Protein AF-A0A2D4RYU3-F1 (afdb_monomer_lite)

Structure (mmCIF, N/CA/C/O backbone):
data_AF-A0A2D4RYU3-F1
#
_entry.id   AF-A0A2D4RYU3-F1
#
loop_
_atom_site.group_PDB
_atom_site.id
_atom_site.type_symbol
_atom_site.label_atom_id
_atom_site.label_alt_id
_atom_site.label_comp_id
_atom_site.label_asym_id
_atom_site.label_entity_id
_atom_site.label_seq_id
_atom_site.pdbx_PDB_ins_code
_atom_site.Cartn_x
_atom_site.Cartn_y
_atom_site.Cartn_z
_atom_site.occupancy
_atom_site.B_iso_or_equiv
_atom_site.auth_seq_id
_atom_site.auth_comp_id
_atom_site.auth_asym_id
_atom_site.auth_atom_id
_atom_site.pdbx_PDB_model_num
ATOM 1 N N . MET A 1 1 ? -3.856 -59.731 -32.096 1.00 37.38 1 MET A N 1
ATOM 2 C CA . MET A 1 1 ? -2.447 -60.001 -31.713 1.00 37.38 1 MET A CA 1
ATOM 3 C C . MET A 1 1 ? -1.415 -59.843 -32.842 1.00 37.38 1 MET A C 1
ATOM 5 O O . MET A 1 1 ? -0.247 -59.755 -32.512 1.00 37.38 1 MET A O 1
ATOM 9 N N . LYS A 1 2 ? -1.790 -59.710 -34.128 1.00 31.61 2 LYS A N 1
ATOM 10 C CA . LYS A 1 2 ? -0.843 -59.481 -35.249 1.00 31.61 2 LYS A CA 1
ATOM 11 C C . LYS A 1 2 ? -0.673 -58.014 -35.705 1.00 31.61 2 LYS A C 1
ATOM 13 O O . LYS A 1 2 ? -0.042 -57.768 -36.719 1.00 31.61 2 LYS A O 1
ATOM 18 N N . ALA A 1 3 ? -1.209 -57.042 -34.962 1.00 30.55 3 ALA A N 1
ATOM 19 C CA . ALA A 1 3 ? -1.072 -55.606 -35.264 1.00 30.55 3 ALA A CA 1
ATOM 20 C C . ALA A 1 3 ? -0.093 -54.868 -34.323 1.00 30.55 3 ALA A C 1
ATOM 22 O O . ALA A 1 3 ? 0.076 -53.660 -34.432 1.00 30.55 3 ALA A O 1
ATOM 23 N N . LYS A 1 4 ? 0.541 -55.583 -33.380 1.00 31.62 4 LYS A N 1
ATOM 24 C CA . LYS A 1 4 ? 1.441 -54.992 -32.372 1.00 31.62 4 LYS A CA 1
ATOM 25 C C . LYS A 1 4 ? 2.887 -54.804 -32.851 1.00 31.62 4 LYS A C 1
ATOM 27 O O . LYS A 1 4 ? 3.629 -54.085 -32.196 1.00 31.62 4 LYS A O 1
ATOM 32 N N . GLU A 1 5 ? 3.288 -55.403 -33.971 1.00 34.69 5 GLU A N 1
ATOM 33 C CA . GLU A 1 5 ? 4.709 -55.488 -34.357 1.00 34.69 5 GLU A CA 1
ATOM 34 C C . GLU A 1 5 ? 5.162 -54.506 -35.446 1.00 34.69 5 GLU A C 1
ATOM 36 O O . GLU A 1 5 ? 6.343 -54.476 -35.764 1.00 34.69 5 GLU A O 1
ATOM 41 N N . THR A 1 6 ? 4.291 -53.652 -35.992 1.00 37.75 6 THR A N 1
ATOM 42 C CA . THR A 1 6 ? 4.674 -52.788 -37.134 1.00 37.75 6 THR A CA 1
ATOM 43 C C . THR A 1 6 ? 4.848 -51.304 -36.786 1.00 37.75 6 THR A C 1
ATOM 45 O O . THR A 1 6 ? 5.040 -50.493 -37.680 1.00 37.75 6 THR A O 1
ATOM 48 N N . ILE A 1 7 ? 4.799 -50.911 -35.507 1.00 36.62 7 ILE A N 1
ATOM 49 C CA . ILE A 1 7 ? 4.904 -49.486 -35.103 1.00 36.62 7 ILE A CA 1
ATOM 50 C C . ILE A 1 7 ? 6.079 -49.222 -34.138 1.00 36.62 7 ILE A C 1
ATOM 52 O O . ILE A 1 7 ? 6.406 -48.077 -33.846 1.00 36.62 7 ILE A O 1
ATOM 56 N N . PHE A 1 8 ? 6.782 -50.263 -33.684 1.00 35.47 8 PHE A N 1
ATOM 57 C CA . PHE A 1 8 ? 7.946 -50.124 -32.804 1.00 35.47 8 PHE A CA 1
ATOM 58 C C . PHE A 1 8 ? 9.244 -50.415 -33.550 1.00 35.47 8 PHE A C 1
ATOM 60 O O . PHE A 1 8 ? 9.893 -51.440 -33.364 1.00 35.47 8 PHE A O 1
ATOM 67 N N . THR A 1 9 ? 9.644 -49.487 -34.402 1.00 34.25 9 THR A N 1
ATOM 68 C CA . THR A 1 9 ? 11.047 -49.328 -34.780 1.00 34.25 9 THR A CA 1
ATOM 69 C C . THR A 1 9 ? 11.244 -47.848 -35.071 1.00 34.25 9 THR A C 1
ATOM 71 O O . THR A 1 9 ? 10.545 -47.300 -35.909 1.00 34.25 9 THR A O 1
ATOM 74 N N . GLU A 1 10 ? 12.152 -47.215 -34.322 1.00 36.41 10 GLU A N 1
ATOM 75 C CA . GLU A 1 10 ? 12.534 -45.790 -34.385 1.00 36.41 10 GLU A CA 1
ATOM 76 C C . GLU A 1 10 ? 11.801 -44.775 -33.485 1.00 36.41 10 GLU A C 1
ATOM 78 O O . GLU A 1 10 ? 11.461 -43.702 -33.955 1.00 36.41 10 GLU A O 1
ATOM 83 N N . VAL A 1 11 ? 11.683 -44.998 -32.166 1.00 31.33 11 VAL A N 1
ATOM 84 C CA . VAL A 1 11 ? 11.845 -43.876 -31.207 1.00 31.33 11 VAL A CA 1
ATOM 85 C C . VAL A 1 11 ? 12.432 -44.375 -29.881 1.00 31.33 11 VAL A C 1
ATOM 87 O O . VAL A 1 11 ? 12.006 -45.388 -29.331 1.00 31.33 11 VAL A O 1
ATOM 90 N N . GLY A 1 12 ? 13.453 -43.678 -29.379 1.00 33.00 12 GLY A N 1
ATOM 91 C CA . GLY A 1 12 ? 14.219 -44.035 -28.186 1.00 33.00 12 GLY A CA 1
ATOM 92 C C . GLY A 1 12 ? 13.406 -44.115 -26.884 1.00 33.00 12 GLY A C 1
ATOM 93 O O . GLY A 1 12 ? 12.390 -43.453 -26.685 1.00 33.00 12 GLY A O 1
ATOM 94 N N . HIS A 1 13 ? 13.932 -44.917 -25.958 1.00 36.09 13 HIS A N 1
ATOM 95 C CA . HIS A 1 13 ? 13.334 -45.412 -24.710 1.00 36.09 13 HIS A CA 1
ATOM 96 C C . HIS A 1 13 ? 12.822 -44.384 -23.666 1.00 36.09 13 HIS A C 1
ATOM 98 O O . HIS A 1 13 ? 12.403 -44.801 -22.587 1.00 36.09 13 HIS A O 1
ATOM 104 N N . LEU A 1 14 ? 12.794 -43.073 -23.942 1.00 36.06 14 LEU A N 1
ATOM 105 C CA . LEU A 1 14 ? 12.308 -42.045 -23.002 1.00 36.06 14 LEU A CA 1
ATOM 106 C C . LEU A 1 14 ? 10.862 -41.564 -23.266 1.00 36.06 14 LEU A C 1
ATOM 108 O O . LEU A 1 14 ? 10.273 -40.913 -22.403 1.00 36.06 14 LEU A O 1
ATOM 112 N N . GLU A 1 15 ? 10.258 -41.904 -24.412 1.00 45.84 15 GLU A N 1
ATOM 113 C CA . GLU A 1 15 ? 8.887 -41.482 -24.774 1.00 45.84 15 GLU A CA 1
ATOM 114 C C . GLU A 1 15 ? 7.783 -42.471 -24.346 1.00 45.84 15 GLU A C 1
ATOM 116 O O . GLU A 1 15 ? 6.596 -42.137 -24.342 1.00 45.84 15 GLU A O 1
ATOM 121 N N . ASN A 1 16 ? 8.164 -43.666 -23.886 1.00 52.38 16 ASN A N 1
ATOM 122 C CA . ASN A 1 16 ? 7.248 -44.793 -23.682 1.00 52.38 16 ASN A CA 1
ATOM 123 C C . ASN A 1 16 ? 6.228 -44.591 -22.537 1.00 52.38 16 ASN A C 1
ATOM 125 O O . ASN A 1 16 ? 5.117 -45.111 -22.586 1.00 52.38 16 ASN A O 1
ATOM 129 N N . HIS A 1 17 ? 6.544 -43.799 -21.503 1.00 49.28 17 HIS A N 1
ATOM 130 C CA . HIS A 1 17 ? 5.649 -43.659 -20.342 1.00 49.28 17 HIS A CA 1
ATOM 131 C C . HIS A 1 17 ? 4.419 -42.776 -20.620 1.00 49.28 17 HIS A C 1
ATOM 133 O O . HIS A 1 17 ? 3.320 -43.082 -20.169 1.00 49.28 17 HIS A O 1
ATOM 139 N N . LYS A 1 18 ? 4.576 -41.699 -21.400 1.00 53.78 18 LYS A N 1
ATOM 140 C CA . LYS A 1 18 ? 3.468 -40.782 -21.726 1.00 53.78 18 LYS A CA 1
ATOM 141 C C . LYS A 1 18 ? 2.503 -41.390 -22.738 1.00 53.78 18 LYS A C 1
ATOM 143 O O . LYS A 1 18 ? 1.300 -41.182 -22.623 1.00 53.78 18 LYS A O 1
ATOM 148 N N . VAL A 1 19 ? 3.027 -42.169 -23.683 1.00 57.06 19 VAL A N 1
ATOM 149 C CA . VAL A 1 19 ? 2.217 -42.927 -24.643 1.00 57.06 19 VAL A CA 1
ATOM 150 C C . VAL A 1 19 ? 1.376 -43.976 -23.913 1.00 57.06 19 VAL A C 1
ATOM 152 O O . VAL A 1 19 ? 0.175 -44.053 -24.150 1.00 57.06 19 VAL A O 1
ATOM 155 N N . ASN A 1 20 ? 1.950 -44.682 -22.932 1.00 56.72 20 ASN A N 1
ATOM 156 C CA . ASN A 1 20 ? 1.205 -45.646 -22.116 1.00 56.72 20 ASN A CA 1
ATOM 157 C C . ASN A 1 20 ? 0.109 -44.998 -21.245 1.00 56.72 20 ASN A C 1
ATOM 159 O O . ASN A 1 20 ? -0.949 -45.594 -21.075 1.00 56.72 20 ASN A O 1
ATOM 163 N N . ILE A 1 21 ? 0.310 -43.772 -20.740 1.00 62.50 21 ILE A N 1
ATOM 164 C CA . ILE A 1 21 ? -0.738 -43.021 -20.015 1.00 62.50 21 ILE A CA 1
ATOM 165 C C . ILE A 1 21 ? -1.900 -42.652 -20.946 1.00 62.50 21 ILE A C 1
ATOM 167 O O . ILE A 1 21 ? -3.060 -42.759 -20.559 1.00 62.50 21 ILE A O 1
ATOM 171 N N . ILE A 1 22 ? -1.598 -42.225 -22.174 1.00 61.59 22 ILE A N 1
ATOM 172 C CA . ILE A 1 22 ? -2.620 -41.868 -23.164 1.00 61.59 22 ILE A CA 1
ATOM 173 C C . ILE A 1 22 ? -3.410 -43.110 -23.591 1.00 61.59 22 ILE A C 1
ATOM 175 O O . ILE A 1 22 ? -4.631 -43.042 -23.665 1.00 61.59 22 ILE A O 1
ATOM 179 N N . ILE A 1 23 ? -2.739 -44.247 -23.801 1.00 61.47 23 ILE A N 1
ATOM 180 C CA . ILE A 1 23 ? -3.402 -45.524 -24.101 1.00 61.47 23 ILE A CA 1
ATOM 181 C C . ILE A 1 23 ? -4.317 -45.939 -22.940 1.00 61.47 23 ILE A C 1
ATOM 183 O O . ILE A 1 23 ? -5.484 -46.228 -23.181 1.00 61.47 23 ILE A O 1
ATOM 187 N N . GLY A 1 24 ? -3.846 -45.860 -21.690 1.00 62.34 24 GLY A N 1
ATOM 188 C CA . GLY A 1 24 ? -4.671 -46.175 -20.518 1.00 62.34 24 GLY A CA 1
ATOM 189 C C . GLY A 1 24 ? -5.891 -45.258 -20.358 1.00 62.34 24 GLY A C 1
ATOM 190 O O . GLY A 1 24 ? -6.955 -45.720 -19.964 1.00 62.34 24 GLY A O 1
ATOM 191 N N . LEU A 1 25 ? -5.779 -43.973 -20.715 1.00 62.84 25 LEU A N 1
ATOM 192 C CA . LEU A 1 25 ? -6.921 -43.049 -20.730 1.00 62.84 25 LEU A CA 1
ATOM 193 C C . LEU A 1 25 ? -7.924 -43.379 -21.844 1.00 62.84 25 LEU A C 1
ATOM 195 O O . LEU A 1 25 ? -9.125 -43.254 -21.629 1.00 62.84 25 LEU A O 1
ATOM 199 N N . ILE A 1 26 ? -7.465 -43.821 -23.016 1.00 63.88 26 ILE A N 1
ATOM 200 C CA . ILE A 1 26 ? -8.353 -44.231 -24.117 1.00 63.88 26 ILE A CA 1
ATOM 201 C C . ILE A 1 26 ? -9.101 -45.519 -23.760 1.00 63.88 26 ILE A C 1
ATOM 203 O O . ILE A 1 26 ? -10.295 -45.621 -24.024 1.00 63.88 26 ILE A O 1
ATOM 207 N N . GLU A 1 27 ? -8.434 -46.469 -23.102 1.00 63.03 27 GLU A N 1
ATOM 208 C CA . GLU A 1 27 ? -9.055 -47.713 -22.629 1.00 63.03 27 GLU A CA 1
ATOM 209 C C . GLU A 1 27 ? -10.165 -47.463 -21.587 1.00 63.03 27 GLU A C 1
ATOM 211 O O . GLU A 1 27 ? -11.110 -48.243 -21.512 1.00 63.03 27 GLU A O 1
ATOM 216 N N . THR A 1 28 ? -10.118 -46.350 -20.839 1.00 68.69 28 THR A N 1
ATOM 217 C CA . THR A 1 28 ? -11.194 -45.961 -19.901 1.00 68.69 28 THR A CA 1
ATOM 218 C C . THR A 1 28 ? -12.422 -45.315 -20.550 1.00 68.69 28 THR A C 1
ATOM 220 O O . THR A 1 28 ? -13.402 -45.069 -19.854 1.00 68.69 28 THR A O 1
ATOM 223 N N . LEU A 1 29 ? -12.391 -45.018 -21.854 1.00 71.31 29 LEU A N 1
ATOM 224 C CA . LEU A 1 29 ? -13.470 -44.291 -22.539 1.00 71.31 29 LEU A CA 1
ATOM 225 C C . LEU A 1 29 ? -14.547 -45.200 -23.164 1.00 71.31 29 LEU A C 1
ATOM 227 O O . LEU A 1 29 ? -15.428 -44.674 -23.832 1.00 71.31 29 LEU A O 1
ATOM 231 N N . GLU A 1 30 ? -14.484 -46.526 -22.961 1.00 75.62 30 GLU A N 1
ATOM 232 C CA . GLU A 1 30 ? -15.436 -47.530 -23.497 1.00 75.62 30 GLU A CA 1
ATOM 233 C C . GLU A 1 30 ? -15.783 -47.346 -24.991 1.00 75.62 30 GLU A C 1
ATOM 235 O O . GLU A 1 30 ? -16.883 -47.659 -25.439 1.00 75.62 30 GLU A O 1
ATOM 240 N N . LEU A 1 31 ? -14.830 -46.833 -25.774 1.00 75.62 31 LEU A N 1
ATOM 241 C CA . LEU A 1 31 ? -15.023 -46.523 -27.190 1.00 75.62 31 LEU A CA 1
ATOM 242 C C . LEU A 1 31 ? -15.150 -47.800 -28.018 1.00 75.62 31 LEU A C 1
ATOM 244 O O . LEU A 1 31 ? -14.433 -48.781 -27.786 1.00 75.62 31 LEU A O 1
ATOM 248 N N . ASP A 1 32 ? -15.999 -47.764 -29.043 1.00 76.62 32 ASP A N 1
ATOM 249 C CA . ASP A 1 32 ? -16.038 -48.859 -30.003 1.00 76.62 32 ASP A CA 1
ATOM 250 C C . ASP A 1 32 ? -14.763 -48.894 -30.874 1.00 76.62 32 ASP A C 1
ATOM 252 O O . ASP A 1 32 ? -13.939 -47.973 -30.895 1.00 76.62 32 ASP A O 1
ATOM 256 N N . SER A 1 33 ? -14.557 -49.993 -31.606 1.00 65.06 33 SER A N 1
ATOM 257 C CA . SER A 1 33 ? -13.327 -50.187 -32.393 1.00 65.06 33 SER A CA 1
ATOM 258 C C . SER A 1 33 ? -13.092 -49.114 -33.469 1.00 65.06 33 SER A C 1
ATOM 260 O O . SER A 1 33 ? -11.943 -48.850 -33.843 1.00 65.06 33 SER A O 1
ATOM 262 N N . GLN A 1 34 ? -14.161 -48.490 -33.967 1.00 70.25 34 GLN A N 1
ATOM 263 C CA . GLN A 1 34 ? -14.119 -47.478 -35.014 1.00 70.25 34 GLN A CA 1
ATOM 264 C C . GLN A 1 34 ? -13.797 -46.104 -34.410 1.00 70.25 34 GLN A C 1
ATOM 266 O O . GLN A 1 34 ? -12.931 -45.389 -34.921 1.00 70.25 34 GLN A O 1
ATOM 271 N N . GLU A 1 35 ? -14.404 -45.783 -33.270 1.00 66.19 35 GLU A N 1
ATOM 272 C CA . GLU A 1 35 ? -14.138 -44.582 -32.477 1.00 66.19 35 GLU A CA 1
ATOM 273 C C . GLU A 1 35 ? -12.714 -44.572 -31.908 1.00 66.19 35 GLU A C 1
ATOM 275 O O . GLU A 1 35 ? -11.987 -43.585 -32.057 1.00 66.19 35 GLU A O 1
ATOM 280 N N . ALA A 1 36 ? -12.259 -45.695 -31.344 1.00 65.25 36 ALA A N 1
ATOM 281 C CA . ALA A 1 36 ? -10.889 -45.849 -30.860 1.00 65.25 36 ALA A CA 1
ATOM 282 C C . ALA A 1 36 ? -9.865 -45.639 -31.991 1.00 65.25 36 ALA A C 1
ATOM 284 O O . ALA A 1 36 ? -8.857 -44.954 -31.804 1.00 65.25 36 ALA A O 1
ATOM 285 N N . SER A 1 37 ? -10.147 -46.160 -33.191 1.00 63.53 37 SER A N 1
ATOM 286 C CA . SER A 1 37 ? -9.280 -45.983 -34.364 1.00 63.53 37 SER A CA 1
ATOM 287 C C . SER A 1 37 ? -9.184 -44.516 -34.803 1.00 63.53 37 SER A C 1
ATOM 289 O O . SER A 1 37 ? -8.097 -44.044 -35.141 1.00 63.53 37 SER A O 1
ATOM 291 N N . LEU A 1 38 ? -10.293 -43.769 -34.750 1.00 69.94 38 LEU A N 1
ATOM 292 C CA . LEU A 1 38 ? -10.321 -42.337 -35.069 1.00 69.94 38 LEU A CA 1
ATOM 293 C C . LEU A 1 38 ? -9.550 -41.499 -34.041 1.00 69.94 38 LEU A C 1
ATOM 295 O O . LEU A 1 38 ? -8.776 -40.615 -34.418 1.00 69.94 38 LEU A O 1
ATOM 299 N N . VAL A 1 39 ? -9.713 -41.797 -32.750 1.00 67.56 39 VAL A N 1
ATOM 300 C CA . VAL A 1 39 ? -8.999 -41.105 -31.666 1.00 67.56 39 VAL A CA 1
ATOM 301 C C . VAL A 1 39 ? -7.493 -41.359 -31.755 1.00 67.56 39 VAL A C 1
ATOM 303 O O . VAL A 1 39 ? -6.704 -40.414 -31.684 1.00 67.56 39 VAL A O 1
ATOM 306 N N . ILE A 1 40 ? -7.079 -42.606 -31.994 1.00 68.62 40 ILE A N 1
ATOM 307 C CA . ILE A 1 40 ? -5.665 -42.965 -32.168 1.00 68.62 40 ILE A CA 1
ATOM 308 C C . ILE A 1 40 ? -5.067 -42.257 -33.392 1.00 68.62 40 ILE A C 1
ATOM 310 O O . ILE A 1 40 ? -3.974 -41.693 -33.295 1.00 68.62 40 ILE A O 1
ATOM 314 N N . ALA A 1 41 ? -5.784 -42.213 -34.520 1.00 67.81 41 ALA A N 1
ATOM 315 C CA . ALA A 1 41 ? -5.335 -41.494 -35.712 1.00 67.81 41 ALA A CA 1
ATOM 316 C C . ALA A 1 41 ? -5.171 -39.984 -35.450 1.00 67.81 41 ALA A C 1
ATOM 318 O O . ALA A 1 41 ? -4.157 -39.393 -35.830 1.00 67.81 41 ALA A O 1
ATOM 319 N N . GLY A 1 42 ? -6.120 -39.361 -34.741 1.00 65.19 42 GLY A N 1
ATOM 320 C CA . GLY A 1 42 ? -6.038 -37.950 -34.353 1.00 65.19 42 GLY A CA 1
ATOM 321 C C . GLY A 1 42 ? -4.846 -37.647 -33.439 1.00 65.19 42 GLY A C 1
ATOM 322 O O . GLY A 1 42 ? -4.145 -36.650 -33.629 1.00 65.19 42 GLY A O 1
ATOM 323 N N . ILE A 1 43 ? -4.559 -38.539 -32.489 1.00 66.81 43 ILE A N 1
ATOM 324 C CA . ILE A 1 43 ? -3.412 -38.415 -31.581 1.00 66.81 43 ILE A CA 1
ATOM 325 C C . ILE A 1 43 ? -2.091 -38.586 -32.334 1.00 66.81 43 ILE A C 1
ATOM 327 O O . ILE A 1 43 ? -1.168 -37.807 -32.103 1.00 66.81 43 ILE A O 1
ATOM 331 N N . ALA A 1 44 ? -1.996 -39.531 -33.272 1.00 62.84 44 ALA A N 1
ATOM 332 C CA . ALA A 1 44 ? -0.795 -39.718 -34.087 1.00 62.84 44 ALA A CA 1
ATOM 333 C C . ALA A 1 44 ? -0.462 -38.464 -34.917 1.00 62.84 44 ALA A C 1
ATOM 335 O O . ALA A 1 44 ? 0.690 -38.023 -34.952 1.00 62.84 44 ALA A O 1
ATOM 336 N N . VAL A 1 45 ? -1.475 -37.825 -35.513 1.00 67.56 45 VAL A N 1
ATOM 337 C CA . VAL A 1 45 ? -1.314 -36.548 -36.234 1.00 67.56 45 VAL A CA 1
ATOM 338 C C . VAL A 1 45 ? -0.869 -35.432 -35.286 1.00 67.56 45 VAL A C 1
ATOM 340 O O . VAL A 1 45 ? 0.032 -34.651 -35.612 1.00 67.56 45 VAL A O 1
ATOM 343 N N . TYR A 1 46 ? -1.450 -35.364 -34.087 1.00 65.69 46 TYR A N 1
ATOM 344 C CA . TYR A 1 46 ? -1.093 -34.356 -33.092 1.00 65.69 46 TYR A CA 1
ATOM 345 C C . TYR A 1 46 ? 0.341 -34.531 -32.563 1.00 65.69 46 TYR A C 1
ATOM 347 O O . TYR A 1 46 ? 1.081 -33.550 -32.469 1.00 65.69 46 TYR A O 1
ATOM 355 N N . ILE A 1 47 ? 0.769 -35.769 -32.292 1.00 65.75 47 ILE A N 1
ATOM 356 C CA . ILE A 1 47 ? 2.142 -36.102 -31.886 1.00 65.75 47 ILE A CA 1
ATOM 357 C C . ILE A 1 47 ? 3.126 -35.781 -33.012 1.00 65.75 47 ILE A C 1
ATOM 359 O O . ILE A 1 47 ? 4.138 -35.135 -32.758 1.00 65.75 47 ILE A O 1
ATOM 363 N N . SER A 1 48 ? 2.812 -36.132 -34.263 1.00 61.94 48 SER A N 1
ATOM 364 C CA . SER A 1 48 ? 3.643 -35.775 -35.422 1.00 61.94 48 SER A CA 1
ATOM 365 C C . SER A 1 48 ? 3.819 -34.255 -35.551 1.00 61.94 48 SER A C 1
ATOM 367 O O . SER A 1 48 ? 4.930 -33.753 -35.733 1.00 61.94 48 SER A O 1
ATOM 369 N N . THR A 1 49 ? 2.740 -33.498 -35.334 1.00 65.12 49 THR A N 1
ATOM 370 C CA . THR A 1 49 ? 2.764 -32.027 -35.338 1.00 65.12 49 THR A CA 1
ATOM 371 C C . THR A 1 49 ? 3.598 -31.461 -34.183 1.00 65.12 49 THR A C 1
ATOM 373 O O . THR A 1 49 ? 4.335 -30.486 -34.356 1.00 65.12 49 THR A O 1
ATOM 376 N N . LEU A 1 50 ? 3.500 -32.056 -32.991 1.00 58.50 50 LEU A N 1
ATOM 377 C CA . LEU A 1 50 ? 4.309 -31.684 -31.829 1.00 58.50 50 LEU A CA 1
ATOM 378 C C . LEU A 1 50 ? 5.790 -31.979 -32.056 1.00 58.50 50 LEU A C 1
ATOM 380 O O . LEU A 1 50 ? 6.613 -31.109 -31.782 1.00 58.50 50 LEU A O 1
ATOM 384 N N . ASN A 1 51 ? 6.119 -33.143 -32.614 1.00 60.62 51 ASN A N 1
ATOM 385 C CA . ASN A 1 51 ? 7.490 -33.531 -32.919 1.00 60.62 51 ASN A CA 1
ATOM 386 C C . ASN A 1 51 ? 8.092 -32.613 -33.982 1.00 60.62 51 ASN A C 1
ATOM 388 O O . ASN A 1 51 ? 9.174 -32.088 -33.755 1.00 60.62 51 ASN A O 1
ATOM 392 N N . GLN A 1 52 ? 7.367 -32.269 -35.052 1.00 61.59 52 GLN A N 1
ATOM 393 C CA . GLN A 1 52 ? 7.829 -31.259 -36.016 1.00 61.59 52 GLN A CA 1
ATOM 394 C C . GLN A 1 52 ? 8.116 -29.898 -35.362 1.00 61.59 52 GLN A C 1
ATOM 396 O O . GLN A 1 52 ? 9.126 -29.259 -35.675 1.00 61.59 52 GLN A O 1
ATOM 401 N N . LYS A 1 53 ? 7.265 -29.451 -34.427 1.00 60.53 53 LYS A N 1
ATOM 402 C CA . LYS A 1 53 ? 7.499 -28.215 -33.661 1.00 60.53 53 LYS A CA 1
ATOM 403 C C . LYS A 1 53 ? 8.696 -28.337 -32.720 1.00 60.53 53 LYS A C 1
ATOM 405 O O . LYS A 1 53 ? 9.427 -27.360 -32.568 1.00 60.53 53 LYS A O 1
ATOM 410 N N . LEU A 1 54 ? 8.915 -29.505 -32.117 1.00 57.75 54 LEU A N 1
ATOM 411 C CA . LEU A 1 54 ? 10.055 -29.774 -31.244 1.00 57.75 54 LEU A CA 1
ATOM 412 C C . LEU A 1 54 ? 11.363 -29.792 -32.042 1.00 57.75 54 LEU A C 1
ATOM 414 O O . LEU A 1 54 ? 12.304 -29.109 -31.657 1.00 57.75 54 LEU A O 1
ATOM 418 N N . THR A 1 55 ? 11.392 -30.449 -33.206 1.00 57.66 55 THR A N 1
ATOM 419 C CA . THR A 1 55 ? 12.546 -30.462 -34.118 1.00 57.66 55 THR A CA 1
ATOM 420 C C . THR A 1 55 ? 12.843 -29.066 -34.670 1.00 57.66 55 THR A C 1
ATOM 422 O O . THR A 1 55 ? 14.004 -28.697 -34.830 1.00 57.66 55 THR A O 1
ATOM 425 N N . GLN A 1 56 ? 11.821 -28.238 -34.925 1.00 55.06 56 GLN A N 1
ATOM 426 C CA . GLN A 1 56 ? 12.024 -26.818 -35.240 1.00 55.06 56 GLN A CA 1
ATOM 427 C C . GLN A 1 56 ? 12.610 -26.049 -34.050 1.00 55.06 56 GLN A C 1
ATOM 429 O O . GLN A 1 56 ? 13.516 -25.239 -34.236 1.00 55.06 56 GLN A O 1
ATOM 434 N N . PHE A 1 57 ? 12.143 -26.314 -32.828 1.00 49.38 57 PHE A N 1
ATOM 435 C CA . PHE A 1 57 ? 12.682 -25.704 -31.612 1.00 49.38 57 PHE A CA 1
ATOM 436 C C . PHE A 1 57 ? 14.134 -26.116 -31.342 1.00 49.38 57 PHE A C 1
ATOM 438 O O . PHE A 1 57 ? 14.947 -25.274 -30.961 1.00 49.38 57 PHE A O 1
ATOM 445 N N . GLU A 1 58 ? 14.478 -27.381 -31.572 1.00 53.28 58 GLU A N 1
ATOM 446 C CA . GLU A 1 58 ? 15.835 -27.905 -31.442 1.00 53.28 58 GLU A CA 1
ATOM 447 C C . GLU A 1 58 ? 16.750 -27.371 -32.540 1.00 53.28 58 GLU A C 1
ATOM 449 O O . GLU A 1 58 ? 17.838 -26.917 -32.209 1.00 53.28 58 GLU A O 1
ATOM 454 N N . LYS A 1 59 ? 16.288 -27.252 -33.794 1.00 49.94 59 LYS A N 1
ATOM 455 C CA . LYS A 1 59 ? 17.023 -26.535 -34.855 1.00 49.94 59 LYS A CA 1
A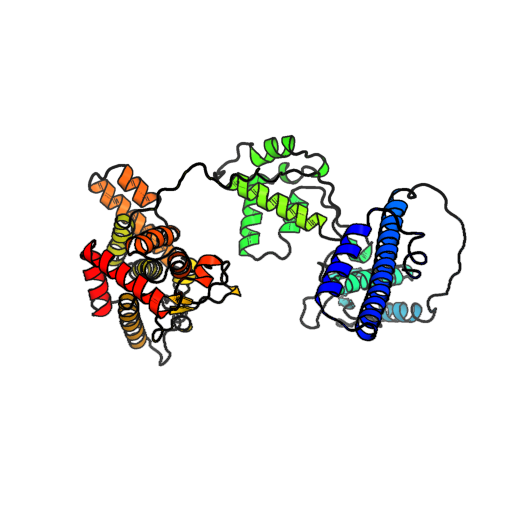TOM 456 C C . LYS A 1 59 ? 17.263 -25.065 -34.502 1.00 49.94 59 LYS A C 1
ATOM 458 O O . LYS A 1 59 ? 18.361 -24.563 -34.709 1.00 49.94 59 LYS A O 1
ATOM 463 N N . ILE A 1 60 ? 16.291 -24.374 -33.900 1.00 49.00 60 ILE A N 1
ATOM 464 C CA . ILE A 1 60 ? 16.463 -22.990 -33.413 1.00 49.00 60 ILE A CA 1
ATOM 465 C C . ILE A 1 60 ? 17.469 -22.926 -32.251 1.00 49.00 60 ILE A C 1
ATOM 467 O O . ILE A 1 60 ? 18.229 -21.962 -32.136 1.00 49.00 60 ILE A O 1
ATOM 471 N N . LYS A 1 61 ? 17.499 -23.946 -31.387 1.00 40.66 61 LYS A N 1
ATOM 472 C CA . LYS A 1 61 ? 18.433 -24.050 -30.257 1.00 40.66 61 LYS A CA 1
ATOM 473 C C . LYS A 1 61 ? 19.851 -24.415 -30.715 1.00 40.66 61 LYS A C 1
ATOM 475 O O . LYS A 1 61 ? 20.808 -23.864 -30.182 1.00 40.66 61 LYS A O 1
ATOM 480 N N . GLN A 1 62 ? 19.978 -25.260 -31.736 1.00 38.12 62 GLN A N 1
ATOM 481 C CA . GLN A 1 62 ? 21.238 -25.664 -32.358 1.00 38.12 62 GLN A CA 1
ATOM 482 C C . GLN A 1 62 ? 21.827 -24.512 -33.185 1.00 38.12 62 GLN A C 1
ATOM 484 O O . GLN A 1 62 ? 22.968 -24.148 -32.948 1.00 38.12 62 GLN A O 1
ATOM 489 N N . CYS A 1 63 ? 21.020 -23.770 -33.959 1.00 38.81 63 CYS A N 1
ATOM 490 C CA . CYS A 1 63 ? 21.452 -22.509 -34.583 1.00 38.81 63 CYS A CA 1
ATOM 491 C C . CYS A 1 63 ? 21.877 -21.432 -33.565 1.00 38.81 63 CYS A C 1
ATOM 493 O O . CYS A 1 63 ? 22.707 -20.584 -33.884 1.00 38.81 63 CYS A O 1
ATOM 495 N N . ARG A 1 64 ? 21.334 -21.440 -32.338 1.00 37.53 64 ARG A N 1
ATOM 496 C CA . ARG A 1 64 ? 21.771 -20.547 -31.247 1.00 37.53 64 ARG A CA 1
ATOM 497 C C . ARG A 1 64 ? 23.081 -20.981 -30.589 1.00 37.53 64 ARG A C 1
ATOM 499 O O . ARG A 1 64 ? 23.812 -20.116 -30.117 1.00 37.53 64 ARG A O 1
ATOM 506 N N . ASN A 1 65 ? 23.365 -22.280 -30.543 1.00 33.88 65 ASN A N 1
ATOM 507 C CA . ASN A 1 65 ? 24.623 -22.802 -30.011 1.00 33.88 65 ASN A CA 1
ATOM 508 C C . ASN A 1 65 ? 25.747 -22.738 -31.060 1.00 33.88 65 ASN A C 1
ATOM 510 O O . ASN A 1 65 ? 26.857 -22.347 -30.713 1.00 33.88 65 ASN A O 1
ATOM 514 N N . ASP A 1 66 ? 25.448 -22.984 -32.338 1.00 32.03 66 ASP A N 1
ATOM 515 C CA . ASP A 1 66 ? 26.416 -22.890 -33.441 1.00 32.03 66 ASP A CA 1
ATOM 516 C C . ASP A 1 66 ? 26.798 -21.429 -33.749 1.00 32.03 66 ASP A C 1
ATOM 518 O O . ASP A 1 66 ? 27.954 -21.134 -34.055 1.00 32.03 66 ASP A O 1
ATOM 522 N N . ALA A 1 67 ? 25.879 -20.473 -33.546 1.00 35.38 67 ALA A N 1
ATOM 523 C CA . ALA A 1 67 ? 26.184 -19.039 -33.628 1.00 35.38 67 ALA A CA 1
ATOM 524 C C . ALA A 1 67 ? 27.139 -18.537 -32.523 1.00 35.38 67 ALA A C 1
ATOM 526 O O . ALA A 1 67 ? 27.713 -17.459 -32.669 1.00 35.38 67 ALA A O 1
ATOM 527 N N . ASN A 1 68 ? 27.336 -19.305 -31.444 1.00 33.00 68 ASN A N 1
ATOM 528 C CA . ASN A 1 68 ? 28.278 -18.976 -30.370 1.00 33.00 68 ASN A CA 1
ATOM 529 C C . ASN A 1 68 ? 29.654 -19.651 -30.531 1.00 33.00 68 ASN A C 1
ATOM 531 O O . ASN A 1 68 ? 30.560 -19.324 -29.769 1.00 33.00 68 ASN A O 1
ATOM 535 N N . VAL A 1 69 ? 29.842 -20.555 -31.505 1.00 30.67 69 VAL A N 1
ATOM 536 C CA . VAL A 1 69 ? 31.111 -21.294 -31.694 1.00 30.67 69 VAL A CA 1
ATOM 537 C C . VAL A 1 69 ? 31.812 -20.969 -33.025 1.00 30.67 69 VAL A C 1
ATOM 539 O O . VAL A 1 69 ? 33.019 -21.155 -33.126 1.00 30.67 69 VAL A O 1
ATOM 542 N N . VAL A 1 70 ? 31.137 -20.368 -34.016 1.00 28.53 70 VAL A N 1
ATOM 543 C CA . VAL A 1 70 ? 31.753 -20.004 -35.320 1.00 28.53 70 VAL A CA 1
ATOM 544 C C . VAL A 1 70 ? 31.938 -18.487 -35.493 1.00 28.53 70 VAL A C 1
ATOM 546 O O . VAL A 1 70 ? 31.912 -17.949 -36.595 1.00 28.53 70 VAL A O 1
ATOM 549 N N . ALA A 1 71 ? 32.173 -17.758 -34.403 1.00 30.59 71 ALA A N 1
ATOM 550 C CA . ALA A 1 71 ? 32.592 -16.356 -34.471 1.00 30.59 71 ALA A CA 1
ATOM 551 C C . ALA A 1 71 ? 34.116 -16.206 -34.642 1.00 30.59 71 ALA A C 1
ATOM 553 O O . ALA A 1 71 ? 34.671 -15.236 -34.156 1.00 30.59 71 ALA A O 1
ATOM 554 N N . PHE A 1 72 ? 34.813 -17.152 -35.283 1.00 32.41 72 PHE A N 1
ATOM 555 C CA . PHE A 1 72 ? 36.227 -17.016 -35.663 1.00 32.41 72 PHE A CA 1
ATOM 556 C C . PHE A 1 72 ? 36.591 -18.050 -36.743 1.00 32.41 72 PHE A C 1
ATOM 558 O O . PHE A 1 72 ? 37.211 -19.068 -36.457 1.00 32.41 72 PHE A O 1
ATOM 565 N N . SER A 1 73 ? 36.165 -17.834 -37.991 1.00 26.03 73 SER A N 1
ATOM 566 C CA . SER A 1 73 ? 36.936 -18.178 -39.205 1.00 26.03 73 SER A CA 1
ATOM 567 C C . SER A 1 73 ? 36.127 -17.959 -40.488 1.00 26.03 73 SER A C 1
ATOM 569 O O . SER A 1 73 ? 34.956 -18.306 -40.588 1.00 26.03 73 SER A O 1
ATOM 571 N N . SER A 1 74 ? 36.826 -17.413 -41.486 1.00 24.88 74 SER A N 1
ATOM 572 C CA . SER A 1 74 ? 36.512 -17.386 -42.923 1.00 24.88 74 SER A CA 1
ATOM 573 C C . SER A 1 74 ? 35.271 -16.620 -43.405 1.00 24.88 74 SER A C 1
ATOM 575 O O . SER A 1 74 ? 34.149 -17.115 -43.461 1.00 24.88 74 SER A O 1
ATOM 577 N N . LEU A 1 75 ? 35.564 -15.423 -43.930 1.00 37.53 75 LEU A N 1
ATOM 578 C CA . LEU A 1 75 ? 34.989 -14.932 -45.181 1.00 37.53 75 LEU A CA 1
ATOM 579 C C . LEU A 1 75 ? 34.973 -16.029 -46.265 1.00 37.53 75 LEU A C 1
ATOM 581 O O . LEU A 1 75 ? 35.882 -16.852 -46.331 1.00 37.53 75 LEU A O 1
ATOM 585 N N . SER A 1 76 ? 34.020 -15.876 -47.189 1.00 32.59 76 SER A N 1
ATOM 586 C CA . SER A 1 76 ? 33.843 -16.545 -48.489 1.00 32.59 76 SER A CA 1
ATOM 587 C C . SER A 1 76 ? 33.165 -17.922 -48.491 1.00 32.59 76 SER A C 1
ATOM 589 O O . SER A 1 76 ? 33.802 -18.948 -48.325 1.00 32.59 76 SER A O 1
ATOM 591 N N . GLN A 1 77 ? 31.867 -17.950 -48.813 1.00 27.61 77 GLN A N 1
ATOM 592 C CA . GLN A 1 77 ? 31.397 -18.407 -50.128 1.00 27.61 77 GLN A CA 1
ATOM 593 C C . GLN A 1 77 ? 29.895 -18.144 -50.319 1.00 27.61 77 GLN A C 1
ATOM 595 O O . GLN A 1 77 ? 29.132 -17.955 -49.376 1.00 27.61 77 GLN A O 1
ATOM 600 N N . GLN A 1 78 ? 29.538 -18.014 -51.593 1.00 38.97 78 GLN A N 1
ATOM 601 C CA . GLN A 1 78 ? 28.291 -17.510 -52.149 1.00 38.97 78 GLN A CA 1
ATOM 602 C C . GLN A 1 78 ? 27.084 -18.380 -51.791 1.00 38.97 78 GLN A C 1
ATOM 604 O O . GLN A 1 78 ? 27.177 -19.599 -51.841 1.00 38.97 78 GLN A O 1
ATOM 609 N N . ASN A 1 79 ? 25.929 -17.746 -51.563 1.00 25.50 79 ASN A N 1
ATOM 610 C CA . ASN A 1 79 ? 24.645 -18.305 -51.984 1.00 25.50 79 ASN A CA 1
ATOM 611 C C . ASN A 1 79 ? 23.609 -17.198 -52.247 1.00 25.50 79 ASN A C 1
ATOM 613 O O . ASN A 1 79 ? 23.186 -16.473 -51.350 1.00 25.50 79 ASN A O 1
ATOM 617 N N . SER A 1 80 ? 23.268 -17.090 -53.535 1.00 24.05 80 SER A N 1
ATOM 618 C CA . SER A 1 80 ? 22.011 -16.617 -54.133 1.00 24.05 80 SER A CA 1
ATOM 619 C C . SER A 1 80 ? 21.316 -15.401 -53.504 1.00 24.05 80 SER A C 1
ATOM 621 O O . SER A 1 80 ? 20.432 -15.514 -52.654 1.00 24.05 80 SER A O 1
ATOM 623 N N . LEU A 1 81 ? 21.644 -14.231 -54.056 1.00 25.61 81 LEU A N 1
ATOM 624 C CA . LEU A 1 81 ? 20.799 -13.041 -54.055 1.00 25.61 81 LEU A CA 1
ATOM 625 C C . LEU A 1 81 ? 19.482 -13.329 -54.797 1.00 25.61 81 LEU A C 1
ATOM 627 O O . LEU A 1 81 ? 19.444 -13.319 -56.023 1.00 25.61 81 LEU A O 1
ATOM 631 N N . THR A 1 82 ? 18.380 -13.481 -54.069 1.00 28.27 82 THR A N 1
ATOM 632 C CA . THR A 1 82 ? 17.119 -12.878 -54.522 1.00 28.27 82 THR A CA 1
ATOM 633 C C . THR A 1 82 ? 17.189 -11.395 -54.178 1.00 28.27 82 THR A C 1
ATOM 635 O O . THR A 1 82 ? 17.196 -11.022 -53.004 1.00 28.27 82 THR A O 1
ATOM 638 N N . GLU A 1 83 ? 17.331 -10.563 -55.211 1.00 28.31 83 GLU A N 1
ATOM 639 C CA . GLU A 1 83 ? 17.428 -9.107 -55.106 1.00 28.31 83 GLU A CA 1
ATOM 640 C C . GLU A 1 83 ? 16.273 -8.512 -54.276 1.00 28.31 83 GLU A C 1
ATOM 642 O O . GLU A 1 83 ? 15.102 -8.770 -54.571 1.00 28.31 83 GLU A O 1
ATOM 647 N N . PRO A 1 84 ? 16.551 -7.645 -53.286 1.00 32.25 84 PRO A N 1
ATOM 648 C CA . PRO A 1 84 ? 15.530 -6.776 -52.735 1.00 32.25 84 PRO A CA 1
ATOM 649 C C . PRO A 1 84 ? 15.251 -5.651 -53.742 1.00 32.25 84 PRO A C 1
ATOM 651 O O . PRO A 1 84 ? 16.138 -4.882 -54.104 1.00 32.25 84 PRO A O 1
ATOM 654 N N . SER A 1 85 ? 14.000 -5.588 -54.196 1.00 33.78 85 SER A N 1
ATOM 655 C CA . SER A 1 85 ? 13.345 -4.504 -54.943 1.00 33.78 85 SER A CA 1
ATOM 656 C C . SER A 1 85 ? 14.141 -3.186 -55.068 1.00 33.78 85 SER A C 1
ATOM 658 O O . SER A 1 85 ? 14.105 -2.341 -54.172 1.00 33.78 85 SER A O 1
ATOM 660 N N . LYS A 1 86 ? 14.768 -2.955 -56.227 1.00 35.09 86 LYS A N 1
ATOM 661 C CA . LYS A 1 86 ? 15.534 -1.743 -56.593 1.00 35.09 86 LYS A CA 1
ATOM 662 C C . LYS A 1 86 ? 14.713 -0.436 -56.732 1.00 35.09 86 LYS A C 1
ATOM 664 O O . LYS A 1 86 ? 15.257 0.572 -57.162 1.00 35.09 86 LYS A O 1
ATOM 669 N N . VAL A 1 87 ? 13.427 -0.401 -56.360 1.00 39.16 87 VAL A N 1
ATOM 670 C CA . VAL A 1 87 ? 12.487 0.693 -56.725 1.00 39.16 87 VAL A CA 1
ATOM 671 C C . VAL A 1 87 ? 12.090 1.618 -55.547 1.00 39.16 87 VAL A C 1
ATOM 673 O O . VAL A 1 87 ? 11.086 2.317 -55.623 1.00 39.16 87 VAL A O 1
ATOM 676 N N . ARG A 1 88 ? 12.831 1.683 -54.425 1.00 54.06 88 ARG A N 1
ATOM 677 C CA . ARG A 1 88 ? 12.450 2.574 -53.289 1.00 54.06 88 ARG A CA 1
ATOM 678 C C . ARG A 1 88 ? 13.518 3.518 -52.727 1.00 54.06 88 ARG A C 1
ATOM 680 O O . ARG A 1 88 ? 13.130 4.512 -52.119 1.00 54.06 88 ARG A O 1
ATOM 687 N N . ASP A 1 89 ? 14.807 3.274 -52.945 1.00 54.16 89 ASP A N 1
ATOM 688 C CA . ASP A 1 89 ? 15.862 4.019 -52.235 1.00 54.16 89 ASP A CA 1
ATOM 689 C C . ASP A 1 89 ? 16.015 5.473 -52.717 1.00 54.16 89 ASP A C 1
ATOM 691 O O . ASP A 1 89 ? 16.085 6.385 -51.894 1.00 54.16 89 ASP A O 1
ATOM 695 N N . ASN A 1 90 ? 15.996 5.711 -54.035 1.00 58.09 90 ASN A N 1
ATOM 696 C CA . ASN A 1 90 ? 16.214 7.053 -54.598 1.00 58.09 90 ASN A CA 1
ATOM 697 C C . ASN A 1 90 ? 15.080 8.028 -54.226 1.00 58.09 90 ASN A C 1
ATOM 699 O O . ASN A 1 90 ? 15.343 9.149 -53.805 1.00 58.09 90 ASN A O 1
ATOM 703 N N . ASN A 1 91 ? 13.827 7.558 -54.221 1.00 74.50 91 ASN A N 1
ATOM 704 C CA . ASN A 1 91 ? 12.662 8.378 -53.866 1.00 74.50 91 ASN A CA 1
ATOM 705 C C . ASN A 1 91 ? 12.675 8.874 -52.408 1.00 74.50 91 ASN A C 1
ATOM 707 O O . ASN A 1 91 ? 12.068 9.901 -52.104 1.00 74.50 91 ASN A O 1
ATOM 711 N N . LEU A 1 92 ? 13.318 8.148 -51.483 1.00 83.00 92 LEU A N 1
ATOM 712 C CA . LEU A 1 92 ? 13.403 8.570 -50.082 1.00 83.00 92 LEU A CA 1
ATOM 713 C C . LEU A 1 92 ? 14.533 9.581 -49.859 1.00 83.00 92 LEU A C 1
ATOM 715 O O . LEU A 1 92 ? 14.350 10.503 -49.066 1.00 83.00 92 LEU A O 1
ATOM 719 N N . ILE A 1 93 ? 15.658 9.440 -50.571 1.00 85.44 93 ILE A N 1
ATOM 720 C CA . ILE A 1 93 ? 16.736 10.442 -50.576 1.00 85.44 93 ILE A CA 1
ATOM 721 C C . ILE A 1 93 ? 16.183 11.766 -51.092 1.00 85.44 93 ILE A C 1
ATOM 723 O O . ILE A 1 93 ? 16.259 12.764 -50.380 1.00 85.44 93 ILE A O 1
ATOM 727 N N . ASP A 1 94 ? 15.534 11.754 -52.258 1.00 84.50 94 ASP A N 1
ATOM 728 C CA . ASP A 1 94 ? 14.957 12.954 -52.870 1.00 84.50 94 ASP A CA 1
ATOM 729 C C . ASP A 1 94 ? 13.922 13.610 -51.950 1.00 84.50 94 ASP A C 1
ATOM 731 O O . ASP A 1 94 ? 13.928 14.826 -51.747 1.00 84.50 94 ASP A O 1
ATOM 735 N N . PHE A 1 95 ? 13.074 12.796 -51.310 1.00 87.81 95 PHE A N 1
ATOM 736 C CA . PHE A 1 95 ? 12.122 13.279 -50.317 1.00 87.81 95 PHE A CA 1
ATOM 737 C C . PHE A 1 95 ? 12.821 13.954 -49.130 1.00 87.81 95 PHE A C 1
ATOM 739 O O . PHE A 1 95 ? 12.451 15.068 -48.767 1.00 87.81 95 PHE A O 1
ATOM 746 N N . LEU A 1 96 ? 13.816 13.311 -48.511 1.00 89.00 96 LEU A N 1
ATOM 747 C CA . LEU A 1 96 ? 14.534 13.866 -47.357 1.00 89.00 96 LEU A CA 1
ATOM 748 C C . LEU A 1 96 ? 15.322 15.127 -47.728 1.00 89.00 96 LEU A C 1
ATOM 750 O O . LEU A 1 96 ? 15.353 16.081 -46.941 1.00 89.00 96 LEU A O 1
ATOM 754 N N . GLN A 1 97 ? 15.907 15.155 -48.926 1.00 87.38 97 GLN A N 1
ATOM 755 C CA . GLN A 1 97 ? 16.675 16.281 -49.442 1.00 87.38 97 GLN A CA 1
ATOM 756 C C . GLN A 1 97 ? 15.766 17.498 -49.658 1.00 87.38 97 GLN A C 1
ATOM 758 O O . GLN A 1 97 ? 16.030 18.566 -49.101 1.00 87.38 97 GLN A O 1
ATOM 763 N N . ALA A 1 98 ? 14.635 17.309 -50.347 1.00 84.50 98 ALA A N 1
ATOM 764 C CA . ALA A 1 98 ? 13.666 18.363 -50.653 1.00 84.50 98 ALA A CA 1
ATOM 765 C C . ALA A 1 98 ? 12.773 18.762 -49.462 1.00 84.50 98 ALA A C 1
ATOM 767 O O . ALA A 1 98 ? 12.099 19.792 -49.506 1.00 84.50 98 ALA A O 1
ATOM 768 N N . PHE A 1 99 ? 12.729 17.964 -48.389 1.00 86.94 99 PHE A N 1
ATOM 769 C CA . PHE A 1 99 ? 11.806 18.213 -47.288 1.00 86.94 99 PHE A CA 1
ATOM 770 C C . PHE A 1 99 ? 12.153 19.483 -46.499 1.00 86.94 99 PHE A C 1
ATOM 772 O O . PHE A 1 99 ? 13.224 19.587 -45.886 1.00 86.94 99 PHE A O 1
ATOM 779 N N . ASN A 1 100 ? 11.182 20.394 -46.435 1.00 83.69 100 ASN A N 1
ATOM 780 C CA . ASN A 1 100 ? 11.166 21.549 -45.550 1.00 83.69 100 ASN A CA 1
ATOM 781 C C . ASN A 1 100 ? 9.748 21.739 -44.987 1.00 83.69 100 ASN A C 1
ATOM 783 O O . ASN A 1 100 ? 8.793 21.863 -45.752 1.00 83.69 100 ASN A O 1
ATOM 787 N N . GLY A 1 101 ? 9.589 21.731 -43.662 1.00 85.69 101 GLY A N 1
ATOM 788 C CA . GLY A 1 101 ? 8.303 21.991 -43.021 1.00 85.69 101 GLY A CA 1
ATOM 789 C C . GLY A 1 101 ? 8.062 21.247 -41.705 1.00 85.69 101 GLY A C 1
ATOM 790 O O . GLY A 1 101 ? 8.956 20.678 -41.070 1.00 85.69 101 GLY A O 1
ATOM 791 N N . SER A 1 102 ? 6.797 21.277 -41.282 1.00 87.38 102 SER A N 1
ATOM 792 C CA . SER A 1 102 ? 6.301 20.613 -40.073 1.00 87.38 102 SER A CA 1
ATOM 793 C C . SER A 1 102 ? 6.364 19.090 -40.173 1.00 87.38 102 SER A C 1
ATOM 795 O O . SER A 1 102 ? 6.270 18.546 -41.265 1.00 87.38 102 SER A O 1
ATOM 797 N N . ALA A 1 103 ? 6.426 18.408 -39.025 1.00 87.19 103 ALA A N 1
ATOM 798 C CA . ALA A 1 103 ? 6.601 16.958 -38.931 1.00 87.19 103 ALA A CA 1
ATOM 799 C C . ALA A 1 103 ? 5.739 16.151 -39.928 1.00 87.19 103 ALA A C 1
ATOM 801 O O . ALA A 1 103 ? 4.509 16.171 -39.853 1.00 87.19 103 ALA A O 1
ATOM 802 N N . ARG A 1 104 ? 6.390 15.396 -40.821 1.00 90.44 104 ARG A N 1
ATOM 803 C CA . ARG A 1 104 ? 5.746 14.534 -41.824 1.00 90.44 104 ARG A CA 1
ATOM 804 C C . ARG A 1 104 ? 6.293 13.115 -41.742 1.00 90.44 104 ARG A C 1
ATOM 806 O O . ARG A 1 104 ? 7.494 12.912 -41.600 1.00 90.44 104 ARG A O 1
ATOM 813 N N . VAL A 1 105 ? 5.400 12.127 -41.815 1.00 89.31 105 VAL A N 1
ATOM 814 C CA . VAL A 1 105 ? 5.767 10.701 -41.791 1.00 89.31 105 VAL A CA 1
ATOM 815 C C . VAL A 1 105 ? 6.578 10.357 -43.038 1.00 89.31 105 VAL A C 1
ATOM 817 O O . VAL A 1 105 ? 6.207 10.765 -44.140 1.00 89.31 105 VAL A O 1
ATOM 820 N N . LEU A 1 106 ? 7.665 9.609 -42.857 1.00 89.94 106 LEU A N 1
ATOM 821 C CA . LEU A 1 106 ? 8.499 9.151 -43.962 1.00 89.94 106 LEU A CA 1
ATOM 822 C C . LEU A 1 106 ? 7.744 8.110 -44.811 1.00 89.94 106 LEU A C 1
ATOM 824 O O . LEU A 1 106 ? 7.091 7.222 -44.243 1.00 89.94 106 LEU A O 1
ATOM 828 N N . PRO A 1 107 ? 7.821 8.186 -46.154 1.00 84.94 107 PRO A N 1
ATOM 829 C CA . PRO A 1 107 ? 7.190 7.214 -47.043 1.00 84.94 107 PRO A CA 1
ATOM 830 C C . PRO A 1 107 ? 7.531 5.765 -46.663 1.00 84.94 107 PRO A C 1
ATOM 832 O O . PRO A 1 107 ? 8.693 5.404 -46.519 1.00 84.94 107 PRO A O 1
ATOM 835 N N . GLY A 1 108 ? 6.509 4.928 -46.461 1.00 85.19 108 GLY A N 1
ATOM 836 C CA . GLY A 1 108 ? 6.678 3.513 -46.098 1.00 85.19 108 GLY A CA 1
ATOM 837 C C . GLY A 1 108 ? 7.102 3.233 -44.647 1.00 85.19 108 GLY A C 1
ATOM 838 O O . GLY A 1 108 ? 7.067 2.080 -44.225 1.00 85.19 108 GLY A O 1
ATOM 839 N N . MET A 1 109 ? 7.425 4.251 -43.841 1.00 91.00 109 MET A N 1
ATOM 840 C CA . MET A 1 109 ? 7.980 4.080 -42.491 1.00 91.00 109 MET A CA 1
ATOM 841 C C . MET A 1 109 ? 7.012 4.594 -41.418 1.00 91.00 109 MET A C 1
ATOM 843 O O . MET A 1 109 ? 7.283 5.548 -40.689 1.00 91.00 109 MET A O 1
ATOM 847 N N . LYS A 1 110 ? 5.841 3.946 -41.291 1.00 90.31 110 LYS A N 1
ATOM 848 C CA . LYS A 1 110 ? 4.805 4.336 -40.309 1.00 90.31 110 LYS A CA 1
ATOM 849 C C . LYS A 1 110 ? 5.397 4.451 -38.899 1.00 90.31 110 LYS A C 1
ATOM 851 O O . LYS A 1 110 ? 5.955 3.477 -38.389 1.00 90.31 110 LYS A O 1
ATOM 856 N N . GLY A 1 111 ? 5.201 5.609 -38.269 1.00 90.00 111 GLY A N 1
ATOM 857 C CA . GLY A 1 111 ? 5.713 5.930 -36.931 1.00 90.00 111 GLY A CA 1
ATOM 858 C C . GLY A 1 111 ? 7.062 6.657 -36.928 1.00 90.00 111 GLY A C 1
ATOM 859 O O . GLY A 1 111 ? 7.434 7.183 -35.888 1.00 90.00 111 GLY A O 1
ATOM 860 N N . MET A 1 112 ? 7.752 6.751 -38.071 1.00 95.50 112 MET A N 1
ATOM 861 C CA . MET A 1 112 ? 8.952 7.571 -38.258 1.00 95.50 112 MET A CA 1
ATOM 862 C C . MET A 1 112 ? 8.620 8.811 -39.089 1.00 95.50 112 MET A C 1
ATOM 864 O O . MET A 1 112 ? 7.930 8.725 -40.104 1.00 95.50 112 MET A O 1
ATOM 868 N N . SER A 1 113 ? 9.089 9.976 -38.659 1.00 94.19 113 SER A N 1
ATOM 869 C CA . SER A 1 113 ? 8.811 11.260 -39.303 1.00 94.19 113 SER A CA 1
ATOM 870 C C . SER A 1 113 ? 10.042 12.148 -39.363 1.00 94.19 113 SER A C 1
ATOM 872 O O . SER A 1 113 ? 10.897 12.072 -38.486 1.00 94.19 113 SER A O 1
ATOM 874 N N . ILE A 1 114 ? 10.073 13.044 -40.344 1.00 95.12 114 ILE A N 1
ATOM 875 C CA . ILE A 1 114 ? 11.039 14.137 -40.444 1.00 95.12 114 ILE A CA 1
ATOM 876 C C . ILE A 1 114 ? 10.373 15.466 -40.081 1.00 95.12 114 ILE A C 1
ATOM 878 O O . ILE A 1 114 ? 9.219 15.707 -40.433 1.00 95.12 114 ILE A O 1
ATOM 882 N N . LYS A 1 115 ? 11.103 16.338 -39.386 1.00 93.56 115 LYS A N 1
ATOM 883 C CA . LYS A 1 115 ? 10.746 17.737 -39.119 1.00 93.56 115 LYS A CA 1
ATOM 884 C C . LYS A 1 115 ? 11.964 18.616 -39.385 1.00 93.56 115 LYS A C 1
ATOM 886 O O . LYS A 1 115 ? 13.066 18.236 -38.997 1.00 93.56 115 LYS A O 1
ATOM 891 N N . THR A 1 116 ? 11.782 19.797 -39.966 1.00 90.62 116 THR A N 1
ATOM 892 C CA . THR A 1 116 ? 12.868 20.784 -40.064 1.00 90.62 116 THR A CA 1
ATOM 893 C C . THR A 1 116 ? 12.760 21.855 -38.978 1.00 90.62 116 THR A C 1
ATOM 895 O O . THR A 1 116 ? 11.682 22.169 -38.467 1.00 90.62 116 THR A O 1
ATOM 898 N N . SER A 1 117 ? 13.909 22.381 -38.570 1.00 88.50 117 SER A N 1
ATOM 899 C CA . SER A 1 117 ? 14.058 23.631 -37.823 1.00 88.50 117 SER A CA 1
ATOM 900 C C . SER A 1 117 ? 14.926 24.595 -38.639 1.00 88.50 117 SER A C 1
ATOM 902 O O . SER A 1 117 ? 15.342 24.264 -39.747 1.00 88.50 117 SER A O 1
ATOM 904 N N . LYS A 1 118 ? 15.238 25.776 -38.089 1.00 85.00 118 LYS A N 1
ATOM 905 C CA . LYS A 1 118 ? 16.098 26.765 -38.762 1.00 85.00 118 LYS A CA 1
ATOM 906 C C . LYS A 1 118 ? 17.493 26.229 -39.123 1.00 85.00 118 LYS A C 1
ATOM 908 O O . LYS A 1 118 ? 18.089 26.737 -40.059 1.00 85.00 118 LYS A O 1
ATOM 913 N N . SER A 1 119 ? 18.012 25.240 -38.391 1.00 89.19 119 SER A N 1
ATOM 914 C CA . SER A 1 119 ? 19.389 24.748 -38.555 1.00 89.19 119 SER A CA 1
ATOM 915 C C . SER A 1 119 ? 19.515 23.237 -38.733 1.00 89.19 119 SER A C 1
ATOM 917 O O . SER A 1 119 ? 20.621 22.752 -38.961 1.00 89.19 119 SER A O 1
ATOM 919 N N . LYS A 1 120 ? 18.421 22.471 -38.611 1.00 93.12 120 LYS A N 1
ATOM 920 C CA . LYS A 1 120 ? 18.489 21.005 -38.581 1.00 93.12 120 LYS A CA 1
ATOM 921 C C . LYS A 1 120 ? 17.308 20.317 -39.262 1.00 93.12 120 LYS A C 1
ATOM 923 O O . LYS A 1 120 ? 16.169 20.777 -39.165 1.00 93.12 120 LYS A O 1
ATOM 928 N N . LYS A 1 121 ? 17.563 19.142 -39.840 1.00 92.44 121 LYS A N 1
ATOM 929 C CA . LYS A 1 121 ? 16.564 18.119 -40.185 1.00 92.44 121 LYS A CA 1
ATOM 930 C C . LYS A 1 121 ? 16.553 17.057 -39.078 1.00 92.44 121 LYS A C 1
ATOM 932 O O . LYS A 1 121 ? 17.568 16.424 -38.815 1.00 92.44 121 LYS A O 1
ATOM 937 N N . MET A 1 122 ? 15.421 16.870 -38.404 1.00 95.06 122 MET A N 1
ATOM 938 C CA . MET A 1 122 ? 15.259 15.938 -37.281 1.00 95.06 122 MET A CA 1
ATOM 939 C C . MET A 1 122 ? 14.424 14.731 -37.696 1.00 95.06 122 MET A C 1
ATOM 941 O O . MET A 1 122 ? 13.273 14.894 -38.105 1.00 95.06 122 MET A O 1
ATOM 945 N N . ILE A 1 123 ? 14.964 13.531 -37.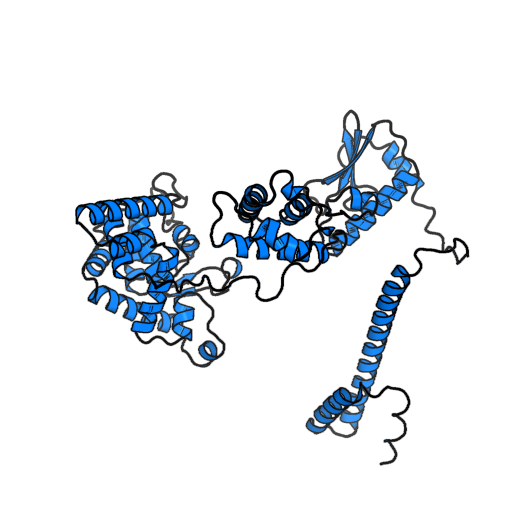507 1.00 95.69 123 ILE A N 1
ATOM 946 C CA . ILE A 1 123 ? 14.222 12.276 -37.616 1.00 95.69 123 ILE A CA 1
ATOM 947 C C . ILE A 1 123 ? 13.691 11.889 -36.237 1.00 95.69 123 ILE A C 1
ATOM 949 O O . ILE A 1 123 ? 14.417 11.876 -35.241 1.00 95.69 123 ILE A O 1
ATOM 953 N N . GLN A 1 124 ? 12.400 11.587 -36.166 1.00 95.88 124 GLN A N 1
ATOM 954 C CA . GLN A 1 124 ? 11.667 11.361 -34.925 1.00 95.88 124 GLN A CA 1
ATOM 955 C C . GLN A 1 124 ? 10.773 10.124 -35.037 1.00 95.88 124 GLN A C 1
ATOM 957 O O . GLN A 1 124 ? 10.335 9.756 -36.125 1.00 95.88 124 GLN A O 1
ATOM 962 N N . LEU A 1 125 ? 10.491 9.493 -33.900 1.00 95.56 125 LEU A N 1
ATOM 963 C CA . LEU A 1 125 ? 9.692 8.279 -33.773 1.00 95.56 125 LEU A CA 1
ATOM 964 C C . LEU A 1 125 ? 8.527 8.487 -32.801 1.00 95.56 125 LEU A C 1
ATOM 966 O O . LEU A 1 125 ? 8.683 9.155 -31.779 1.00 95.56 125 LEU A O 1
ATOM 970 N N . ARG A 1 126 ? 7.377 7.872 -33.079 1.00 92.69 126 ARG A N 1
ATOM 971 C CA . ARG A 1 126 ? 6.234 7.759 -32.155 1.00 92.69 126 ARG A CA 1
ATOM 972 C C . ARG A 1 126 ? 5.431 6.493 -32.445 1.00 92.69 126 ARG A C 1
ATOM 974 O O . ARG A 1 126 ? 5.402 6.041 -33.592 1.00 92.69 126 ARG A O 1
ATOM 981 N N . VAL A 1 127 ? 4.780 5.934 -31.425 1.00 88.69 127 VAL A N 1
ATOM 982 C CA . VAL A 1 127 ? 3.939 4.735 -31.582 1.00 88.69 127 VAL A CA 1
ATOM 983 C C . VAL A 1 127 ? 2.574 5.147 -32.113 1.00 88.69 127 VAL A C 1
ATOM 985 O O . VAL A 1 127 ? 2.211 4.760 -33.226 1.00 88.69 127 VAL A O 1
ATOM 988 N N . ASP A 1 128 ? 1.898 6.032 -31.380 1.00 85.25 128 ASP A N 1
ATOM 989 C CA . ASP A 1 128 ? 0.580 6.546 -31.737 1.00 85.25 128 ASP A CA 1
ATOM 990 C C . ASP A 1 128 ? 0.594 8.038 -32.078 1.00 85.25 128 ASP A C 1
ATOM 992 O O . ASP A 1 128 ? 1.527 8.776 -31.761 1.00 85.25 128 ASP A O 1
ATOM 996 N N . LYS A 1 129 ? -0.465 8.518 -32.747 1.00 79.81 129 LYS A N 1
ATOM 997 C CA . LYS A 1 129 ? -0.588 9.938 -33.132 1.00 79.81 129 LYS A CA 1
ATOM 998 C C . LYS A 1 129 ? -0.563 10.888 -31.927 1.00 79.81 129 LYS A C 1
ATOM 1000 O O . LYS A 1 129 ? -0.125 12.024 -32.091 1.00 79.81 129 LYS A O 1
ATOM 1005 N N . ASN A 1 130 ? -1.003 10.410 -30.765 1.00 80.81 130 ASN A N 1
ATOM 1006 C CA . ASN A 1 130 ? -1.115 11.183 -29.528 1.00 80.81 130 ASN A CA 1
ATOM 1007 C C . ASN A 1 130 ? 0.139 11.091 -28.642 1.00 80.81 130 ASN A C 1
ATOM 1009 O O . ASN A 1 130 ? 0.218 11.791 -27.635 1.00 80.81 130 ASN A O 1
ATOM 1013 N N . ASP A 1 131 ? 1.118 10.259 -29.006 1.00 80.62 131 ASP A N 1
ATOM 1014 C CA . ASP A 1 131 ? 2.344 10.112 -28.229 1.00 80.62 131 ASP A CA 1
ATOM 1015 C C . ASP A 1 131 ? 3.333 11.248 -28.486 1.00 80.62 131 ASP A C 1
ATOM 1017 O O . ASP A 1 131 ? 3.456 11.777 -29.596 1.00 80.62 131 ASP A O 1
ATOM 1021 N N . ALA A 1 132 ? 4.124 11.557 -27.456 1.00 85.94 132 ALA A N 1
ATOM 1022 C CA . ALA A 1 132 ? 5.273 12.438 -27.586 1.00 85.94 132 ALA A CA 1
ATOM 1023 C C . ALA A 1 132 ? 6.331 11.836 -28.526 1.00 85.94 132 ALA A C 1
ATOM 1025 O O . ALA A 1 132 ? 6.689 10.657 -28.419 1.00 85.94 132 ALA A O 1
ATOM 1026 N N . TYR A 1 133 ? 6.876 12.675 -29.408 1.00 90.06 133 TYR A N 1
ATOM 1027 C CA . TYR A 1 133 ? 7.955 12.291 -30.311 1.00 90.06 133 TYR A CA 1
ATOM 1028 C C . TYR A 1 133 ? 9.250 11.991 -29.549 1.00 90.06 133 TYR A C 1
ATOM 1030 O O . TYR A 1 133 ? 9.694 12.764 -28.702 1.00 90.06 133 TYR A O 1
ATOM 1038 N N . PHE A 1 134 ? 9.890 10.883 -29.907 1.00 91.94 134 PHE A N 1
ATOM 1039 C CA . PHE A 1 134 ? 11.263 10.561 -29.543 1.00 91.94 134 PHE A CA 1
ATOM 1040 C C . PHE A 1 134 ? 12.193 10.973 -30.687 1.00 91.94 134 PHE A C 1
ATOM 1042 O O . PHE A 1 134 ? 12.047 10.482 -31.804 1.00 91.94 134 PHE A O 1
ATOM 1049 N N . GLN A 1 135 ? 13.146 11.871 -30.438 1.00 94.19 135 GLN A N 1
ATOM 1050 C CA . GLN A 1 135 ? 14.114 12.286 -31.455 1.00 94.19 135 GLN A CA 1
ATOM 1051 C C . GLN A 1 135 ? 15.193 11.216 -31.647 1.00 94.19 135 GLN A C 1
ATOM 1053 O O . GLN A 1 135 ? 16.000 10.964 -30.746 1.00 94.19 135 GLN A O 1
ATOM 1058 N N . LEU A 1 136 ? 15.213 10.612 -32.836 1.00 93.06 136 LEU A N 1
ATOM 1059 C CA . LEU A 1 136 ? 16.140 9.548 -33.198 1.00 93.06 136 LEU A CA 1
ATOM 1060 C C . LEU A 1 136 ? 17.509 10.113 -33.582 1.00 93.06 136 LEU A C 1
ATOM 1062 O O . LEU A 1 136 ? 18.497 9.728 -32.974 1.00 93.06 136 LEU A O 1
ATOM 1066 N N . VAL A 1 137 ? 17.566 11.027 -34.549 1.00 94.25 137 VAL A N 1
ATOM 1067 C CA . VAL A 1 137 ? 18.812 11.622 -35.057 1.00 94.25 137 VAL A CA 1
ATOM 1068 C C . VAL A 1 137 ? 18.521 12.988 -35.673 1.00 94.25 137 VAL A C 1
ATOM 1070 O O . VAL A 1 137 ? 17.396 13.252 -36.107 1.00 94.25 137 VAL A O 1
ATOM 1073 N N . ASP A 1 138 ? 19.521 13.857 -35.704 1.00 93.94 138 ASP A N 1
ATOM 1074 C CA . ASP A 1 138 ? 19.443 15.184 -36.286 1.00 93.94 138 ASP A CA 1
ATOM 1075 C C . ASP A 1 138 ? 20.650 15.476 -37.175 1.00 93.94 138 ASP A C 1
ATOM 1077 O O . ASP A 1 138 ? 21.789 15.184 -36.825 1.00 93.94 138 ASP A O 1
ATOM 1081 N N . TYR A 1 139 ? 20.361 16.065 -38.330 1.00 92.38 139 TYR A N 1
ATOM 1082 C CA . TYR A 1 139 ? 21.312 16.412 -39.378 1.00 92.38 139 TYR A CA 1
ATOM 1083 C C . TYR A 1 139 ? 21.315 17.931 -39.587 1.00 92.38 139 TYR A C 1
ATOM 1085 O O . TYR A 1 139 ? 20.270 18.557 -39.376 1.00 92.38 139 TYR A O 1
ATOM 1093 N N . PRO A 1 140 ? 22.433 18.540 -40.020 1.00 92.12 140 PRO A N 1
ATOM 1094 C CA . PRO A 1 140 ? 22.441 19.908 -40.543 1.00 92.12 140 PRO A CA 1
ATOM 1095 C C . PRO A 1 140 ? 21.370 20.120 -41.627 1.00 92.12 140 PRO A C 1
ATOM 1097 O O . PRO A 1 140 ? 20.967 19.176 -42.309 1.00 92.12 140 PRO A O 1
ATOM 1100 N N . ILE A 1 141 ? 20.854 21.344 -41.765 1.00 88.19 141 ILE A N 1
ATOM 1101 C CA . ILE A 1 141 ? 19.757 21.636 -42.709 1.00 88.19 141 ILE A CA 1
ATOM 1102 C C . ILE A 1 141 ? 20.146 21.379 -44.174 1.00 88.19 141 ILE A C 1
ATOM 1104 O O . ILE A 1 141 ? 19.308 20.960 -44.971 1.00 88.19 141 ILE A O 1
ATOM 1108 N N . ASP A 1 142 ? 21.418 21.590 -44.485 1.00 88.50 142 ASP A N 1
ATOM 1109 C CA . ASP A 1 142 ? 22.103 21.440 -45.767 1.00 88.50 142 ASP A CA 1
ATOM 1110 C C . ASP A 1 142 ? 22.755 20.059 -45.946 1.00 88.50 142 ASP A C 1
ATOM 1112 O O . ASP A 1 142 ? 23.444 19.815 -46.935 1.00 88.50 142 ASP A O 1
ATOM 1116 N N . TYR A 1 143 ? 22.519 19.132 -45.013 1.00 92.56 143 TYR A N 1
ATOM 1117 C CA . TYR A 1 143 ? 23.051 17.778 -45.093 1.00 92.56 143 TYR A CA 1
ATOM 1118 C C . TYR A 1 143 ? 22.584 17.058 -46.365 1.00 92.56 143 TYR A C 1
ATOM 1120 O O . TYR A 1 143 ? 21.401 17.092 -46.721 1.00 92.56 143 TYR A O 1
ATOM 1128 N N . VAL A 1 144 ? 23.517 16.372 -47.027 1.00 91.19 144 VAL A N 1
ATOM 1129 C CA . VAL A 1 144 ? 23.254 15.546 -48.209 1.00 91.19 144 VAL A CA 1
ATOM 1130 C C . VAL A 1 144 ? 23.123 14.095 -47.766 1.00 91.19 144 VAL A C 1
ATOM 1132 O O . VAL A 1 144 ? 24.098 13.489 -47.324 1.00 91.19 144 VAL A O 1
ATOM 1135 N N . PHE A 1 145 ? 21.916 13.539 -47.871 1.00 90.44 145 PHE A N 1
ATOM 1136 C CA . PHE A 1 145 ? 21.660 12.161 -47.452 1.00 90.44 145 PHE A CA 1
ATOM 1137 C C . PHE A 1 145 ? 22.300 11.159 -48.409 1.00 90.44 145 PHE A C 1
ATOM 1139 O O . PHE A 1 145 ? 22.061 11.178 -49.616 1.00 90.44 145 PHE A O 1
ATOM 1146 N N . SER A 1 146 ? 23.073 10.232 -47.852 1.00 90.00 146 SER A N 1
ATOM 1147 C CA . SER A 1 146 ? 23.644 9.111 -48.584 1.00 90.00 146 SER A CA 1
ATOM 1148 C C . SER A 1 146 ? 22.722 7.892 -48.548 1.00 90.00 146 SER A C 1
ATOM 1150 O O . SER A 1 146 ? 21.847 7.745 -47.690 1.00 90.00 146 SER A O 1
ATOM 1152 N N . LYS A 1 147 ? 22.984 6.926 -49.432 1.00 87.12 147 LYS A N 1
ATOM 1153 C CA . LYS A 1 147 ? 22.322 5.616 -49.385 1.00 87.12 147 LYS A CA 1
ATOM 1154 C C . LYS A 1 147 ? 22.557 4.885 -48.054 1.00 87.12 147 LYS A C 1
ATOM 1156 O O . LYS A 1 147 ? 21.688 4.149 -47.591 1.00 87.12 147 LYS A O 1
ATOM 1161 N N . ASN A 1 148 ? 23.707 5.104 -47.416 1.00 87.75 148 ASN A N 1
ATOM 1162 C CA . ASN A 1 148 ? 24.010 4.507 -46.118 1.00 87.75 148 ASN A CA 1
ATOM 1163 C C . ASN A 1 148 ? 23.128 5.083 -44.996 1.00 87.75 148 ASN A C 1
ATOM 1165 O O . ASN A 1 148 ? 22.685 4.341 -44.116 1.00 87.75 148 ASN A O 1
ATOM 1169 N N . ASP A 1 149 ? 22.803 6.376 -45.058 1.00 89.12 149 ASP A N 1
ATOM 1170 C CA . ASP A 1 149 ? 21.872 7.007 -44.115 1.00 89.12 149 ASP A CA 1
ATOM 1171 C C . ASP A 1 149 ? 20.477 6.406 -44.250 1.00 89.12 149 ASP A C 1
ATOM 1173 O O . ASP A 1 149 ? 19.854 6.040 -43.253 1.00 89.12 149 ASP A O 1
ATOM 1177 N N . ILE A 1 150 ? 20.014 6.212 -45.487 1.00 90.44 150 ILE A N 1
ATOM 1178 C CA . ILE A 1 150 ? 18.735 5.551 -45.758 1.00 90.44 150 ILE A CA 1
ATOM 1179 C C . ILE A 1 150 ? 18.712 4.137 -45.185 1.00 90.44 150 ILE A C 1
ATOM 1181 O O . ILE A 1 150 ? 17.789 3.789 -44.449 1.00 90.44 150 ILE A O 1
ATOM 1185 N N . ASN A 1 151 ? 19.748 3.342 -45.454 1.00 89.75 151 ASN A N 1
ATOM 1186 C CA . ASN A 1 151 ? 19.863 1.988 -44.914 1.00 89.75 151 ASN A CA 1
ATOM 1187 C C . ASN A 1 151 ? 19.850 1.984 -43.379 1.00 89.75 151 ASN A C 1
ATOM 1189 O O . ASN A 1 151 ? 19.196 1.137 -42.766 1.00 89.75 151 ASN A O 1
ATOM 1193 N N . THR A 1 152 ? 20.507 2.963 -42.753 1.00 90.31 152 THR A N 1
ATOM 1194 C CA . THR A 1 152 ? 20.511 3.141 -41.295 1.00 90.31 152 THR A CA 1
ATOM 1195 C C . THR A 1 152 ? 19.112 3.460 -40.768 1.00 90.31 152 THR A C 1
ATOM 1197 O O . THR A 1 152 ? 18.659 2.836 -39.806 1.00 90.31 152 THR A O 1
ATOM 1200 N N . LEU A 1 153 ? 18.380 4.371 -41.416 1.00 93.19 153 LEU A N 1
ATOM 1201 C CA . LEU A 1 153 ? 17.003 4.705 -41.044 1.00 93.19 153 LEU A CA 1
ATOM 1202 C C . LEU A 1 153 ? 16.049 3.520 -41.242 1.00 93.19 153 LEU A C 1
ATOM 1204 O O . LEU A 1 153 ? 15.198 3.273 -40.385 1.00 93.19 153 LEU A O 1
ATOM 1208 N N . ILE A 1 154 ? 16.202 2.753 -42.326 1.00 92.00 154 ILE A N 1
ATOM 1209 C CA . ILE A 1 154 ? 15.420 1.534 -42.589 1.00 92.00 154 ILE A CA 1
ATOM 1210 C C . ILE A 1 154 ? 15.683 0.492 -41.500 1.00 92.00 154 ILE A C 1
ATOM 1212 O O . ILE A 1 154 ? 14.736 -0.048 -40.918 1.00 92.00 154 ILE A O 1
ATOM 1216 N N . ALA A 1 155 ? 16.951 0.242 -41.168 1.00 89.94 155 ALA A N 1
ATOM 1217 C CA . ALA A 1 155 ? 17.324 -0.673 -40.095 1.00 89.94 155 ALA A CA 1
ATOM 1218 C C . ALA A 1 155 ? 16.760 -0.214 -38.739 1.00 89.94 155 ALA A C 1
ATOM 1220 O O . ALA A 1 155 ? 16.194 -1.023 -37.999 1.00 89.94 155 ALA A O 1
ATOM 1221 N N . ALA A 1 156 ? 16.830 1.085 -38.439 1.00 93.00 156 ALA A N 1
ATOM 1222 C CA . ALA A 1 156 ? 16.271 1.660 -37.221 1.00 93.00 156 ALA A CA 1
ATOM 1223 C C . ALA A 1 156 ? 14.747 1.542 -37.149 1.00 93.00 156 ALA A C 1
ATOM 1225 O O . ALA A 1 156 ? 14.204 1.188 -36.101 1.00 93.00 156 ALA A O 1
ATOM 1226 N N . HIS A 1 157 ? 14.045 1.774 -38.260 1.00 94.50 157 HIS A N 1
ATOM 1227 C CA . HIS A 1 157 ? 12.595 1.599 -38.336 1.00 94.50 157 HIS A CA 1
ATOM 1228 C C . HIS A 1 157 ? 12.181 0.144 -38.132 1.00 94.50 157 HIS A C 1
ATOM 1230 O O . HIS A 1 157 ? 11.251 -0.120 -37.369 1.00 94.50 157 HIS A O 1
ATOM 1236 N N . LYS A 1 158 ? 12.907 -0.802 -38.736 1.00 91.81 158 LYS A N 1
ATOM 1237 C CA . LYS A 1 158 ? 12.676 -2.237 -38.538 1.00 91.81 158 LYS A CA 1
ATOM 1238 C C . LYS A 1 158 ? 12.823 -2.625 -37.065 1.00 91.81 158 LYS A C 1
ATOM 1240 O O . LYS A 1 158 ? 11.919 -3.248 -36.511 1.00 91.81 158 LYS A O 1
ATOM 1245 N N . ARG A 1 159 ? 13.911 -2.202 -36.409 1.00 88.94 159 ARG A N 1
ATOM 1246 C CA . ARG A 1 159 ? 14.144 -2.443 -34.970 1.00 88.94 159 ARG A CA 1
ATOM 1247 C C . ARG A 1 159 ? 13.053 -1.808 -34.109 1.00 88.94 159 ARG A C 1
ATOM 1249 O O . ARG A 1 159 ? 12.542 -2.450 -33.196 1.00 88.94 159 ARG A O 1
ATOM 1256 N N . PHE A 1 160 ? 12.655 -0.576 -34.426 1.00 92.56 160 PHE A N 1
ATOM 1257 C CA . PHE A 1 160 ? 11.545 0.108 -33.765 1.00 92.56 160 PHE A CA 1
ATOM 1258 C C . PHE A 1 160 ? 10.249 -0.709 -33.861 1.00 92.56 160 PHE A C 1
ATOM 1260 O O . PHE A 1 160 ? 9.644 -1.007 -32.834 1.00 92.56 160 PHE A O 1
ATOM 1267 N N . LYS A 1 161 ? 9.850 -1.140 -35.064 1.00 92.31 161 LYS A N 1
ATOM 1268 C CA . LYS A 1 161 ? 8.630 -1.933 -35.281 1.00 92.31 161 LYS A CA 1
ATOM 1269 C C . LYS A 1 161 ? 8.633 -3.258 -34.531 1.00 92.31 161 LYS A C 1
ATOM 1271 O O . LYS A 1 161 ? 7.686 -3.525 -33.797 1.00 92.31 161 LYS A O 1
ATOM 1276 N N . GLN A 1 162 ? 9.724 -4.013 -34.638 1.00 85.44 162 GLN A N 1
ATOM 1277 C CA . GLN A 1 162 ? 9.892 -5.280 -33.924 1.00 85.44 162 GLN A CA 1
ATOM 1278 C C . GLN A 1 162 ? 9.713 -5.108 -32.409 1.00 85.44 162 GLN A C 1
ATOM 1280 O O . GLN A 1 162 ? 9.096 -5.944 -31.753 1.00 85.44 162 GLN A O 1
ATOM 1285 N N . ARG A 1 163 ? 10.206 -4.000 -31.837 1.00 81.44 163 ARG A N 1
ATOM 1286 C CA . ARG A 1 163 ? 10.057 -3.710 -30.403 1.00 81.44 163 ARG A CA 1
ATOM 1287 C C . ARG A 1 163 ? 8.627 -3.367 -30.012 1.00 81.44 163 ARG A C 1
ATOM 1289 O O . ARG A 1 163 ? 8.171 -3.837 -28.972 1.00 81.44 163 ARG A O 1
ATOM 1296 N N . ILE A 1 164 ? 7.925 -2.583 -30.831 1.00 87.75 164 ILE A N 1
ATOM 1297 C CA . ILE A 1 164 ? 6.507 -2.277 -30.601 1.00 87.75 164 ILE A CA 1
ATOM 1298 C C . ILE A 1 164 ? 5.672 -3.558 -30.622 1.00 87.75 164 ILE A C 1
ATOM 1300 O O . ILE A 1 164 ? 4.892 -3.789 -29.701 1.00 87.75 164 ILE A O 1
ATOM 1304 N N . GLU A 1 165 ? 5.877 -4.414 -31.624 1.00 83.75 165 GLU A N 1
ATOM 1305 C CA . GLU A 1 165 ? 5.174 -5.696 -31.759 1.00 83.75 165 GLU A CA 1
ATOM 1306 C C . GLU A 1 165 ? 5.449 -6.627 -30.570 1.00 83.75 165 GLU A C 1
ATOM 1308 O O . GLU A 1 165 ? 4.525 -7.227 -30.022 1.00 83.75 165 GLU A O 1
ATOM 1313 N N . ALA A 1 166 ? 6.696 -6.669 -30.094 1.00 71.19 166 ALA A N 1
ATOM 1314 C CA . ALA A 1 166 ? 7.095 -7.451 -28.927 1.00 71.19 166 ALA A CA 1
ATOM 1315 C C . ALA A 1 166 ? 6.721 -6.813 -27.572 1.00 71.19 166 ALA A C 1
ATOM 1317 O O . ALA A 1 166 ? 7.059 -7.370 -26.526 1.00 71.19 166 ALA A O 1
ATOM 1318 N N . LYS A 1 167 ? 6.052 -5.648 -27.558 1.00 74.31 167 LYS A N 1
ATOM 1319 C CA . LYS A 1 167 ? 5.734 -4.865 -26.345 1.00 74.31 167 LYS A CA 1
ATOM 1320 C C . LYS A 1 167 ? 6.967 -4.570 -25.474 1.00 74.31 167 LYS A C 1
ATOM 1322 O O . LYS A 1 167 ? 6.898 -4.587 -24.245 1.00 74.31 167 LYS A O 1
ATOM 1327 N N . MET A 1 168 ? 8.103 -4.296 -26.112 1.00 68.19 168 MET A N 1
ATOM 1328 C CA . MET A 1 168 ? 9.385 -4.031 -25.452 1.00 68.19 168 MET A CA 1
ATOM 1329 C C . MET A 1 168 ? 9.712 -2.526 -25.404 1.00 68.19 168 MET A C 1
ATOM 1331 O O . MET A 1 168 ? 9.285 -1.773 -26.285 1.00 68.19 168 MET A O 1
ATOM 1335 N N . PRO A 1 169 ? 10.518 -2.064 -24.424 1.00 72.50 169 PRO A N 1
ATOM 1336 C CA . PRO A 1 169 ? 11.083 -0.716 -24.440 1.00 72.50 169 PRO A CA 1
ATOM 1337 C C . PRO A 1 169 ? 11.887 -0.473 -25.724 1.00 72.50 169 PRO A C 1
ATOM 1339 O O . PRO A 1 169 ? 12.702 -1.305 -26.122 1.00 72.50 169 PRO A O 1
ATOM 1342 N N . TRP A 1 170 ? 11.648 0.666 -26.377 1.00 80.56 170 TRP A N 1
ATOM 1343 C CA . TRP A 1 170 ? 12.204 0.959 -27.704 1.00 80.56 170 TRP A CA 1
ATOM 1344 C C . TRP A 1 170 ? 12.961 2.289 -27.793 1.00 80.56 170 TRP A C 1
ATOM 1346 O O . TRP A 1 170 ? 13.642 2.522 -28.784 1.00 80.56 170 TRP A O 1
ATOM 1356 N N . LYS A 1 171 ? 12.853 3.167 -26.787 1.00 85.56 171 LYS A N 1
ATOM 1357 C CA . LYS A 1 171 ? 13.438 4.521 -26.788 1.00 85.56 171 LYS A CA 1
ATOM 1358 C C . LYS A 1 171 ? 14.942 4.510 -26.471 1.00 85.56 171 LYS A C 1
ATOM 1360 O O . LYS A 1 171 ? 15.382 5.149 -25.524 1.00 85.56 171 LYS A O 1
ATOM 1365 N N . ASP A 1 172 ? 15.716 3.783 -27.268 1.00 80.38 172 ASP A N 1
ATOM 1366 C CA . ASP A 1 172 ? 17.173 3.693 -27.164 1.00 80.38 172 ASP A CA 1
ATOM 1367 C C . ASP A 1 172 ? 17.804 4.038 -28.516 1.00 80.38 172 ASP A C 1
ATOM 1369 O O . ASP A 1 172 ? 17.681 3.291 -29.488 1.00 80.38 172 ASP A O 1
ATOM 1373 N N . ARG A 1 173 ? 18.454 5.203 -28.593 1.00 85.38 173 ARG A N 1
ATOM 1374 C CA . ARG A 1 173 ? 19.024 5.715 -29.845 1.00 85.38 173 ARG A CA 1
ATOM 1375 C C . ARG A 1 173 ? 20.121 4.802 -30.392 1.00 85.38 173 ARG A C 1
ATOM 1377 O O . ARG A 1 173 ? 20.143 4.562 -31.596 1.00 85.38 173 ARG A O 1
ATOM 1384 N N . ASN A 1 174 ? 20.987 4.279 -29.527 1.00 80.31 174 ASN A N 1
ATOM 1385 C CA . ASN A 1 174 ? 22.130 3.471 -29.945 1.00 80.31 174 ASN A CA 1
ATOM 1386 C C . ASN A 1 174 ? 21.670 2.109 -30.461 1.00 80.31 174 ASN A C 1
ATOM 1388 O O . ASN A 1 174 ? 22.112 1.670 -31.522 1.00 80.31 174 ASN A O 1
ATOM 1392 N N . TYR A 1 175 ? 20.705 1.488 -29.782 1.00 83.00 175 TYR A N 1
ATOM 1393 C CA . TYR A 1 175 ? 20.097 0.254 -30.269 1.00 83.00 175 TYR A CA 1
ATOM 1394 C C . TYR A 1 175 ? 19.364 0.466 -31.593 1.00 83.00 175 TYR A C 1
ATOM 1396 O O . TYR A 1 175 ? 19.527 -0.313 -32.533 1.00 83.00 175 TYR A O 1
ATOM 1404 N N . LEU A 1 176 ? 18.563 1.528 -31.697 1.00 86.62 176 LEU A N 1
ATOM 1405 C CA . LEU A 1 176 ? 17.803 1.788 -32.912 1.00 86.62 176 LEU A CA 1
ATOM 1406 C C . LEU A 1 176 ? 18.720 2.086 -34.100 1.00 86.62 176 LEU A C 1
ATOM 1408 O O . LEU A 1 176 ? 18.541 1.470 -35.143 1.00 86.62 176 LEU A O 1
ATOM 1412 N N . LEU A 1 177 ? 19.719 2.958 -33.963 1.00 87.75 177 LEU A N 1
ATOM 1413 C CA . LEU A 1 177 ? 20.603 3.323 -35.077 1.00 87.75 177 LEU A CA 1
ATOM 1414 C C . LEU A 1 177 ? 21.635 2.232 -35.385 1.00 87.75 177 LEU A C 1
ATOM 1416 O O . LEU A 1 177 ? 21.773 1.817 -36.536 1.00 87.75 177 LEU A O 1
ATOM 1420 N N . HIS A 1 178 ? 22.300 1.693 -34.366 1.00 81.81 178 HIS A N 1
ATOM 1421 C CA . HIS A 1 178 ? 23.479 0.843 -34.550 1.00 81.81 178 HIS A CA 1
ATOM 1422 C C . HIS A 1 178 ? 23.212 -0.642 -34.301 1.00 81.81 178 HIS A C 1
ATOM 1424 O O . HIS A 1 178 ? 24.056 -1.476 -34.605 1.00 81.81 178 HIS A O 1
ATOM 1430 N N . GLY A 1 179 ? 22.040 -1.007 -33.772 1.00 70.81 179 GLY A N 1
ATOM 1431 C CA . GLY A 1 179 ? 21.743 -2.392 -33.393 1.00 70.81 179 GLY A CA 1
ATOM 1432 C C . GLY A 1 179 ? 22.576 -2.889 -32.212 1.00 70.81 179 GLY A C 1
ATOM 1433 O O . GLY A 1 179 ? 22.535 -4.078 -31.910 1.00 70.81 179 GLY A O 1
ATOM 1434 N N . GLN A 1 180 ? 23.318 -1.994 -31.557 1.00 69.56 180 GLN A N 1
ATOM 1435 C CA . GLN A 1 180 ? 24.137 -2.306 -30.396 1.00 69.56 180 GLN A CA 1
ATOM 1436 C C . GLN A 1 180 ? 23.243 -2.423 -29.163 1.00 69.56 180 GLN A C 1
ATOM 1438 O O . GLN A 1 180 ? 22.345 -1.608 -28.947 1.00 69.56 180 GLN A O 1
ATOM 1443 N N . TYR A 1 181 ? 23.466 -3.466 -28.370 1.00 71.31 181 TYR A N 1
ATOM 1444 C CA . TYR A 1 181 ? 22.806 -3.620 -27.081 1.00 71.31 181 TYR A CA 1
ATOM 1445 C C . TYR A 1 181 ? 23.200 -2.453 -26.171 1.00 71.31 181 TYR A C 1
ATOM 1447 O O . TYR A 1 181 ? 24.326 -1.959 -26.229 1.00 71.31 181 TYR A O 1
ATOM 1455 N N . ARG A 1 182 ? 22.287 -2.024 -25.299 1.00 78.50 182 ARG A N 1
ATOM 1456 C CA . ARG A 1 182 ? 22.671 -1.175 -24.174 1.00 78.50 182 ARG A CA 1
ATOM 1457 C C . ARG A 1 182 ? 23.391 -2.055 -23.171 1.00 78.50 182 ARG A C 1
ATOM 1459 O O . ARG A 1 182 ? 22.776 -2.918 -22.542 1.00 78.50 182 ARG A O 1
ATOM 1466 N N . GLU A 1 183 ? 24.687 -1.835 -23.042 1.00 85.75 183 GLU A N 1
ATOM 1467 C CA . GLU A 1 183 ? 25.495 -2.488 -22.025 1.00 85.75 183 GLU A CA 1
ATOM 1468 C C . GLU A 1 183 ? 25.263 -1.816 -20.671 1.00 85.75 183 GLU A C 1
ATOM 1470 O O . GLU A 1 183 ? 25.418 -0.603 -20.515 1.00 85.75 183 GLU A O 1
ATOM 1475 N N . LEU A 1 184 ? 24.857 -2.614 -19.687 1.00 91.38 184 LEU A N 1
ATOM 1476 C CA . LEU A 1 184 ? 24.799 -2.208 -18.289 1.00 91.38 184 LEU A CA 1
ATOM 1477 C C . LEU A 1 184 ? 26.085 -2.680 -17.622 1.00 91.38 184 LEU A C 1
ATOM 1479 O O . LEU A 1 184 ? 26.204 -3.829 -17.200 1.00 91.38 184 LEU A O 1
ATOM 1483 N N . ILE A 1 185 ? 27.053 -1.775 -17.567 1.00 93.25 185 ILE A N 1
ATOM 1484 C CA . ILE A 1 185 ? 28.403 -2.030 -17.075 1.00 93.25 185 ILE A CA 1
ATOM 1485 C C . ILE A 1 185 ? 28.476 -1.757 -15.572 1.00 93.25 185 ILE A C 1
ATOM 1487 O O . ILE A 1 185 ? 29.118 -2.516 -14.849 1.00 93.25 185 ILE A O 1
ATOM 1491 N N . THR A 1 186 ? 27.826 -0.693 -15.090 1.00 96.19 186 THR A N 1
ATOM 1492 C CA . THR A 1 186 ? 27.923 -0.236 -13.692 1.00 96.19 186 THR A CA 1
ATOM 1493 C C . THR A 1 186 ? 26.612 -0.376 -12.926 1.00 96.19 186 THR A C 1
ATOM 1495 O O . THR A 1 186 ? 25.520 -0.397 -13.506 1.00 96.19 186 THR A O 1
ATOM 1498 N N . TRP A 1 187 ? 26.698 -0.430 -11.594 1.00 95.38 187 TRP A N 1
ATOM 1499 C CA . TRP A 1 187 ? 25.515 -0.494 -10.732 1.00 95.38 187 TRP A CA 1
ATOM 1500 C C . TRP A 1 187 ? 24.560 0.684 -10.937 1.00 95.38 187 TRP A C 1
ATOM 1502 O O . TRP A 1 187 ? 23.343 0.491 -10.923 1.00 95.38 187 TRP A O 1
ATOM 1512 N N . ASN A 1 188 ? 25.090 1.886 -11.176 1.00 93.69 188 ASN A N 1
ATOM 1513 C CA . ASN A 1 188 ? 24.287 3.067 -11.482 1.00 93.69 188 ASN A CA 1
ATOM 1514 C C . ASN A 1 188 ? 23.493 2.892 -12.775 1.00 93.69 188 ASN A C 1
ATOM 1516 O O . ASN A 1 188 ? 22.291 3.154 -12.774 1.00 93.69 188 ASN A O 1
ATOM 1520 N N . GLN A 1 189 ? 24.122 2.380 -13.835 1.00 92.44 189 GLN A N 1
ATOM 1521 C CA . GLN A 1 189 ? 23.444 2.118 -15.105 1.00 92.44 189 GLN A CA 1
ATOM 1522 C C . GLN A 1 189 ? 22.321 1.086 -14.946 1.00 92.44 189 GLN A C 1
ATOM 1524 O O . GLN A 1 189 ? 21.234 1.280 -15.492 1.00 92.44 189 GLN A O 1
ATOM 1529 N N . LEU A 1 190 ? 22.547 0.027 -14.160 1.00 94.19 190 LEU A N 1
ATOM 1530 C CA . LEU A 1 190 ? 21.515 -0.962 -13.841 1.00 94.19 190 LEU A CA 1
ATOM 1531 C C . LEU A 1 190 ? 20.351 -0.354 -13.049 1.00 94.19 190 LEU A C 1
ATOM 1533 O O . LEU A 1 190 ? 19.191 -0.642 -13.347 1.00 94.19 190 LEU A O 1
ATOM 1537 N N . TYR A 1 191 ? 20.637 0.493 -12.058 1.00 91.69 191 TYR A N 1
ATOM 1538 C CA . TYR A 1 191 ? 19.602 1.163 -11.270 1.00 91.69 191 TYR A CA 1
ATOM 1539 C C . TYR A 1 191 ? 18.799 2.168 -12.096 1.00 91.69 191 TYR A C 1
ATOM 1541 O O . TYR A 1 191 ? 17.577 2.206 -11.960 1.00 91.69 191 TYR A O 1
ATOM 1549 N N . ASP A 1 192 ? 19.452 2.942 -12.962 1.00 89.69 192 ASP A N 1
ATOM 1550 C CA . ASP A 1 192 ? 18.776 3.891 -13.850 1.00 89.69 192 ASP A CA 1
ATOM 1551 C C . ASP A 1 192 ? 17.869 3.161 -14.834 1.00 89.69 192 ASP A C 1
ATOM 1553 O O . ASP A 1 192 ? 16.683 3.476 -14.919 1.00 89.69 192 ASP A O 1
ATOM 1557 N N . PHE A 1 193 ? 18.376 2.094 -15.458 1.00 89.88 193 PHE A N 1
ATOM 1558 C CA . PHE A 1 193 ? 17.562 1.205 -16.279 1.00 89.88 193 PHE A CA 1
ATOM 1559 C C . PHE A 1 193 ? 16.365 0.631 -15.505 1.00 89.88 193 PHE A C 1
ATOM 1561 O O . PHE A 1 193 ? 15.243 0.594 -16.007 1.00 89.88 193 PHE A O 1
ATOM 1568 N N . TYR A 1 194 ? 16.564 0.200 -14.258 1.00 91.62 194 TYR A N 1
ATOM 1569 C CA . TYR A 1 194 ? 15.474 -0.345 -13.452 1.00 91.62 194 TYR A CA 1
ATOM 1570 C C . TYR A 1 194 ? 14.446 0.715 -13.023 1.00 91.62 194 TYR A C 1
ATOM 1572 O O . TYR A 1 194 ? 13.290 0.366 -12.774 1.00 91.62 194 TYR A O 1
ATOM 1580 N N . CYS A 1 195 ? 14.826 1.994 -12.952 1.00 87.81 195 CYS A N 1
ATOM 1581 C CA . CYS A 1 195 ? 13.901 3.099 -12.686 1.00 87.81 195 CYS A CA 1
ATOM 1582 C C . CYS A 1 195 ? 12.992 3.409 -13.885 1.00 87.81 195 CYS A C 1
ATOM 1584 O O . CYS A 1 195 ? 11.868 3.879 -13.688 1.00 87.81 195 CYS A O 1
ATOM 1586 N N . GLU A 1 196 ? 13.435 3.119 -15.110 1.00 82.75 196 GLU A N 1
ATOM 1587 C CA . GLU A 1 196 ? 12.670 3.394 -16.326 1.00 82.75 196 GLU A CA 1
ATOM 1588 C C . GLU A 1 196 ? 11.303 2.680 -16.304 1.00 82.75 196 GLU A C 1
ATOM 1590 O O . GLU A 1 196 ? 11.187 1.471 -16.083 1.00 82.75 196 GLU A O 1
ATOM 1595 N N . GLY A 1 197 ? 10.230 3.451 -16.512 1.00 72.94 197 GLY A N 1
ATOM 1596 C CA . GLY A 1 197 ? 8.856 2.936 -16.560 1.00 72.94 197 GLY A CA 1
ATOM 1597 C C . GLY A 1 197 ? 8.243 2.568 -15.203 1.00 72.94 197 GLY A C 1
ATOM 1598 O O . GLY A 1 197 ? 7.174 1.956 -15.165 1.00 72.94 197 GLY A O 1
ATOM 1599 N N . LYS A 1 198 ? 8.884 2.917 -14.080 1.00 82.56 198 LYS A N 1
ATOM 1600 C CA . LYS A 1 198 ? 8.303 2.744 -12.740 1.00 82.56 198 LYS A CA 1
ATOM 1601 C C . LYS A 1 198 ? 7.382 3.911 -12.372 1.00 82.56 198 LYS A C 1
ATOM 1603 O O . LYS A 1 198 ? 7.477 5.006 -12.913 1.00 82.56 198 LYS A O 1
ATOM 1608 N N . SER A 1 199 ? 6.472 3.685 -11.422 1.00 79.50 199 SER A N 1
ATOM 1609 C CA . SER A 1 199 ? 5.647 4.765 -10.872 1.00 79.50 199 SER A CA 1
ATOM 1610 C C . SER A 1 199 ? 6.511 5.765 -10.099 1.00 79.50 199 SER A C 1
ATOM 1612 O O . SER A 1 199 ? 7.428 5.350 -9.393 1.00 79.50 199 SER A O 1
ATOM 1614 N N . SER A 1 200 ? 6.155 7.054 -10.123 1.00 80.50 200 SER A N 1
ATOM 1615 C CA . SER A 1 200 ? 6.893 8.129 -9.426 1.00 80.50 200 SER A CA 1
ATOM 1616 C C . SER A 1 200 ? 7.189 7.820 -7.943 1.00 80.50 200 SER A C 1
ATOM 1618 O O . SER A 1 200 ? 8.281 8.086 -7.437 1.00 80.50 200 SER A O 1
ATOM 1620 N N . SER A 1 201 ? 6.261 7.164 -7.237 1.00 78.19 201 SER A N 1
ATOM 1621 C CA . SER A 1 201 ? 6.462 6.739 -5.843 1.00 78.19 201 SER A CA 1
ATOM 1622 C C . SER A 1 201 ? 7.523 5.643 -5.680 1.00 78.19 201 SER A C 1
ATOM 1624 O O . SER A 1 201 ? 8.276 5.645 -4.705 1.00 78.19 201 SER A O 1
ATOM 1626 N N . TYR A 1 202 ? 7.588 4.696 -6.618 1.00 83.94 202 TYR A N 1
ATOM 1627 C CA . TYR A 1 202 ? 8.564 3.612 -6.593 1.00 83.94 202 TYR A CA 1
ATOM 1628 C C . TYR A 1 202 ? 9.926 4.102 -7.080 1.00 83.94 202 TYR A C 1
ATOM 1630 O O . TYR A 1 202 ? 10.932 3.781 -6.458 1.00 83.94 202 TYR A O 1
ATOM 1638 N N . GLU A 1 203 ? 9.954 4.952 -8.103 1.00 87.75 203 GLU A N 1
ATOM 1639 C CA . GLU A 1 203 ? 11.153 5.653 -8.561 1.00 87.75 203 GLU A CA 1
ATOM 1640 C C . GLU A 1 203 ? 11.807 6.446 -7.422 1.00 87.75 203 GLU A C 1
ATOM 1642 O O . GLU A 1 203 ? 12.981 6.244 -7.132 1.00 87.75 203 GLU A O 1
ATOM 1647 N N . THR A 1 204 ? 11.032 7.246 -6.679 1.00 88.62 204 THR A N 1
ATOM 1648 C CA . THR A 1 204 ? 11.527 7.968 -5.490 1.00 88.62 204 THR A CA 1
ATOM 1649 C C . THR A 1 204 ? 12.190 7.021 -4.482 1.00 88.62 204 THR A C 1
ATOM 1651 O O . THR A 1 204 ? 13.249 7.323 -3.924 1.00 88.62 204 THR A O 1
ATOM 1654 N N . LYS A 1 205 ? 11.596 5.838 -4.257 1.00 88.69 205 LYS A N 1
ATOM 1655 C CA . LYS A 1 205 ? 12.177 4.807 -3.385 1.00 88.69 205 LYS A CA 1
ATOM 1656 C C . LYS A 1 205 ? 13.507 4.294 -3.945 1.00 88.69 205 LYS A C 1
ATOM 1658 O O . LYS A 1 205 ? 14.466 4.193 -3.184 1.00 88.69 205 LYS A O 1
ATOM 1663 N N . LEU A 1 206 ? 13.569 3.978 -5.238 1.00 91.19 206 LEU A N 1
ATOM 1664 C CA . LEU A 1 206 ? 14.783 3.489 -5.896 1.00 91.19 206 LEU A CA 1
ATOM 1665 C C . LEU A 1 206 ? 15.901 4.531 -5.856 1.00 91.19 206 LEU A C 1
ATOM 1667 O O . LEU A 1 206 ? 17.013 4.194 -5.464 1.00 91.19 206 LEU A O 1
ATOM 1671 N N . GLN A 1 207 ? 15.599 5.799 -6.137 1.00 90.50 207 GLN A N 1
ATOM 1672 C CA . GLN A 1 207 ? 16.573 6.891 -6.077 1.00 90.50 207 GLN A CA 1
ATOM 1673 C C . GLN A 1 207 ? 17.124 7.101 -4.661 1.00 90.50 207 GLN A C 1
ATOM 1675 O O . GLN A 1 207 ? 18.322 7.323 -4.489 1.00 90.50 207 GLN A O 1
ATOM 1680 N N . ARG A 1 208 ? 16.296 6.941 -3.616 1.00 90.50 208 ARG A N 1
ATOM 1681 C CA . ARG A 1 208 ? 16.777 6.964 -2.222 1.00 90.50 208 ARG A CA 1
ATOM 1682 C C . ARG A 1 208 ? 17.791 5.848 -1.950 1.00 90.50 208 ARG A C 1
ATOM 1684 O O . ARG A 1 208 ? 18.799 6.093 -1.290 1.00 90.50 208 ARG A O 1
ATOM 1691 N N . PHE A 1 209 ? 17.526 4.635 -2.438 1.00 91.62 209 PHE A N 1
ATOM 1692 C CA . PHE A 1 209 ? 18.444 3.500 -2.297 1.00 91.62 209 PHE A CA 1
ATOM 1693 C C . PHE A 1 209 ? 19.715 3.692 -3.127 1.00 91.62 209 PHE A C 1
ATOM 1695 O O . PHE A 1 209 ? 20.803 3.498 -2.589 1.00 91.62 209 PHE A O 1
ATOM 1702 N N . LYS A 1 210 ? 19.592 4.160 -4.375 1.00 92.75 210 LYS A N 1
ATOM 1703 C CA . LYS A 1 210 ? 20.721 4.521 -5.242 1.00 92.75 210 LYS A CA 1
ATOM 1704 C C . LYS A 1 210 ? 21.634 5.530 -4.547 1.00 92.75 210 LYS A C 1
ATOM 1706 O O . LYS A 1 210 ? 22.810 5.256 -4.352 1.00 92.75 210 LYS A O 1
ATOM 1711 N N . LYS A 1 211 ? 21.078 6.641 -4.052 1.00 92.31 211 LYS A N 1
ATOM 1712 C CA . LYS A 1 211 ? 21.835 7.675 -3.327 1.00 92.31 211 LYS A CA 1
ATOM 1713 C C . LYS A 1 211 ? 22.533 7.136 -2.074 1.00 92.31 211 LYS A C 1
ATOM 1715 O O . LYS A 1 211 ? 23.643 7.556 -1.768 1.00 92.31 211 LYS A O 1
ATOM 1720 N N . ARG A 1 212 ? 21.891 6.235 -1.327 1.00 92.06 212 ARG A N 1
ATOM 1721 C CA . ARG A 1 212 ? 22.435 5.713 -0.063 1.00 92.06 212 ARG A CA 1
ATOM 1722 C C . ARG A 1 212 ? 23.510 4.642 -0.264 1.00 92.06 212 ARG A C 1
ATOM 1724 O O . ARG A 1 212 ? 24.500 4.649 0.454 1.00 92.06 212 ARG A O 1
ATOM 1731 N N . TYR A 1 213 ? 23.303 3.715 -1.196 1.00 93.06 213 TYR A N 1
ATOM 1732 C CA . TYR A 1 213 ? 24.127 2.507 -1.319 1.00 93.06 213 TYR A CA 1
ATOM 1733 C C . TYR A 1 213 ? 25.047 2.506 -2.543 1.00 93.06 213 TYR A C 1
ATOM 1735 O O . TYR A 1 213 ? 26.111 1.891 -2.486 1.00 93.06 213 TYR A O 1
ATOM 1743 N N . PHE A 1 214 ? 24.671 3.232 -3.596 1.00 93.56 214 PHE A N 1
ATOM 1744 C CA . PHE A 1 214 ? 25.338 3.268 -4.900 1.00 93.56 214 PHE A CA 1
ATOM 1745 C C . PHE A 1 214 ? 25.810 4.686 -5.277 1.00 93.56 214 PHE A C 1
ATOM 1747 O O . PHE A 1 214 ? 25.996 4.992 -6.448 1.00 93.56 214 PHE A O 1
ATOM 1754 N N . SER A 1 215 ? 25.991 5.595 -4.316 1.00 89.50 215 SER A N 1
ATOM 1755 C CA . SER A 1 215 ? 26.543 6.925 -4.602 1.00 89.50 215 SER A CA 1
ATOM 1756 C C . SER A 1 215 ? 28.064 6.906 -4.759 1.00 89.50 215 SER A C 1
ATOM 1758 O O . SER A 1 215 ? 28.765 6.064 -4.190 1.00 89.50 215 SER A O 1
ATOM 1760 N N . GLY A 1 216 ? 28.574 7.866 -5.536 1.00 89.25 216 GLY A N 1
ATOM 1761 C CA . GLY A 1 216 ? 30.003 8.013 -5.798 1.00 89.25 216 GLY A CA 1
ATOM 1762 C C . GLY A 1 216 ? 30.592 6.785 -6.489 1.00 89.25 216 GLY A C 1
ATOM 1763 O O . GLY A 1 216 ? 29.956 6.171 -7.345 1.00 89.25 216 GLY A O 1
ATOM 1764 N N . THR A 1 217 ? 31.800 6.400 -6.077 1.00 92.12 217 THR A N 1
ATOM 1765 C CA . THR A 1 217 ? 32.543 5.281 -6.675 1.00 92.12 217 THR A CA 1
ATOM 1766 C C . THR A 1 217 ? 31.796 3.952 -6.590 1.00 92.12 217 THR A C 1
ATOM 1768 O O . THR A 1 217 ? 31.949 3.122 -7.477 1.00 92.12 217 THR A O 1
ATOM 1771 N N . TRP A 1 218 ? 30.936 3.756 -5.585 1.00 93.12 218 TRP A N 1
ATOM 1772 C CA . TRP A 1 218 ? 30.165 2.522 -5.395 1.00 93.12 218 TRP A CA 1
ATOM 1773 C C . TRP A 1 218 ? 29.129 2.267 -6.484 1.00 93.12 218 TRP A C 1
ATOM 1775 O O . TRP A 1 218 ? 28.828 1.113 -6.772 1.00 93.12 218 TRP A O 1
ATOM 1785 N N . GLY A 1 219 ? 28.573 3.313 -7.088 1.00 92.88 219 GLY A N 1
ATOM 1786 C CA . GLY A 1 219 ? 27.663 3.161 -8.221 1.00 92.88 219 GLY A CA 1
ATOM 1787 C C . GLY A 1 219 ? 28.383 2.915 -9.540 1.00 92.88 219 GLY A C 1
ATOM 1788 O O . GLY A 1 219 ? 27.833 2.258 -10.419 1.00 92.88 219 GLY A O 1
ATOM 1789 N N . GLU A 1 220 ? 29.620 3.398 -9.656 1.00 95.50 220 GLU A N 1
ATOM 1790 C CA . GLU A 1 220 ? 30.443 3.280 -10.865 1.00 95.50 220 GLU A CA 1
ATOM 1791 C C . GLU A 1 220 ? 31.252 1.980 -10.933 1.00 95.50 220 GLU A C 1
ATOM 1793 O O . GLU A 1 220 ? 31.847 1.672 -11.966 1.00 95.50 220 GLU A O 1
ATOM 1798 N N . LYS A 1 221 ? 31.265 1.177 -9.860 1.00 95.38 221 LYS A N 1
ATOM 1799 C CA . LYS A 1 221 ? 31.899 -0.143 -9.897 1.00 95.38 221 LYS A CA 1
ATOM 1800 C C . LYS A 1 221 ? 31.233 -1.031 -10.952 1.00 95.38 221 LYS A C 1
ATOM 1802 O O . LYS A 1 221 ? 30.008 -1.030 -11.109 1.00 95.38 221 LYS A O 1
ATOM 1807 N N . ARG A 1 222 ? 32.064 -1.803 -11.657 1.00 95.50 222 ARG A N 1
ATOM 1808 C CA . ARG A 1 222 ? 31.623 -2.728 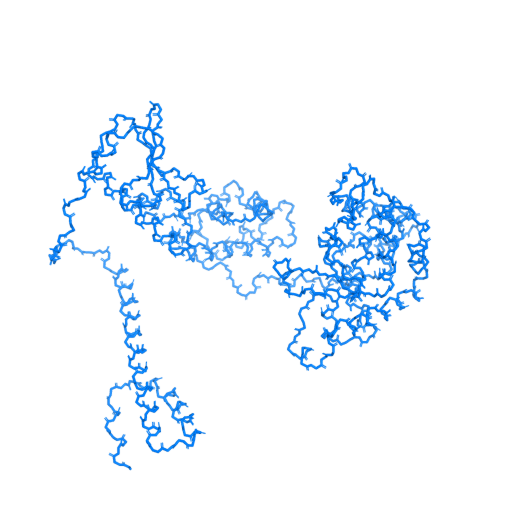-12.705 1.00 95.50 222 ARG A CA 1
ATOM 1809 C C . ARG A 1 222 ? 30.844 -3.887 -12.097 1.00 95.50 222 ARG A C 1
ATOM 1811 O O . ARG A 1 222 ? 31.270 -4.458 -11.103 1.00 95.50 222 ARG A O 1
ATOM 1818 N N . ILE A 1 223 ? 29.722 -4.249 -12.706 1.00 95.88 223 ILE A N 1
ATOM 1819 C CA . ILE A 1 223 ? 28.858 -5.329 -12.223 1.00 95.88 223 ILE A CA 1
ATOM 1820 C C . ILE A 1 223 ? 29.541 -6.693 -12.407 1.00 95.88 223 ILE A C 1
ATOM 1822 O O . ILE A 1 223 ? 29.475 -7.533 -11.511 1.00 95.88 223 ILE A O 1
ATOM 1826 N N . SER A 1 224 ? 30.247 -6.895 -13.522 1.00 94.56 224 SER A N 1
ATOM 1827 C CA . SER A 1 224 ? 30.880 -8.174 -13.872 1.00 94.56 224 SER A CA 1
ATOM 1828 C C . SER A 1 224 ? 31.981 -8.620 -12.907 1.00 94.56 224 SER A C 1
ATOM 1830 O O . SER A 1 224 ? 32.287 -9.805 -12.824 1.00 94.56 224 SER A O 1
ATOM 1832 N N . THR A 1 225 ? 32.553 -7.704 -12.120 1.00 93.62 225 THR A N 1
ATOM 1833 C CA . THR A 1 225 ? 33.595 -8.034 -11.135 1.00 93.62 225 THR A CA 1
ATOM 1834 C C . THR A 1 225 ? 33.033 -8.579 -9.822 1.00 93.62 225 THR A C 1
ATOM 1836 O O . THR A 1 225 ? 33.798 -8.954 -8.936 1.00 93.62 225 THR A O 1
ATOM 1839 N N . TYR A 1 226 ? 31.710 -8.573 -9.646 1.00 94.44 226 TYR A N 1
ATOM 1840 C CA . TYR A 1 226 ? 31.077 -8.986 -8.400 1.00 94.44 226 TYR A CA 1
ATOM 1841 C C . TYR A 1 226 ? 30.683 -10.451 -8.416 1.00 94.44 226 TYR A C 1
ATOM 1843 O O . TYR A 1 226 ? 29.923 -10.883 -9.281 1.00 94.44 226 TYR A O 1
ATOM 1851 N N . CYS A 1 227 ? 31.148 -11.188 -7.408 1.00 92.75 227 CYS A N 1
ATOM 1852 C CA . CYS A 1 227 ? 30.560 -12.446 -6.974 1.00 92.75 227 CYS A CA 1
ATOM 1853 C C . CYS A 1 227 ? 29.624 -12.206 -5.796 1.00 92.75 227 CYS A C 1
ATOM 1855 O O . CYS A 1 227 ? 29.454 -11.079 -5.320 1.00 92.75 227 CYS A O 1
ATOM 1857 N N . ARG A 1 228 ? 28.985 -13.281 -5.341 1.00 91.44 228 ARG A N 1
ATOM 1858 C CA . ARG A 1 228 ? 28.102 -13.250 -4.180 1.00 91.44 228 ARG A CA 1
ATOM 1859 C C . ARG A 1 228 ? 28.810 -12.643 -2.968 1.00 91.44 228 ARG A C 1
ATOM 1861 O O . ARG A 1 228 ? 28.296 -11.698 -2.381 1.00 91.44 228 ARG A O 1
ATOM 1868 N N . GLU A 1 229 ? 29.981 -13.160 -2.621 1.00 92.69 229 GLU A N 1
ATOM 1869 C CA . GLU A 1 229 ? 30.728 -12.808 -1.412 1.00 92.69 229 GLU A CA 1
ATOM 1870 C C . GLU A 1 229 ? 31.147 -11.337 -1.440 1.00 92.69 229 GLU A C 1
ATOM 1872 O O . GLU A 1 229 ? 30.868 -10.594 -0.497 1.00 92.69 229 GLU A O 1
ATOM 1877 N N . SER A 1 230 ? 31.726 -10.885 -2.558 1.00 93.31 230 SER A N 1
ATOM 1878 C CA . SER A 1 230 ? 32.147 -9.491 -2.700 1.00 93.31 230 SER A CA 1
ATOM 1879 C C . SER A 1 230 ? 30.958 -8.532 -2.715 1.00 93.31 230 SER A C 1
ATOM 1881 O O . SER A 1 230 ? 31.042 -7.443 -2.151 1.00 93.31 230 SER A O 1
ATOM 1883 N N . PHE A 1 231 ? 29.813 -8.934 -3.278 1.00 94.31 231 PHE A N 1
ATOM 1884 C CA . PHE A 1 231 ? 28.603 -8.113 -3.233 1.00 94.31 231 PHE A CA 1
ATOM 1885 C C . PHE A 1 231 ? 28.042 -8.010 -1.811 1.00 94.31 231 PHE A C 1
ATOM 1887 O O . PHE A 1 231 ? 27.629 -6.928 -1.380 1.00 94.31 231 PHE A O 1
ATOM 1894 N N . MET A 1 232 ? 28.024 -9.126 -1.074 1.00 91.81 232 MET A N 1
ATOM 1895 C CA . MET A 1 232 ? 27.578 -9.154 0.318 1.00 91.81 232 MET A CA 1
ATOM 1896 C C . MET A 1 232 ? 28.422 -8.205 1.167 1.00 91.81 232 MET A C 1
ATOM 1898 O O . MET A 1 232 ? 27.868 -7.301 1.792 1.00 91.81 232 MET A O 1
ATOM 1902 N N . GLN A 1 233 ? 29.746 -8.323 1.087 1.00 91.75 233 GLN A N 1
ATOM 1903 C CA . GLN A 1 233 ? 30.671 -7.469 1.822 1.00 91.75 233 GLN A CA 1
ATOM 1904 C C . GLN A 1 233 ? 30.485 -5.980 1.483 1.00 91.75 233 GLN A C 1
ATOM 1906 O O . GLN A 1 233 ? 30.309 -5.155 2.382 1.00 91.75 233 GLN A O 1
ATOM 1911 N N . ASP A 1 234 ? 30.450 -5.634 0.194 1.00 92.12 234 ASP A N 1
ATOM 1912 C CA . ASP A 1 234 ? 30.479 -4.238 -0.256 1.00 92.12 234 ASP A CA 1
ATOM 1913 C C . ASP A 1 234 ? 29.138 -3.501 -0.127 1.00 92.12 234 ASP A C 1
ATOM 1915 O O . ASP A 1 234 ? 29.117 -2.293 0.133 1.00 92.12 234 ASP A O 1
ATOM 1919 N N . TYR A 1 235 ? 28.009 -4.197 -0.303 1.00 92.19 235 TYR A N 1
ATOM 1920 C CA . TYR A 1 235 ? 26.684 -3.562 -0.357 1.00 92.19 235 TYR A CA 1
ATOM 1921 C C . TYR A 1 235 ? 25.733 -4.011 0.750 1.00 92.19 235 TYR A C 1
ATOM 1923 O O . TYR A 1 235 ? 24.891 -3.214 1.182 1.00 92.19 235 TYR A O 1
ATOM 1931 N N . LEU A 1 236 ? 25.837 -5.254 1.230 1.00 90.06 236 LEU A N 1
ATOM 1932 C CA . LEU A 1 236 ? 24.907 -5.793 2.227 1.00 90.06 236 LEU A CA 1
ATOM 1933 C C . LEU A 1 236 ? 25.430 -5.720 3.654 1.00 90.06 236 LEU A C 1
ATOM 1935 O O . LEU A 1 236 ? 24.624 -5.445 4.536 1.00 90.06 236 LEU A O 1
ATOM 1939 N N . ASP A 1 237 ? 26.729 -5.839 3.885 1.00 87.94 237 ASP A N 1
ATOM 1940 C CA . ASP A 1 237 ? 27.291 -5.935 5.238 1.00 87.94 237 ASP A CA 1
ATOM 1941 C C . ASP A 1 237 ? 28.116 -4.695 5.614 1.00 87.94 237 ASP A C 1
ATOM 1943 O O . ASP A 1 237 ? 28.253 -4.373 6.793 1.00 87.94 237 ASP A O 1
ATOM 1947 N N . ARG A 1 238 ? 28.535 -3.899 4.622 1.00 88.12 238 ARG A N 1
ATOM 1948 C CA . ARG A 1 238 ? 29.143 -2.579 4.826 1.00 88.12 238 ARG A CA 1
ATOM 1949 C C . ARG A 1 238 ? 28.289 -1.668 5.718 1.00 88.12 238 ARG A C 1
ATOM 1951 O O . ARG A 1 238 ? 27.089 -1.490 5.485 1.00 88.12 238 ARG A O 1
ATOM 1958 N N . SER A 1 239 ? 28.939 -1.001 6.671 1.00 87.25 239 SER A N 1
ATOM 1959 C CA . SER A 1 239 ? 28.322 0.062 7.470 1.00 87.25 239 SER A CA 1
ATOM 1960 C C . SER A 1 239 ? 27.969 1.268 6.594 1.00 87.25 239 SER A C 1
ATOM 1962 O O . SER A 1 239 ? 28.818 1.813 5.890 1.00 87.25 239 SER A O 1
ATOM 1964 N N . VAL A 1 240 ? 26.699 1.674 6.613 1.00 87.69 240 VAL A N 1
ATOM 1965 C CA . VAL A 1 240 ? 26.183 2.819 5.852 1.00 87.69 240 VAL A CA 1
ATOM 1966 C C . VAL A 1 240 ? 25.361 3.697 6.798 1.00 87.69 240 VAL A C 1
ATOM 1968 O O . VAL A 1 240 ? 24.494 3.154 7.492 1.00 87.69 240 VAL A O 1
ATOM 1971 N N . PRO A 1 241 ? 25.577 5.028 6.824 1.00 86.62 241 PRO A N 1
ATOM 1972 C CA . PRO A 1 241 ? 24.778 5.938 7.639 1.00 86.62 241 PRO A CA 1
ATOM 1973 C C . PRO A 1 241 ? 23.273 5.775 7.390 1.00 86.62 241 PRO A C 1
ATOM 1975 O O . PRO A 1 241 ? 22.826 5.570 6.256 1.00 86.62 241 PRO A O 1
ATOM 1978 N N . ASP A 1 242 ? 22.483 5.845 8.462 1.00 84.88 242 ASP A N 1
ATOM 1979 C CA . ASP A 1 242 ? 21.018 5.709 8.451 1.00 84.88 242 ASP A CA 1
ATOM 1980 C C . ASP A 1 242 ? 20.474 4.394 7.864 1.00 84.88 242 ASP A C 1
ATOM 1982 O O . ASP A 1 242 ? 19.296 4.318 7.459 1.00 84.88 242 ASP A O 1
ATOM 1986 N N . ARG A 1 243 ? 21.308 3.348 7.793 1.00 84.75 243 ARG A N 1
ATOM 1987 C CA . ARG A 1 243 ? 20.883 2.009 7.378 1.00 84.75 243 ARG A CA 1
ATOM 1988 C C . ARG A 1 243 ? 19.731 1.535 8.259 1.00 84.75 243 ARG A C 1
ATOM 1990 O O . ARG A 1 243 ? 19.829 1.498 9.481 1.00 84.75 243 ARG A O 1
ATOM 1997 N N . GLN A 1 244 ? 18.635 1.144 7.616 1.00 83.25 244 GLN A N 1
ATOM 1998 C CA . GLN A 1 244 ? 17.502 0.537 8.309 1.00 83.25 244 GLN A CA 1
ATOM 1999 C C . GLN A 1 244 ? 17.664 -0.987 8.348 1.00 83.25 244 GLN A C 1
ATOM 2001 O O . GLN A 1 244 ? 18.170 -1.555 7.376 1.00 83.25 244 GLN A O 1
ATOM 2006 N N . PRO A 1 245 ? 17.157 -1.683 9.383 1.00 78.19 245 PRO A N 1
ATOM 2007 C CA . PRO A 1 245 ? 17.224 -3.146 9.457 1.00 78.19 245 PRO A CA 1
ATOM 2008 C C . PRO A 1 245 ? 16.647 -3.853 8.219 1.00 78.19 245 PRO A C 1
ATOM 2010 O O . PRO A 1 245 ? 17.169 -4.863 7.756 1.00 78.19 245 PRO A O 1
ATOM 2013 N N . SER A 1 246 ? 15.594 -3.288 7.618 1.00 83.12 246 SER A N 1
ATOM 2014 C CA . SER A 1 246 ? 14.961 -3.836 6.413 1.00 83.12 246 SER A CA 1
ATOM 2015 C C . SER A 1 246 ? 15.736 -3.584 5.115 1.00 83.12 246 SER A C 1
ATOM 2017 O O . SER A 1 246 ? 15.402 -4.187 4.093 1.00 83.12 246 SER A O 1
ATOM 2019 N N . ASP A 1 247 ? 16.722 -2.679 5.115 1.00 87.88 247 ASP A N 1
ATOM 2020 C CA . ASP A 1 247 ? 17.388 -2.242 3.885 1.00 87.88 247 ASP A CA 1
ATOM 2021 C C . ASP A 1 247 ? 18.146 -3.392 3.216 1.00 87.88 247 ASP A C 1
ATOM 2023 O O . ASP A 1 247 ? 18.111 -3.486 1.994 1.00 87.88 247 ASP A O 1
ATOM 2027 N N . ARG A 1 248 ? 18.739 -4.318 3.984 1.00 88.25 248 ARG A N 1
ATOM 2028 C CA . ARG A 1 248 ? 19.431 -5.503 3.441 1.00 88.25 248 ARG A CA 1
ATOM 2029 C C . ARG A 1 248 ? 18.515 -6.331 2.534 1.00 88.25 248 ARG A C 1
ATOM 2031 O O . ARG A 1 248 ? 18.849 -6.624 1.390 1.00 88.25 248 ARG A O 1
ATOM 2038 N N . ASN A 1 249 ? 17.319 -6.659 3.022 1.00 88.31 249 ASN A N 1
ATOM 2039 C CA . ASN A 1 249 ? 16.327 -7.426 2.265 1.00 88.31 249 ASN A CA 1
ATOM 2040 C C . ASN A 1 249 ? 15.786 -6.664 1.056 1.00 88.31 249 ASN A C 1
ATOM 2042 O O . ASN A 1 249 ? 15.453 -7.268 0.033 1.00 88.31 249 ASN A O 1
ATOM 2046 N N . GLU A 1 250 ? 15.635 -5.350 1.196 1.00 89.88 250 GLU A N 1
ATOM 2047 C CA . GLU A 1 250 ? 15.146 -4.503 0.120 1.00 89.88 250 GLU A CA 1
ATOM 2048 C C . GLU A 1 250 ? 16.208 -4.316 -0.973 1.00 89.88 250 GLU A C 1
ATOM 2050 O O . GLU A 1 250 ? 15.843 -4.358 -2.144 1.00 89.88 250 GLU A O 1
ATOM 2055 N N . LEU A 1 251 ? 17.495 -4.220 -0.621 1.00 91.62 251 LEU A N 1
ATOM 2056 C CA . LEU A 1 251 ? 18.618 -4.224 -1.562 1.00 91.62 251 LEU A CA 1
ATOM 2057 C C . LEU A 1 251 ? 18.663 -5.521 -2.361 1.00 91.62 251 LEU A C 1
ATOM 2059 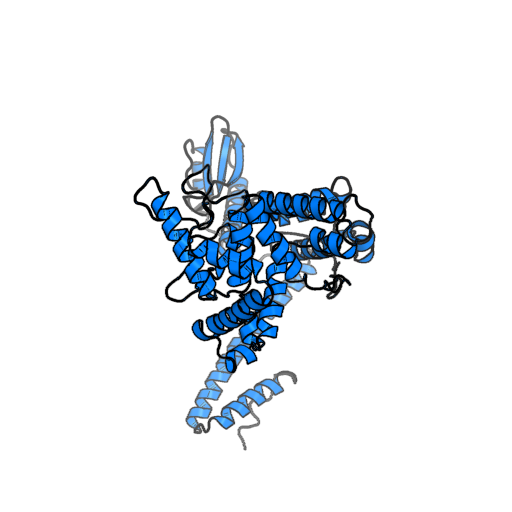O O . LEU A 1 251 ? 18.613 -5.463 -3.586 1.00 91.62 251 LEU A O 1
ATOM 2063 N N . ILE A 1 252 ? 18.647 -6.678 -1.686 1.00 91.94 252 ILE A N 1
ATOM 2064 C CA . ILE A 1 252 ? 18.597 -7.988 -2.357 1.00 91.94 252 ILE A CA 1
ATOM 2065 C C . ILE A 1 252 ? 17.427 -8.023 -3.343 1.00 91.94 252 ILE A C 1
ATOM 2067 O O . ILE A 1 252 ? 17.595 -8.354 -4.510 1.00 91.94 252 ILE A O 1
ATOM 2071 N N . LYS A 1 253 ? 16.230 -7.625 -2.894 1.00 91.12 253 LYS A N 1
ATOM 2072 C CA . LYS A 1 253 ? 15.027 -7.621 -3.733 1.00 91.12 253 LYS A CA 1
ATOM 2073 C C . LYS A 1 253 ? 15.157 -6.697 -4.948 1.00 91.12 253 LYS A C 1
ATOM 2075 O O . LYS A 1 253 ? 14.701 -7.073 -6.023 1.00 91.12 253 LYS A O 1
ATOM 2080 N N . GLN A 1 254 ? 15.674 -5.484 -4.767 1.00 93.12 254 GLN A N 1
ATOM 2081 C CA . GLN A 1 254 ? 15.788 -4.496 -5.841 1.00 93.12 254 GLN A CA 1
ATOM 2082 C C . GLN A 1 254 ? 16.842 -4.907 -6.862 1.00 93.12 254 GLN A C 1
ATOM 2084 O O . GLN A 1 254 ? 16.544 -4.895 -8.051 1.00 93.12 254 GLN A O 1
ATOM 2089 N N . VAL A 1 255 ? 18.025 -5.314 -6.404 1.00 94.25 255 VAL A N 1
ATOM 2090 C CA . VAL A 1 255 ? 19.134 -5.710 -7.277 1.00 94.25 255 VAL A CA 1
ATOM 2091 C C . VAL A 1 255 ? 18.787 -6.982 -8.042 1.00 94.25 255 VAL A C 1
ATOM 2093 O O . VAL A 1 255 ? 18.926 -7.013 -9.259 1.00 94.25 255 VAL A O 1
ATOM 2096 N N . ASP A 1 256 ? 18.233 -7.992 -7.371 1.00 93.25 256 ASP A N 1
ATOM 2097 C CA . ASP A 1 256 ? 17.765 -9.217 -8.026 1.00 93.25 256 ASP A CA 1
ATOM 2098 C C . ASP A 1 256 ? 16.678 -8.925 -9.076 1.00 93.25 256 ASP A C 1
ATOM 2100 O O . ASP A 1 256 ? 16.727 -9.423 -10.200 1.00 93.25 256 ASP A O 1
ATOM 2104 N N . ALA A 1 257 ? 15.705 -8.066 -8.750 1.00 92.06 257 ALA A N 1
ATOM 2105 C CA . ALA A 1 257 ? 14.669 -7.670 -9.701 1.00 92.06 257 ALA A CA 1
ATOM 2106 C C . ALA A 1 257 ? 15.233 -6.875 -10.890 1.00 92.06 257 ALA A C 1
ATOM 2108 O O . ALA A 1 257 ? 14.795 -7.098 -12.017 1.00 92.06 257 ALA A O 1
ATOM 2109 N N . ALA A 1 258 ? 16.203 -5.988 -10.658 1.00 93.44 258 ALA A N 1
ATOM 2110 C CA . ALA A 1 258 ? 16.869 -5.221 -11.704 1.00 93.44 258 ALA A CA 1
ATOM 2111 C C . ALA A 1 258 ? 17.663 -6.134 -12.647 1.00 93.44 258 ALA A C 1
ATOM 2113 O O . ALA A 1 258 ? 17.493 -6.042 -13.861 1.00 93.44 258 ALA A O 1
ATOM 2114 N N . ILE A 1 259 ? 18.450 -7.070 -12.102 1.00 94.44 259 ILE A N 1
ATOM 2115 C CA . ILE A 1 259 ? 19.205 -8.062 -12.881 1.00 94.44 259 ILE A CA 1
ATOM 2116 C C . ILE A 1 259 ? 18.255 -8.942 -13.692 1.00 94.44 259 ILE A C 1
ATOM 2118 O O . ILE A 1 259 ? 18.466 -9.127 -14.889 1.00 94.44 259 ILE A O 1
ATOM 2122 N N . ARG A 1 260 ? 17.185 -9.464 -13.079 1.00 91.62 260 ARG A N 1
ATOM 2123 C CA . ARG A 1 260 ? 16.190 -10.283 -13.789 1.00 91.62 260 ARG A CA 1
ATOM 2124 C C . ARG A 1 260 ? 15.478 -9.497 -14.885 1.00 91.62 260 ARG A C 1
ATOM 2126 O O . ARG A 1 260 ? 15.260 -10.037 -15.966 1.00 91.62 260 ARG A O 1
ATOM 2133 N N . GLN A 1 261 ? 15.151 -8.228 -14.635 1.00 90.50 261 GLN A N 1
ATOM 2134 C CA . GLN A 1 261 ? 14.578 -7.351 -15.653 1.00 90.50 261 GLN A CA 1
ATOM 2135 C C . GLN A 1 261 ? 15.567 -7.125 -16.802 1.00 90.50 261 GLN A C 1
ATOM 2137 O O . GLN A 1 261 ? 15.156 -7.213 -17.949 1.00 90.50 261 GLN A O 1
ATOM 2142 N N . ALA A 1 262 ? 16.846 -6.878 -16.515 1.00 90.50 262 ALA A N 1
ATOM 2143 C CA . ALA A 1 262 ? 17.879 -6.686 -17.529 1.00 90.50 262 ALA A CA 1
ATOM 2144 C C . ALA A 1 262 ? 18.105 -7.958 -18.366 1.00 90.50 262 ALA A C 1
ATOM 2146 O O . ALA A 1 262 ? 17.969 -7.915 -19.584 1.00 90.50 262 ALA A O 1
ATOM 2147 N N . LYS A 1 263 ? 18.334 -9.113 -17.724 1.00 89.50 263 LYS A N 1
ATOM 2148 C CA . LYS A 1 263 ? 18.525 -10.411 -18.403 1.00 89.50 263 LYS A CA 1
ATOM 2149 C C . LYS A 1 263 ? 17.306 -10.853 -19.218 1.00 89.50 263 LYS A C 1
ATOM 2151 O O . LYS A 1 263 ? 17.451 -11.566 -20.205 1.00 89.50 263 LYS A O 1
ATOM 2156 N N . GLY A 1 264 ? 16.104 -10.449 -18.809 1.00 84.44 264 GLY A N 1
ATOM 2157 C CA . GLY A 1 264 ? 14.866 -10.731 -19.536 1.00 84.44 264 GLY A CA 1
ATOM 2158 C C . GLY A 1 264 ? 14.627 -9.839 -20.760 1.00 84.44 264 GLY A C 1
ATOM 2159 O O . GLY A 1 264 ? 13.635 -10.044 -21.457 1.00 84.4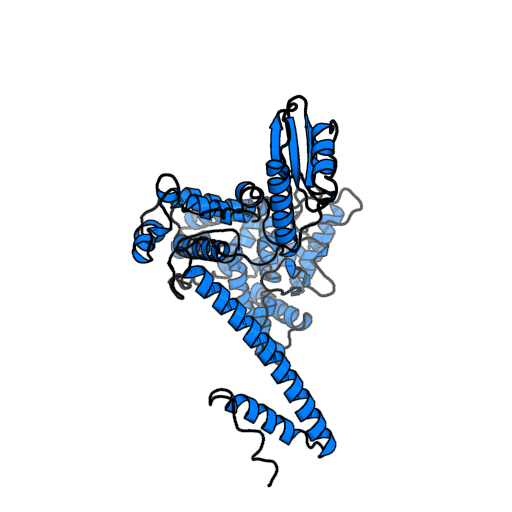4 264 GLY A O 1
ATOM 2160 N N . GLN A 1 265 ? 15.478 -8.841 -21.023 1.00 79.31 265 GLN A N 1
ATOM 2161 C CA . GLN A 1 265 ? 15.277 -7.856 -22.089 1.00 79.31 265 GLN A CA 1
ATOM 2162 C C . GLN A 1 265 ? 16.259 -8.070 -23.238 1.00 79.31 265 GLN A C 1
ATOM 2164 O O . GLN A 1 265 ? 17.470 -7.986 -23.082 1.00 79.31 265 GLN A O 1
ATOM 2169 N N . ALA A 1 266 ? 15.723 -8.269 -24.442 1.00 68.38 266 ALA A N 1
ATOM 2170 C CA . ALA A 1 266 ? 16.495 -8.644 -25.625 1.00 68.38 266 ALA A CA 1
ATOM 2171 C C . ALA A 1 266 ? 17.398 -7.532 -26.212 1.00 68.38 266 ALA A C 1
ATOM 2173 O O . ALA A 1 266 ? 17.897 -7.691 -27.314 1.00 68.38 266 ALA A O 1
ATOM 2174 N N . ASN A 1 267 ? 17.515 -6.350 -25.602 1.00 71.31 267 ASN A N 1
ATOM 2175 C CA . ASN A 1 267 ? 18.426 -5.249 -26.007 1.00 71.31 267 ASN A CA 1
ATOM 2176 C C . ASN A 1 267 ? 19.373 -4.836 -24.881 1.00 71.31 267 ASN A C 1
ATOM 2178 O O . ASN A 1 267 ? 20.106 -3.863 -25.036 1.00 71.31 267 ASN A O 1
ATOM 2182 N N . ILE A 1 268 ? 19.339 -5.537 -23.755 1.00 81.81 268 ILE A N 1
ATOM 2183 C CA . ILE A 1 268 ? 20.178 -5.222 -22.617 1.00 81.81 268 ILE A CA 1
ATOM 2184 C C . ILE A 1 268 ? 21.248 -6.294 -22.526 1.00 81.81 268 ILE A C 1
ATOM 2186 O O . ILE A 1 268 ? 20.945 -7.473 -22.358 1.00 81.81 268 ILE A O 1
ATOM 2190 N N . ALA A 1 269 ? 22.497 -5.869 -22.647 1.00 85.62 269 ALA A N 1
ATOM 2191 C CA . ALA A 1 269 ? 23.636 -6.710 -22.344 1.00 85.62 269 ALA A CA 1
ATOM 2192 C C . ALA A 1 269 ? 24.045 -6.429 -20.898 1.00 85.62 269 ALA A C 1
ATOM 2194 O O . ALA A 1 269 ? 24.296 -5.286 -20.516 1.00 85.62 269 ALA A O 1
ATOM 2195 N N . ILE A 1 270 ? 24.061 -7.470 -20.075 1.00 91.44 270 ILE A N 1
ATOM 2196 C CA . ILE A 1 270 ? 24.559 -7.395 -18.707 1.00 91.44 270 ILE A CA 1
ATOM 2197 C C . ILE A 1 270 ? 25.350 -8.658 -18.409 1.00 91.44 270 ILE A C 1
ATOM 2199 O O . ILE A 1 270 ? 24.836 -9.770 -18.541 1.00 91.44 270 ILE A O 1
ATOM 2203 N N . ASP A 1 271 ? 26.588 -8.465 -17.980 1.00 91.81 271 ASP A N 1
ATOM 2204 C CA . ASP A 1 271 ? 27.427 -9.534 -17.469 1.00 91.81 271 ASP A CA 1
ATOM 2205 C C . ASP A 1 271 ? 27.396 -9.495 -15.941 1.00 91.81 271 ASP A C 1
ATOM 2207 O O . ASP A 1 271 ? 27.929 -8.589 -15.298 1.00 91.81 271 ASP A O 1
ATOM 2211 N N . VAL A 1 272 ? 26.657 -10.440 -15.364 1.00 92.06 272 VAL A N 1
ATOM 2212 C CA . VAL A 1 272 ? 26.505 -10.572 -13.918 1.00 92.06 272 VAL A CA 1
ATOM 2213 C C . VAL A 1 272 ? 26.204 -12.017 -13.564 1.00 92.06 272 VAL A C 1
ATOM 2215 O O . VAL A 1 272 ? 25.256 -12.629 -14.079 1.00 92.06 272 VAL A O 1
ATOM 2218 N N . GLN A 1 273 ? 26.989 -12.565 -12.648 1.00 90.12 273 GLN A N 1
ATOM 2219 C CA . GLN A 1 273 ? 26.733 -13.884 -12.089 1.00 90.12 273 GLN A CA 1
ATOM 2220 C C . GLN A 1 273 ? 25.554 -13.868 -11.108 1.00 90.12 273 GLN A C 1
ATOM 2222 O O . GLN A 1 273 ? 24.976 -12.828 -10.785 1.00 90.12 273 GLN A O 1
ATOM 2227 N N . THR A 1 274 ? 25.140 -15.044 -10.651 1.00 89.00 274 THR A N 1
ATOM 2228 C CA . THR A 1 274 ? 24.090 -15.150 -9.636 1.00 89.00 274 THR A CA 1
ATOM 2229 C C . THR A 1 274 ? 24.624 -14.649 -8.296 1.00 89.00 274 THR A C 1
ATOM 2231 O O . THR A 1 274 ? 25.529 -15.245 -7.725 1.00 89.00 274 THR A O 1
ATOM 2234 N N . LEU A 1 275 ? 24.054 -13.556 -7.784 1.00 92.25 275 LEU A N 1
ATOM 2235 C CA . LEU A 1 275 ? 24.483 -12.951 -6.515 1.00 92.25 275 LEU A CA 1
ATOM 2236 C C . LEU A 1 275 ? 23.678 -13.451 -5.316 1.00 92.25 275 LEU A C 1
ATOM 2238 O O . LEU A 1 275 ? 24.174 -13.446 -4.192 1.00 92.25 275 LEU A O 1
ATOM 2242 N N . PHE A 1 276 ? 22.435 -13.884 -5.542 1.00 90.81 276 PHE A N 1
ATOM 2243 C CA . PHE A 1 276 ? 21.505 -14.233 -4.473 1.00 90.81 276 PHE A CA 1
ATOM 2244 C C . PHE A 1 276 ? 20.885 -15.612 -4.678 1.00 90.81 276 PHE A C 1
ATOM 2246 O O . PHE A 1 276 ? 20.479 -15.972 -5.781 1.00 90.81 276 PHE A O 1
ATOM 2253 N N . ASN A 1 277 ? 20.737 -16.333 -3.575 1.00 84.38 277 ASN A N 1
ATOM 2254 C CA . ASN A 1 277 ? 20.104 -17.633 -3.474 1.00 84.38 277 ASN A CA 1
ATOM 2255 C C . ASN A 1 277 ? 18.716 -17.512 -2.836 1.00 84.38 277 ASN A C 1
ATOM 2257 O O . ASN A 1 277 ? 18.368 -16.541 -2.148 1.00 84.38 277 ASN A O 1
ATOM 2261 N N . LYS A 1 278 ? 17.904 -18.553 -3.037 1.00 72.50 278 LYS A N 1
ATOM 2262 C CA . LYS A 1 278 ? 16.605 -18.701 -2.377 1.00 72.50 278 LYS A CA 1
ATOM 2263 C C . LYS A 1 278 ? 16.830 -18.881 -0.869 1.00 72.50 278 LYS A C 1
ATOM 2265 O O . LYS A 1 278 ? 17.129 -19.974 -0.420 1.00 72.50 278 LYS A O 1
ATOM 2270 N N . GLY A 1 279 ? 16.680 -17.802 -0.102 1.00 70.88 279 GLY A N 1
ATOM 2271 C CA . GLY A 1 279 ? 16.862 -17.807 1.359 1.00 70.88 279 GLY A CA 1
ATOM 2272 C C . GLY A 1 279 ? 17.615 -16.591 1.897 1.00 70.88 279 GLY A C 1
ATOM 2273 O O . GLY A 1 279 ? 17.430 -16.228 3.051 1.00 70.88 279 GLY A O 1
ATOM 2274 N N . ASP A 1 280 ? 18.363 -15.880 1.048 1.00 78.88 280 ASP A N 1
ATOM 2275 C CA . ASP A 1 280 ? 19.193 -14.738 1.484 1.00 78.88 280 ASP A CA 1
ATOM 2276 C C . ASP A 1 280 ? 18.400 -13.560 2.028 1.00 78.88 280 ASP A C 1
ATOM 2278 O O . ASP A 1 280 ? 18.908 -12.725 2.782 1.00 78.88 280 ASP A O 1
ATOM 2282 N N . ARG A 1 281 ? 17.139 -13.480 1.607 1.00 76.12 281 ARG A N 1
ATOM 2283 C CA . ARG A 1 281 ? 16.172 -12.578 2.200 1.00 76.12 281 ARG A CA 1
ATOM 2284 C C . ARG A 1 281 ? 15.722 -13.196 3.514 1.00 76.12 281 ARG A C 1
ATOM 2286 O O . ARG A 1 281 ? 14.937 -14.144 3.495 1.00 76.12 281 ARG A O 1
ATOM 2293 N N . SER A 1 282 ? 16.134 -12.599 4.627 1.00 65.94 282 SER A N 1
ATOM 2294 C CA . SER A 1 282 ? 15.588 -12.931 5.940 1.00 65.94 282 SER A CA 1
ATOM 2295 C C . SER A 1 282 ? 14.111 -12.536 5.952 1.00 65.94 282 SER A C 1
ATOM 2297 O O . SER A 1 282 ? 13.780 -11.360 6.090 1.00 65.94 282 SER A O 1
ATOM 2299 N N . ARG A 1 283 ? 13.200 -13.480 5.681 1.00 55.28 283 ARG A N 1
ATOM 2300 C CA . ARG A 1 283 ? 11.748 -13.214 5.741 1.00 55.28 283 ARG A CA 1
ATOM 2301 C C . ARG A 1 283 ? 11.269 -13.024 7.175 1.00 55.28 283 ARG A C 1
ATOM 2303 O O . ARG A 1 283 ? 10.279 -12.330 7.371 1.00 55.28 283 ARG A O 1
ATOM 2310 N N . ALA A 1 284 ? 11.995 -13.601 8.125 1.00 50.09 284 ALA A N 1
ATOM 2311 C CA . ALA A 1 284 ? 11.909 -13.248 9.523 1.00 50.09 284 ALA A CA 1
ATOM 2312 C C . ALA A 1 284 ? 12.778 -12.003 9.732 1.00 50.09 284 ALA A C 1
ATOM 2314 O O . ALA A 1 284 ? 13.999 -12.059 9.580 1.00 50.09 284 ALA A O 1
ATOM 2315 N N . ASP A 1 285 ? 12.190 -10.864 10.087 1.00 48.00 285 ASP A N 1
ATOM 2316 C CA . ASP A 1 285 ? 12.863 -10.146 11.158 1.00 48.00 285 ASP A CA 1
ATOM 2317 C C . ASP A 1 285 ? 12.838 -11.122 12.341 1.00 48.00 285 ASP A C 1
ATOM 2319 O O . ASP A 1 285 ? 11.797 -11.691 12.639 1.00 48.00 285 ASP A O 1
ATOM 2323 N N . GLY A 1 286 ? 13.970 -11.425 12.975 1.00 44.59 286 GLY A N 1
ATOM 2324 C CA . GLY A 1 286 ? 13.999 -12.310 14.154 1.00 44.59 286 GLY A CA 1
ATOM 2325 C C . GLY A 1 286 ? 13.262 -11.724 15.371 1.00 44.59 286 GLY A C 1
ATOM 2326 O O . GLY A 1 286 ? 13.585 -12.033 16.508 1.00 44.59 286 GLY A O 1
ATOM 2327 N N . THR A 1 287 ? 12.325 -10.809 15.143 1.00 49.91 287 THR A N 1
ATOM 2328 C CA . THR A 1 287 ? 11.487 -10.160 16.128 1.00 49.91 287 THR A CA 1
ATOM 2329 C C . THR A 1 287 ? 10.066 -10.583 15.807 1.00 49.91 287 THR A C 1
ATOM 2331 O O . THR A 1 287 ? 9.402 -9.925 15.006 1.00 49.91 287 THR A O 1
ATOM 2334 N N . ASP A 1 288 ? 9.590 -11.665 16.419 1.00 53.16 288 ASP A N 1
ATOM 2335 C CA . ASP A 1 288 ? 8.154 -11.909 16.510 1.00 53.16 288 ASP A CA 1
ATOM 2336 C C . ASP A 1 288 ? 7.521 -10.644 17.091 1.00 53.16 288 ASP A C 1
ATOM 2338 O O . ASP A 1 288 ? 7.663 -10.315 18.271 1.00 53.16 288 ASP A O 1
ATOM 2342 N N . LYS A 1 289 ? 6.913 -9.830 16.224 1.00 64.75 289 LYS A N 1
ATOM 2343 C CA . LYS A 1 289 ? 6.368 -8.545 16.645 1.00 64.75 289 LYS A CA 1
ATOM 2344 C C . LYS A 1 289 ? 5.089 -8.822 17.397 1.00 64.75 289 LYS A C 1
ATOM 2346 O O . LYS A 1 289 ? 4.041 -8.972 16.767 1.00 64.75 289 LYS A O 1
ATOM 2351 N N . THR A 1 290 ? 5.159 -8.794 18.727 1.00 75.62 290 THR A N 1
ATOM 2352 C CA . THR A 1 290 ? 3.972 -8.843 19.583 1.00 75.62 290 THR A CA 1
ATOM 2353 C C . THR A 1 290 ? 2.895 -7.910 19.007 1.00 75.62 290 THR A C 1
ATOM 2355 O O . THR A 1 290 ? 3.188 -6.736 18.721 1.00 75.62 290 THR A O 1
ATOM 2358 N N . PRO A 1 291 ? 1.676 -8.416 18.739 1.00 81.56 291 PRO A N 1
ATOM 2359 C CA . PRO A 1 291 ? 0.544 -7.581 18.365 1.00 81.56 291 PRO A CA 1
ATOM 2360 C C . PRO A 1 291 ? 0.369 -6.452 19.381 1.00 81.56 291 PRO A C 1
ATOM 2362 O O . PRO A 1 291 ? 0.464 -6.712 20.586 1.00 81.56 291 PRO A O 1
ATOM 2365 N N . PRO A 1 292 ? 0.155 -5.195 18.947 1.00 89.50 292 PRO A N 1
ATOM 2366 C CA . PRO A 1 292 ? -0.205 -4.155 19.893 1.00 89.50 292 PRO A CA 1
ATOM 2367 C C . PRO A 1 292 ? -1.514 -4.540 20.570 1.00 89.50 292 PRO A C 1
ATOM 2369 O O . PRO A 1 292 ? -2.332 -5.272 20.010 1.00 89.50 292 PRO A O 1
ATOM 2372 N N . LYS A 1 293 ? -1.702 -4.049 21.788 1.00 92.88 293 LYS A N 1
ATOM 2373 C CA . LYS A 1 293 ? -2.919 -4.339 22.527 1.00 92.88 293 LYS A CA 1
ATOM 2374 C C . LYS A 1 293 ? -4.038 -3.367 22.149 1.00 92.88 293 LYS A C 1
ATOM 2376 O O . LYS A 1 293 ? -3.761 -2.250 21.700 1.00 92.88 293 LYS A O 1
ATOM 2381 N N . LEU A 1 294 ? -5.287 -3.786 22.356 1.00 95.19 294 LEU A N 1
ATOM 2382 C CA . LEU A 1 294 ? -6.460 -2.951 22.094 1.00 95.19 294 LEU A CA 1
ATOM 2383 C C . LEU A 1 294 ? -6.427 -1.671 22.938 1.00 95.19 294 LEU A C 1
ATOM 2385 O O . LEU A 1 294 ? -6.689 -0.605 22.399 1.00 95.19 294 LEU A O 1
ATOM 2389 N N . GLU A 1 295 ? -5.972 -1.743 24.193 1.00 95.38 295 GLU A N 1
ATOM 2390 C CA . GLU A 1 295 ? -5.872 -0.595 25.105 1.00 95.38 295 GLU A CA 1
ATOM 2391 C C . GLU A 1 295 ? -5.012 0.531 24.512 1.00 95.38 295 GLU A C 1
ATOM 2393 O O . GLU A 1 295 ? -5.304 1.711 24.686 1.00 95.38 295 GLU A O 1
ATOM 2398 N N . THR A 1 296 ? -3.954 0.178 23.769 1.00 95.44 296 THR A N 1
ATOM 2399 C CA . THR A 1 296 ? -3.110 1.173 23.095 1.00 95.44 296 THR A CA 1
ATOM 2400 C C . THR A 1 296 ? -3.881 1.870 21.976 1.00 95.44 296 THR A C 1
ATOM 2402 O O . THR A 1 296 ? -3.820 3.089 21.871 1.00 95.44 296 THR A O 1
ATOM 2405 N N . LEU A 1 297 ? -4.634 1.132 21.154 1.00 97.19 297 LEU A N 1
ATOM 2406 C CA . LEU A 1 297 ? -5.478 1.737 20.121 1.00 97.19 297 LEU A CA 1
ATOM 2407 C C . LEU A 1 297 ? -6.588 2.600 20.737 1.00 97.19 297 LEU A C 1
ATOM 2409 O O . LEU A 1 297 ? -6.811 3.709 20.259 1.00 97.19 297 LEU A O 1
ATOM 2413 N N . THR A 1 298 ? -7.233 2.127 21.804 1.00 97.38 298 THR A N 1
ATOM 2414 C CA . THR A 1 298 ? -8.254 2.878 22.542 1.00 97.38 298 THR A CA 1
ATOM 2415 C C . THR A 1 298 ? -7.715 4.229 23.002 1.00 97.38 298 THR A C 1
ATOM 2417 O O . THR A 1 298 ? -8.293 5.254 22.652 1.00 97.38 298 THR A O 1
ATOM 2420 N N . ALA A 1 299 ? -6.549 4.255 23.660 1.00 96.56 299 ALA A N 1
ATOM 2421 C CA . ALA A 1 299 ? -5.915 5.499 24.098 1.00 96.56 299 ALA A CA 1
ATOM 2422 C C . ALA A 1 299 ? -5.659 6.473 22.934 1.00 96.56 299 ALA A C 1
ATOM 2424 O O . ALA A 1 299 ? -5.916 7.665 23.053 1.00 96.56 299 ALA A O 1
ATOM 2425 N N . TYR A 1 300 ? -5.208 5.971 21.779 1.00 97.94 300 TYR A N 1
ATOM 2426 C CA . TYR A 1 300 ? -5.034 6.790 20.574 1.00 97.94 300 TYR A CA 1
ATOM 2427 C C . TYR A 1 300 ? -6.351 7.353 20.033 1.00 97.94 300 TYR A C 1
ATOM 2429 O O . TYR A 1 300 ? -6.371 8.490 19.565 1.00 97.94 300 TYR A O 1
ATOM 2437 N N . ILE A 1 301 ? -7.431 6.570 20.044 1.00 98.06 301 ILE A N 1
ATOM 2438 C CA . ILE A 1 301 ? -8.744 7.024 19.573 1.00 98.06 301 ILE A CA 1
ATOM 2439 C C . ILE A 1 301 ? -9.284 8.108 20.504 1.00 98.06 301 ILE A C 1
ATOM 2441 O O . ILE A 1 301 ? -9.629 9.180 20.016 1.00 98.06 301 ILE A O 1
ATOM 2445 N N . ILE A 1 302 ? -9.315 7.856 21.813 1.00 97.81 302 ILE A N 1
ATOM 2446 C CA . ILE A 1 302 ? -9.841 8.802 22.806 1.00 97.81 302 ILE A CA 1
ATOM 2447 C C . ILE A 1 302 ? -9.046 10.110 22.776 1.00 97.81 302 ILE A C 1
ATOM 2449 O O . ILE A 1 302 ? -9.636 11.170 22.582 1.00 97.81 302 ILE A O 1
ATOM 2453 N N . GLU A 1 303 ? -7.712 10.037 22.831 1.00 97.75 303 GLU A N 1
ATOM 2454 C CA . GLU A 1 303 ? -6.851 11.224 22.767 1.00 97.75 303 GLU A CA 1
ATOM 2455 C C . GLU A 1 303 ? -7.082 12.031 21.484 1.00 97.75 303 GLU A C 1
ATOM 2457 O O . GLU A 1 303 ? -7.080 13.258 21.513 1.00 97.75 303 GLU A O 1
ATOM 2462 N N . ALA A 1 304 ? -7.309 11.369 20.343 1.00 97.50 304 ALA A N 1
ATOM 2463 C CA . ALA A 1 304 ? -7.595 12.082 19.104 1.00 97.50 304 ALA A CA 1
ATOM 2464 C C . ALA A 1 304 ? -8.859 12.946 19.219 1.00 97.50 304 ALA A C 1
ATOM 2466 O O . ALA A 1 304 ? -8.856 14.069 18.726 1.00 97.50 304 ALA A O 1
ATOM 2467 N N . PHE A 1 305 ? -9.912 12.466 19.880 1.00 96.69 305 PHE A N 1
ATOM 2468 C CA . PHE A 1 305 ? -11.120 13.264 20.100 1.00 96.69 305 PHE A CA 1
ATOM 2469 C C . PHE A 1 305 ? -10.930 14.336 21.181 1.00 96.69 305 PHE A C 1
ATOM 2471 O O . PHE A 1 305 ? -11.410 15.450 21.001 1.00 96.69 305 PHE A O 1
ATOM 2478 N N . GLU A 1 306 ? -10.169 14.061 22.246 1.00 95.38 306 GLU A N 1
ATOM 2479 C CA . GLU A 1 306 ? -9.811 15.075 23.256 1.00 95.38 306 GLU A CA 1
ATOM 2480 C C . GLU A 1 306 ? -8.999 16.237 22.663 1.00 95.38 306 GLU A C 1
ATOM 2482 O O . GLU A 1 306 ? -9.138 17.383 23.081 1.00 95.38 306 GLU A O 1
ATOM 2487 N N . MET A 1 307 ? -8.162 15.952 21.664 1.00 95.12 307 MET A N 1
ATOM 2488 C CA . MET A 1 307 ? -7.347 16.944 20.960 1.00 95.12 307 MET A CA 1
ATOM 2489 C C . MET A 1 307 ? -8.063 17.613 19.773 1.00 95.12 307 MET A C 1
ATOM 2491 O O . MET A 1 307 ? -7.419 18.332 19.004 1.00 95.12 307 MET A O 1
ATOM 2495 N N . CYS A 1 308 ? -9.359 17.357 19.568 1.00 92.56 308 CYS A N 1
ATOM 2496 C CA . CYS A 1 308 ? -10.122 17.814 18.397 1.00 92.56 308 CYS A CA 1
ATOM 2497 C C . CYS A 1 308 ? -9.524 17.356 17.043 1.00 92.56 308 CYS A C 1
ATOM 2499 O O . CYS A 1 308 ? -9.712 17.985 15.998 1.00 92.56 308 CYS A O 1
ATOM 2501 N N . GLU A 1 309 ? -8.814 16.227 17.030 1.00 94.00 309 GLU A N 1
ATOM 2502 C CA . GLU A 1 309 ? -8.295 15.532 15.846 1.00 94.00 309 GLU A CA 1
ATOM 2503 C C . GLU A 1 309 ? -9.314 14.508 15.316 1.00 94.00 309 GLU A C 1
ATOM 2505 O O . GLU A 1 309 ? -8.965 13.374 14.971 1.00 94.00 309 GLU A O 1
ATOM 2510 N N . ASN A 1 310 ? -10.587 14.902 15.228 1.00 93.25 310 ASN A N 1
ATOM 2511 C CA . ASN A 1 310 ? -11.732 14.010 14.993 1.00 93.25 310 ASN A CA 1
ATOM 2512 C C . ASN A 1 310 ? -11.559 13.119 13.749 1.00 93.25 310 ASN A C 1
ATOM 2514 O O . ASN A 1 310 ? -11.823 11.919 13.796 1.00 93.25 310 ASN A O 1
ATOM 2518 N N . GLN A 1 311 ? -11.029 13.659 12.643 1.00 93.88 311 GLN A N 1
ATOM 2519 C CA . GLN A 1 311 ? -10.752 12.876 11.426 1.00 93.88 311 GLN A CA 1
ATOM 2520 C C . GLN A 1 311 ? -9.690 11.787 11.640 1.00 93.88 311 GLN A C 1
ATOM 2522 O O . GLN A 1 311 ? -9.762 10.716 11.035 1.00 93.88 311 GLN A O 1
ATOM 2527 N N . THR A 1 312 ? -8.702 12.044 12.498 1.00 95.38 312 THR A N 1
ATOM 2528 C CA . THR A 1 312 ? -7.668 11.068 12.860 1.00 95.38 312 THR A CA 1
ATOM 2529 C C . THR A 1 312 ? -8.265 9.951 13.709 1.00 95.38 312 THR A C 1
ATOM 2531 O O . THR A 1 312 ? -8.037 8.777 13.404 1.00 95.38 312 THR A O 1
ATOM 2534 N N . GLY A 1 313 ? -9.064 10.303 14.723 1.00 96.50 313 GLY A N 1
ATOM 2535 C CA . GLY A 1 313 ? -9.797 9.340 15.550 1.00 96.50 313 GLY A CA 1
ATOM 2536 C C . GLY A 1 313 ? -10.727 8.466 14.708 1.00 96.50 313 GLY A C 1
ATOM 2537 O O . GLY A 1 313 ? -10.624 7.239 14.727 1.00 96.50 313 GLY A O 1
ATOM 2538 N N . LEU A 1 314 ? -11.545 9.089 13.858 1.00 96.38 314 LEU A N 1
ATOM 2539 C CA . LEU A 1 314 ? -12.459 8.403 12.947 1.00 96.38 314 LEU A CA 1
ATOM 2540 C C . LEU A 1 314 ? -11.734 7.512 11.922 1.00 96.38 314 LEU A C 1
ATOM 2542 O O . LEU A 1 314 ? -12.216 6.423 11.610 1.00 96.38 314 LEU A O 1
ATOM 2546 N N . SER A 1 315 ? -10.558 7.908 11.421 1.00 96.62 315 SER A N 1
ATOM 2547 C CA . SER A 1 315 ? -9.736 7.041 10.557 1.00 96.62 315 SER A CA 1
ATOM 2548 C C . SER A 1 315 ? -9.294 5.764 11.280 1.00 96.62 315 SER A C 1
ATOM 2550 O O . SER A 1 315 ? -9.279 4.680 10.686 1.00 96.62 315 SER A O 1
ATOM 2552 N N . MET A 1 316 ? -8.963 5.852 12.569 1.00 97.19 316 MET A N 1
ATOM 2553 C CA . MET A 1 316 ? -8.610 4.679 13.372 1.00 97.19 316 MET A CA 1
ATOM 2554 C C . MET A 1 316 ? -9.834 3.806 13.678 1.00 97.19 316 MET A C 1
ATOM 2556 O O . MET A 1 316 ? -9.736 2.589 13.526 1.00 97.19 316 MET A O 1
ATOM 2560 N N . ILE A 1 317 ? -10.991 4.404 13.986 1.00 97.81 317 ILE A N 1
ATOM 2561 C CA . ILE A 1 317 ? -12.275 3.689 14.138 1.00 97.81 317 ILE A CA 1
ATOM 2562 C C . ILE A 1 317 ? -12.641 2.951 12.843 1.00 97.81 317 ILE A C 1
ATOM 2564 O O . ILE A 1 317 ? -12.942 1.761 12.870 1.00 97.81 317 ILE A O 1
ATOM 2568 N N . THR A 1 318 ? -12.520 3.611 11.690 1.00 97.06 318 THR A N 1
ATOM 2569 C CA . THR A 1 318 ? -12.800 3.001 10.380 1.00 97.06 318 THR A CA 1
ATOM 2570 C C . THR A 1 318 ? -11.871 1.812 10.112 1.00 97.06 318 THR A C 1
ATOM 2572 O O . THR A 1 318 ? -12.308 0.764 9.640 1.00 97.06 318 THR A O 1
ATOM 2575 N N . GLN A 1 319 ? -10.578 1.931 10.441 1.00 95.62 319 GLN A N 1
ATOM 2576 C CA . GLN A 1 319 ? -9.629 0.816 10.318 1.00 95.62 319 GLN A CA 1
ATOM 2577 C C . GLN A 1 319 ? -9.950 -0.337 11.278 1.00 95.62 319 GLN A C 1
ATOM 2579 O O . GLN A 1 319 ? -9.799 -1.494 10.889 1.00 95.62 319 GLN A O 1
ATOM 2584 N N . LEU A 1 320 ? -10.403 -0.046 12.498 1.00 97.25 320 LEU A N 1
ATOM 2585 C CA . LEU A 1 320 ? -10.822 -1.053 13.474 1.00 97.25 320 LEU A CA 1
ATOM 2586 C C . LEU A 1 320 ? -12.065 -1.811 12.983 1.00 97.25 320 LEU A C 1
ATOM 2588 O O . LEU A 1 320 ? -12.076 -3.039 12.951 1.00 97.25 320 LEU A O 1
ATOM 2592 N N . MET A 1 321 ? -13.084 -1.084 12.530 1.00 97.25 321 MET A N 1
ATOM 2593 C CA . MET A 1 321 ? -14.390 -1.649 12.192 1.00 97.25 321 MET A CA 1
ATOM 2594 C C . MET A 1 321 ? -14.425 -2.309 10.803 1.00 97.25 321 MET A C 1
ATOM 2596 O O . MET A 1 321 ? -14.985 -3.394 10.673 1.00 97.25 321 MET A O 1
ATOM 2600 N N . ALA A 1 322 ? -13.754 -1.740 9.794 1.00 94.62 322 ALA A N 1
ATOM 2601 C CA . ALA A 1 322 ? -13.771 -2.250 8.412 1.00 94.62 322 ALA A CA 1
ATOM 2602 C C . ALA A 1 322 ? -12.445 -2.883 7.940 1.00 94.62 322 ALA A C 1
ATOM 2604 O O . ALA A 1 322 ? -12.356 -3.454 6.851 1.00 94.62 322 ALA A O 1
ATOM 2605 N N . SER A 1 323 ? -11.370 -2.775 8.731 1.00 93.06 323 SER A N 1
ATOM 2606 C CA . SER A 1 323 ? -10.071 -3.426 8.452 1.00 93.06 323 SER A CA 1
ATOM 2607 C C . SER A 1 323 ? -9.416 -3.045 7.120 1.00 93.06 323 SER A C 1
ATOM 2609 O O . SER A 1 323 ? -8.524 -3.736 6.607 1.00 93.06 323 SER A O 1
ATOM 2611 N N . THR A 1 324 ? -9.808 -1.905 6.559 1.00 90.50 324 THR A N 1
ATOM 2612 C CA . THR A 1 324 ? -9.169 -1.326 5.383 1.00 90.50 324 THR A CA 1
ATOM 2613 C C . THR A 1 324 ? -7.737 -0.902 5.717 1.00 90.50 324 THR A C 1
ATOM 2615 O O . THR A 1 324 ? -7.377 -0.592 6.851 1.00 90.50 324 THR A O 1
ATOM 2618 N N . ARG A 1 325 ? -6.847 -0.908 4.718 1.00 87.94 325 ARG A N 1
ATOM 2619 C CA . ARG A 1 325 ? -5.477 -0.396 4.911 1.00 87.94 325 ARG A CA 1
ATOM 2620 C C . ARG A 1 325 ? -5.515 1.119 5.103 1.00 87.94 325 ARG A C 1
ATOM 2622 O O . ARG A 1 325 ? -6.209 1.773 4.335 1.00 87.94 325 ARG A O 1
ATOM 2629 N N . LYS A 1 326 ? -4.649 1.666 5.968 1.00 89.00 326 LYS A N 1
ATOM 2630 C CA . LYS A 1 326 ? -4.430 3.112 6.186 1.00 89.00 326 LYS A CA 1
ATOM 2631 C C . LYS A 1 326 ? -4.668 3.995 4.956 1.00 89.00 326 LYS A C 1
ATOM 2633 O O . LYS A 1 326 ? -5.515 4.874 4.967 1.00 89.00 326 LYS A O 1
ATOM 2638 N N . THR A 1 327 ? -3.926 3.756 3.873 1.00 86.62 327 THR A N 1
ATOM 2639 C CA . THR A 1 327 ? -4.017 4.577 2.654 1.00 86.62 327 THR A CA 1
ATOM 2640 C C . THR A 1 327 ? -5.382 4.485 1.972 1.00 86.62 327 THR A C 1
ATOM 2642 O O . THR A 1 327 ? -5.798 5.436 1.335 1.00 86.62 327 THR A O 1
ATOM 2645 N N . ARG A 1 328 ? -6.095 3.362 2.079 1.00 88.62 328 ARG A N 1
ATOM 2646 C CA . ARG A 1 328 ? -7.457 3.242 1.540 1.00 88.62 328 ARG A CA 1
ATOM 2647 C C . ARG A 1 328 ? -8.472 3.921 2.450 1.00 88.62 328 ARG A C 1
ATOM 2649 O O . ARG A 1 328 ? -9.332 4.618 1.940 1.00 88.62 328 ARG A O 1
ATOM 2656 N N . THR A 1 329 ? -8.304 3.796 3.764 1.00 91.94 329 THR A N 1
ATOM 2657 C CA . THR A 1 329 ? -9.117 4.502 4.760 1.00 91.94 329 THR A CA 1
ATOM 2658 C C . THR A 1 329 ? -9.017 6.018 4.590 1.00 91.94 329 THR A C 1
ATOM 2660 O O . THR A 1 329 ? -10.021 6.682 4.381 1.00 91.94 329 THR A O 1
ATOM 2663 N N . ASN A 1 330 ? -7.803 6.575 4.594 1.00 91.06 330 ASN A N 1
ATOM 2664 C CA . ASN A 1 330 ? -7.593 8.028 4.578 1.00 91.06 330 ASN A CA 1
ATOM 2665 C C . ASN A 1 330 ? -8.054 8.700 3.272 1.00 91.06 330 ASN A C 1
ATOM 2667 O O . ASN A 1 330 ? -8.221 9.912 3.238 1.00 91.06 330 ASN A O 1
ATOM 2671 N N . PHE A 1 331 ? -8.244 7.921 2.204 1.00 90.06 331 PHE A N 1
ATOM 2672 C CA . PHE A 1 331 ? -8.710 8.377 0.893 1.00 90.06 331 PHE A CA 1
ATOM 2673 C C . PHE A 1 331 ? -10.051 7.728 0.524 1.00 90.06 331 PHE A C 1
ATOM 2675 O O . PHE A 1 331 ? -10.327 7.487 -0.651 1.00 90.06 331 PHE A O 1
ATOM 2682 N N . LEU A 1 332 ? -10.865 7.386 1.524 1.00 91.69 332 LEU A N 1
ATOM 2683 C CA . LEU A 1 332 ? -12.149 6.738 1.308 1.00 91.69 332 LEU A CA 1
ATOM 2684 C C . LEU A 1 332 ? -13.179 7.742 0.780 1.00 91.69 332 LEU A C 1
ATOM 2686 O O . LEU A 1 332 ? -13.394 8.803 1.373 1.00 91.69 332 LEU A O 1
ATOM 2690 N N . SER A 1 333 ? -13.811 7.405 -0.343 1.00 92.19 333 SER A N 1
ATOM 2691 C CA . SER A 1 333 ? -14.942 8.151 -0.889 1.00 92.19 333 SER A CA 1
ATOM 2692 C C . SER A 1 333 ? -16.264 7.523 -0.465 1.00 92.19 333 SER A C 1
ATOM 2694 O O . SER A 1 333 ? -16.364 6.301 -0.360 1.00 92.19 333 SER A O 1
ATOM 2696 N N . TRP A 1 334 ? -17.302 8.346 -0.305 1.00 93.00 334 TRP A N 1
ATOM 2697 C CA . TRP A 1 334 ? -18.653 7.876 0.024 1.00 93.00 334 TRP A CA 1
ATOM 2698 C C . TRP A 1 334 ? -19.213 6.906 -1.017 1.00 93.00 334 TRP A C 1
ATOM 2700 O O . TRP A 1 334 ? -19.911 5.966 -0.669 1.00 93.00 334 TRP A O 1
ATOM 2710 N N . ARG A 1 335 ? -18.819 7.058 -2.289 1.00 91.94 335 ARG A N 1
ATOM 2711 C CA . ARG A 1 335 ? -19.193 6.136 -3.379 1.00 91.94 335 ARG A CA 1
ATOM 2712 C C . ARG A 1 335 ? -18.713 4.696 -3.184 1.00 91.94 335 ARG A C 1
ATOM 2714 O O . ARG A 1 335 ? -19.179 3.816 -3.890 1.00 91.94 335 ARG A O 1
ATOM 2721 N N . ARG A 1 336 ? -17.735 4.471 -2.306 1.00 92.12 336 ARG A N 1
ATOM 2722 C CA . ARG A 1 336 ? -17.201 3.138 -1.996 1.00 92.12 336 ARG A CA 1
ATOM 2723 C C . ARG A 1 336 ? -17.852 2.524 -0.765 1.00 92.12 336 ARG A C 1
ATOM 2725 O O . ARG A 1 336 ? -17.494 1.412 -0.409 1.00 92.12 336 ARG A O 1
ATOM 2732 N N . ILE A 1 337 ? -18.728 3.247 -0.080 1.00 95.56 337 ILE A N 1
ATOM 2733 C CA . ILE A 1 337 ? -19.380 2.783 1.139 1.00 95.56 337 ILE A CA 1
ATOM 2734 C C . ILE A 1 337 ? -20.792 2.359 0.751 1.00 95.56 337 ILE A C 1
ATOM 2736 O O . ILE A 1 337 ? -21.617 3.206 0.413 1.00 95.56 337 ILE A O 1
ATOM 2740 N N . ASN A 1 338 ? -21.056 1.056 0.789 1.00 95.12 338 ASN A N 1
ATOM 2741 C CA . ASN A 1 338 ? -22.404 0.524 0.678 1.00 95.12 338 ASN A CA 1
ATOM 2742 C C . ASN A 1 338 ? -22.964 0.379 2.098 1.00 95.12 338 ASN A C 1
ATOM 2744 O O . ASN A 1 338 ? -22.509 -0.471 2.865 1.00 95.12 338 ASN A O 1
ATOM 2748 N N . LEU A 1 339 ? -23.883 1.274 2.462 1.00 93.81 339 LEU A N 1
ATOM 2749 C CA . LEU A 1 339 ? -24.524 1.267 3.776 1.00 93.81 339 LEU A CA 1
ATOM 2750 C C . LEU A 1 339 ? -25.598 0.176 3.863 1.00 93.81 339 LEU A C 1
ATOM 2752 O O . LEU A 1 339 ? -25.667 -0.491 4.889 1.00 93.81 339 LEU A O 1
ATOM 2756 N N . ASP A 1 340 ? -26.329 -0.075 2.775 1.00 92.31 340 ASP A N 1
ATOM 2757 C CA . ASP A 1 340 ? -27.418 -1.060 2.728 1.00 92.31 340 ASP A CA 1
ATOM 2758 C C . ASP A 1 340 ? -26.905 -2.484 2.991 1.00 92.31 340 ASP A C 1
ATOM 2760 O O . ASP A 1 340 ? -27.480 -3.234 3.772 1.00 92.31 340 ASP A O 1
ATOM 2764 N N . GLU A 1 341 ? -25.766 -2.836 2.391 1.00 92.06 341 GLU A N 1
ATOM 2765 C CA . GLU A 1 341 ? -25.115 -4.144 2.557 1.00 92.06 341 GLU A CA 1
ATOM 2766 C C . GLU A 1 341 ? -23.944 -4.114 3.563 1.00 92.06 341 GLU A C 1
ATOM 2768 O O . GLU A 1 341 ? -23.211 -5.093 3.699 1.00 92.06 341 GLU A O 1
ATOM 2773 N N . CYS A 1 342 ? -23.726 -2.995 4.261 1.00 95.81 342 CYS A N 1
ATOM 2774 C CA . CYS A 1 342 ? -22.693 -2.834 5.292 1.00 95.81 342 CYS A CA 1
ATOM 2775 C C . CYS A 1 342 ? -21.255 -3.224 4.867 1.00 95.81 342 CYS A C 1
ATOM 2777 O O . CYS A 1 342 ? -20.534 -3.916 5.595 1.00 95.81 342 CYS A O 1
ATOM 2779 N N . PHE A 1 343 ? -20.786 -2.762 3.702 1.00 95.81 343 PHE A N 1
ATOM 2780 C CA . PHE A 1 343 ? -19.399 -2.992 3.274 1.00 95.81 343 PHE A CA 1
ATOM 2781 C C . PHE A 1 343 ? -18.731 -1.795 2.585 1.00 95.81 343 PHE A C 1
ATOM 2783 O O . PHE A 1 343 ? -19.369 -0.908 2.020 1.00 95.81 343 PHE A O 1
ATOM 2790 N N . ILE A 1 344 ? -17.394 -1.787 2.596 1.00 94.81 344 ILE A N 1
ATOM 2791 C CA . ILE A 1 344 ? -16.558 -0.862 1.824 1.00 94.81 344 ILE A CA 1
ATOM 2792 C C . ILE A 1 344 ? -15.967 -1.573 0.607 1.00 94.81 344 ILE A C 1
ATOM 2794 O O . ILE A 1 344 ? -15.247 -2.565 0.735 1.00 94.81 344 ILE A O 1
ATOM 2798 N N . GLU A 1 345 ? -16.202 -1.023 -0.578 1.00 91.81 345 GLU A N 1
ATOM 2799 C CA . GLU A 1 345 ? -15.641 -1.516 -1.826 1.00 91.81 345 GLU A CA 1
ATOM 2800 C C . GLU A 1 345 ? -14.228 -0.971 -2.084 1.00 91.81 345 GLU A C 1
ATOM 2802 O O . GLU A 1 345 ? -13.973 0.236 -2.159 1.00 91.81 345 GLU A O 1
ATOM 2807 N N . VAL A 1 346 ? -13.276 -1.881 -2.269 1.00 85.75 346 VAL A N 1
ATOM 2808 C CA . VAL A 1 346 ? -11.906 -1.588 -2.687 1.00 85.75 346 VAL A CA 1
ATOM 2809 C C . VAL A 1 346 ? -11.634 -2.357 -3.981 1.00 85.75 346 VAL A C 1
ATOM 2811 O O . VAL A 1 346 ? -11.414 -3.566 -3.925 1.00 85.75 346 VAL A O 1
ATOM 2814 N N . PRO A 1 347 ? -11.597 -1.689 -5.149 1.00 79.12 347 PRO A N 1
ATOM 2815 C CA . PRO A 1 347 ? -11.445 -2.369 -6.432 1.00 79.12 347 PRO A CA 1
ATOM 2816 C C . PRO A 1 347 ? -10.230 -3.304 -6.481 1.00 79.12 347 PRO A C 1
ATOM 2818 O O . PRO A 1 347 ? -9.150 -2.986 -5.975 1.00 79.12 347 PRO A O 1
ATOM 2821 N N . SER A 1 348 ? -10.374 -4.453 -7.142 1.00 73.50 348 SER A N 1
ATOM 2822 C CA . SER A 1 348 ? -9.341 -5.500 -7.175 1.00 73.50 348 SER A CA 1
ATOM 2823 C C . SER A 1 348 ? -8.010 -5.024 -7.778 1.00 73.50 348 SER A C 1
ATOM 2825 O O . SER A 1 348 ? -6.950 -5.384 -7.275 1.00 73.50 348 SER A O 1
ATOM 2827 N N . HIS A 1 349 ? -8.037 -4.147 -8.788 1.00 72.56 349 HIS A N 1
ATOM 2828 C CA . HIS A 1 349 ? -6.834 -3.543 -9.383 1.00 72.56 349 HIS A CA 1
ATOM 2829 C C . HIS A 1 349 ? -6.106 -2.577 -8.428 1.00 72.56 349 HIS A C 1
ATOM 2831 O O . HIS A 1 349 ? -4.916 -2.302 -8.578 1.00 72.56 349 HIS A O 1
ATOM 2837 N N . GLU A 1 350 ? -6.809 -2.084 -7.409 1.00 69.56 350 GLU A N 1
ATOM 2838 C CA . GLU A 1 350 ? -6.282 -1.235 -6.346 1.00 69.56 350 GLU A CA 1
ATOM 2839 C C . GLU A 1 350 ? -5.807 -2.037 -5.122 1.00 69.56 350 GLU A C 1
ATOM 2841 O O . GLU A 1 350 ? -5.128 -1.479 -4.243 1.00 69.56 350 GLU A O 1
ATOM 2846 N N . ASN A 1 351 ? -6.135 -3.331 -5.047 1.00 68.44 351 ASN A N 1
ATOM 2847 C CA . ASN A 1 351 ? -5.837 -4.183 -3.907 1.00 68.44 351 ASN A CA 1
ATOM 2848 C C . ASN A 1 351 ? -4.927 -5.363 -4.271 1.00 68.44 351 ASN A C 1
ATOM 2850 O O . ASN A 1 351 ? -5.261 -6.240 -5.059 1.00 68.44 351 ASN A O 1
ATOM 2854 N N . LYS A 1 352 ? -3.787 -5.462 -3.580 1.00 66.38 352 LYS A N 1
ATOM 2855 C CA . LYS A 1 352 ? -2.847 -6.584 -3.743 1.00 66.38 352 LYS A CA 1
ATOM 2856 C C . LYS A 1 352 ? -3.473 -7.954 -3.457 1.00 66.38 352 LYS A C 1
ATOM 2858 O O . LYS A 1 352 ? -2.973 -8.940 -3.980 1.00 66.38 352 LYS A O 1
ATOM 2863 N N . THR A 1 353 ? -4.498 -8.023 -2.604 1.00 67.81 353 THR A N 1
ATOM 2864 C CA . THR A 1 353 ? -5.143 -9.288 -2.211 1.00 67.81 353 THR A CA 1
ATOM 2865 C C . THR A 1 353 ? -6.325 -9.664 -3.100 1.00 67.81 353 THR A C 1
ATOM 2867 O O . THR A 1 353 ? -6.949 -10.682 -2.826 1.00 67.81 353 THR A O 1
ATOM 2870 N N . LYS A 1 354 ? -6.649 -8.854 -4.127 1.00 69.00 354 LYS A N 1
ATOM 2871 C CA . LYS A 1 354 ? -7.818 -8.983 -5.023 1.00 69.00 354 LYS A CA 1
ATOM 2872 C C . LYS A 1 354 ? -9.191 -8.997 -4.335 1.00 69.00 354 LYS A C 1
ATOM 2874 O O . LYS A 1 354 ? -10.198 -8.945 -5.027 1.00 69.00 354 LYS A O 1
ATOM 2879 N N . PHE A 1 355 ? -9.234 -9.021 -3.006 1.00 74.75 355 PHE A N 1
ATOM 2880 C CA . PHE A 1 355 ? -10.450 -8.936 -2.217 1.00 74.75 355 PHE A CA 1
ATOM 2881 C C . PHE A 1 355 ? -11.089 -7.552 -2.345 1.00 74.75 355 PHE A C 1
ATOM 2883 O O . PHE A 1 355 ? -10.383 -6.542 -2.252 1.00 74.75 355 PHE A O 1
ATOM 2890 N N . VAL A 1 356 ? -12.404 -7.528 -2.568 1.00 82.44 356 VAL A N 1
ATOM 2891 C CA . VAL A 1 356 ? -13.119 -6.324 -3.010 1.00 82.44 356 VAL A CA 1
ATOM 2892 C C . VAL A 1 356 ? -14.013 -5.723 -1.928 1.00 82.44 356 VAL A C 1
ATOM 2894 O O . VAL A 1 356 ? -14.033 -4.507 -1.791 1.00 82.44 356 VAL A O 1
ATOM 2897 N N . ARG A 1 357 ? -14.726 -6.530 -1.134 1.00 90.62 357 ARG A N 1
ATOM 2898 C CA . ARG A 1 357 ? -15.794 -6.042 -0.243 1.00 90.62 357 ARG A CA 1
ATOM 2899 C C . ARG A 1 357 ? -15.433 -6.202 1.228 1.00 90.62 357 ARG A C 1
ATOM 2901 O O . ARG A 1 357 ? -15.468 -7.306 1.744 1.00 90.62 357 ARG A O 1
ATOM 2908 N N . HIS A 1 358 ? -15.085 -5.114 1.901 1.00 93.56 358 HIS A N 1
ATOM 2909 C CA . HIS A 1 358 ? -14.717 -5.098 3.316 1.00 93.56 358 HIS A CA 1
ATOM 2910 C C . HIS A 1 358 ? -15.954 -4.926 4.213 1.00 93.56 358 HIS A C 1
ATOM 2912 O O . HIS A 1 358 ? -16.449 -3.801 4.290 1.00 93.56 358 HIS A O 1
ATOM 2918 N N . PRO A 1 359 ? -16.442 -5.980 4.892 1.00 95.19 359 PRO A N 1
ATOM 2919 C CA . PRO A 1 359 ? -17.628 -5.888 5.742 1.00 95.19 359 PRO A CA 1
ATOM 2920 C C . PRO A 1 359 ? -17.353 -5.026 6.976 1.00 95.19 359 PRO A C 1
ATOM 2922 O O . PRO A 1 359 ? -16.222 -4.985 7.483 1.00 95.19 359 PRO A O 1
ATOM 2925 N N . PHE A 1 360 ? -18.386 -4.354 7.473 1.00 97.44 360 PHE A N 1
ATOM 2926 C CA . PHE A 1 360 ? -18.322 -3.563 8.694 1.00 97.44 360 PHE A CA 1
ATOM 2927 C C . PHE A 1 360 ? -19.563 -3.771 9.577 1.00 97.44 360 PHE A C 1
ATOM 2929 O O . PHE A 1 360 ? -20.628 -4.113 9.078 1.00 97.44 360 PHE A O 1
ATOM 2936 N N . PRO A 1 361 ? -19.440 -3.585 10.903 1.00 97.81 361 PRO A N 1
ATOM 2937 C CA . PRO A 1 361 ? -20.534 -3.827 11.838 1.00 97.81 361 PRO A CA 1
ATOM 2938 C C . PRO A 1 361 ? -21.606 -2.737 11.763 1.00 97.81 361 PRO A C 1
ATOM 2940 O O . PRO A 1 361 ? -21.313 -1.586 11.429 1.00 97.81 361 PRO A O 1
ATOM 2943 N N . LYS A 1 362 ? -22.820 -3.062 12.217 1.00 96.94 362 LYS A N 1
ATOM 2944 C CA . LYS A 1 362 ? -23.954 -2.129 12.314 1.00 96.94 362 LYS A CA 1
ATOM 2945 C C . LYS A 1 362 ? -23.617 -0.879 13.131 1.00 96.94 362 LYS A C 1
ATOM 2947 O O . LYS A 1 362 ? -23.963 0.231 12.756 1.00 96.94 362 LYS A O 1
ATOM 2952 N N . ARG A 1 363 ? -22.820 -1.023 14.193 1.00 97.44 363 ARG A N 1
ATOM 2953 C CA . ARG A 1 363 ? -22.352 0.135 14.971 1.00 97.44 363 ARG A CA 1
ATOM 2954 C C . ARG A 1 363 ? -21.591 1.152 14.110 1.00 97.44 363 ARG A C 1
ATOM 2956 O O . ARG A 1 363 ? -21.714 2.351 14.327 1.00 97.44 363 ARG A O 1
ATOM 2963 N N . PHE A 1 364 ? -20.819 0.688 13.123 1.00 97.94 364 PHE A N 1
ATOM 2964 C CA . PHE A 1 364 ? -20.124 1.579 12.193 1.00 97.94 364 PHE A CA 1
ATOM 2965 C C . PHE A 1 364 ? -21.063 2.180 11.152 1.00 97.94 364 PHE A C 1
ATOM 2967 O O . PHE A 1 364 ? -20.894 3.343 10.801 1.00 97.94 364 PHE A O 1
ATOM 2974 N N . HIS A 1 365 ? -22.049 1.410 10.686 1.00 97.81 365 HIS A N 1
ATOM 2975 C CA . HIS A 1 365 ? -23.119 1.912 9.826 1.00 97.81 365 HIS A CA 1
ATOM 2976 C C . HIS A 1 365 ? -23.791 3.147 10.446 1.00 97.81 365 HIS A C 1
ATOM 2978 O O . HIS A 1 365 ? -23.857 4.193 9.804 1.00 97.81 365 HIS A O 1
ATOM 2984 N N . ASP A 1 366 ? -24.190 3.057 11.715 1.00 97.38 366 ASP A N 1
ATOM 2985 C CA . ASP A 1 366 ? -24.898 4.137 12.410 1.00 97.38 366 ASP A CA 1
ATOM 2986 C C . ASP A 1 366 ? -24.008 5.383 12.579 1.00 97.38 366 ASP A C 1
ATOM 2988 O O . ASP A 1 366 ? -24.438 6.511 12.329 1.00 97.38 366 ASP A O 1
ATOM 2992 N N . ILE A 1 367 ? -22.723 5.182 12.907 1.00 97.44 367 ILE A N 1
ATOM 2993 C CA . ILE A 1 367 ? -21.720 6.259 12.945 1.00 97.44 367 ILE A CA 1
ATOM 2994 C C . ILE A 1 367 ? -21.584 6.922 11.565 1.00 97.44 367 ILE A C 1
ATOM 2996 O O . ILE A 1 367 ? -21.563 8.148 11.459 1.00 97.44 367 ILE A O 1
ATOM 3000 N N . LEU A 1 368 ? -21.481 6.130 10.494 1.00 96.31 368 LEU A N 1
ATOM 3001 C CA . LEU A 1 368 ? -21.336 6.645 9.134 1.00 96.31 368 LEU A CA 1
ATOM 3002 C C . LEU A 1 368 ? -22.573 7.422 8.675 1.00 96.31 368 LEU A C 1
ATOM 3004 O O . LEU A 1 368 ? -22.406 8.460 8.037 1.00 96.31 368 LEU A O 1
ATOM 3008 N N . LEU A 1 369 ? -23.784 6.969 9.006 1.00 94.56 369 LEU A N 1
ATOM 3009 C CA . LEU A 1 369 ? -25.014 7.709 8.716 1.00 94.56 369 LEU A CA 1
ATOM 3010 C C . LEU A 1 369 ? -24.994 9.096 9.363 1.00 94.56 369 LEU A C 1
ATOM 3012 O O . LEU A 1 369 ? -25.114 10.098 8.658 1.00 94.56 369 LEU A O 1
ATOM 3016 N N . SER A 1 370 ? -24.724 9.158 10.669 1.00 93.94 370 SER A N 1
ATOM 3017 C CA . SER A 1 370 ? -24.625 10.419 11.414 1.00 93.94 370 SER A CA 1
ATOM 3018 C C . SER A 1 370 ? -23.587 11.381 10.810 1.00 93.94 370 SER A C 1
ATOM 3020 O O . SER A 1 370 ? -23.847 12.579 10.629 1.00 93.94 370 SER A O 1
ATOM 3022 N N . ILE A 1 371 ? -22.422 10.856 10.412 1.00 92.00 371 ILE A N 1
ATOM 3023 C CA . ILE A 1 371 ? -21.367 11.651 9.770 1.00 92.00 371 ILE A CA 1
ATOM 3024 C C . ILE A 1 371 ? -21.811 12.154 8.396 1.00 92.00 371 ILE A C 1
ATOM 3026 O O . ILE A 1 371 ? -21.575 13.317 8.066 1.00 92.00 371 ILE A O 1
ATOM 3030 N N . ARG A 1 372 ? -22.430 11.294 7.580 1.00 90.56 372 ARG A N 1
ATOM 3031 C CA . ARG A 1 372 ? -22.893 11.660 6.238 1.00 90.56 372 ARG A CA 1
ATOM 3032 C C . ARG A 1 372 ? -23.928 12.774 6.310 1.00 90.56 372 ARG A C 1
ATOM 3034 O O . ARG A 1 372 ? -23.831 13.730 5.547 1.00 90.56 372 ARG A O 1
ATOM 3041 N N . GLU A 1 373 ? -24.873 12.672 7.238 1.00 88.75 373 GLU A N 1
ATOM 3042 C CA . GLU A 1 373 ? -25.886 13.699 7.489 1.00 88.75 373 GLU A CA 1
ATOM 3043 C C . GLU A 1 373 ? -25.255 15.019 7.937 1.00 88.75 373 GLU A C 1
ATOM 3045 O O . GLU A 1 373 ? -25.545 16.065 7.362 1.00 88.75 373 GLU A O 1
ATOM 3050 N N . SER A 1 374 ? -24.321 14.975 8.889 1.00 86.38 374 SER A N 1
ATOM 3051 C CA . SER A 1 374 ? -23.596 16.170 9.343 1.00 86.38 374 SER A CA 1
ATOM 3052 C C . SER A 1 374 ? -22.841 16.861 8.197 1.00 86.38 374 SER A C 1
ATOM 3054 O O . SER A 1 374 ? -22.873 18.084 8.067 1.00 86.38 374 SER A O 1
ATOM 3056 N N . GLN A 1 375 ? -22.202 16.085 7.316 1.00 86.81 375 GLN A N 1
ATOM 3057 C CA . GLN A 1 375 ? -21.506 16.617 6.139 1.00 86.81 375 GLN A CA 1
ATOM 3058 C C . GLN A 1 375 ? -22.463 17.197 5.092 1.00 86.81 375 GLN A C 1
ATOM 3060 O O . GLN A 1 375 ? -22.126 18.200 4.466 1.00 86.81 375 GLN A O 1
ATOM 3065 N N . MET A 1 376 ? -23.644 16.599 4.910 1.00 83.75 376 MET A N 1
ATOM 3066 C CA . MET A 1 376 ? -24.700 17.146 4.052 1.00 83.75 376 MET A CA 1
ATOM 3067 C C . MET A 1 376 ? -25.184 18.505 4.570 1.00 83.75 376 MET A C 1
ATOM 3069 O O . MET A 1 376 ? -25.270 19.443 3.786 1.00 83.75 376 MET A O 1
ATOM 3073 N N . CYS A 1 377 ? -25.430 18.639 5.879 1.00 80.75 377 CYS A N 1
ATOM 3074 C CA . CYS A 1 377 ? -25.848 19.907 6.488 1.00 80.75 377 CYS A CA 1
ATOM 3075 C C . CYS A 1 377 ? -24.776 21.004 6.372 1.00 80.75 377 CYS A C 1
ATOM 3077 O O . CYS A 1 377 ? -25.100 22.177 6.202 1.00 80.75 377 CYS A O 1
ATOM 3079 N N . ALA A 1 378 ? -23.494 20.635 6.455 1.00 74.62 378 ALA A N 1
ATOM 3080 C CA . ALA A 1 378 ? -22.378 21.574 6.342 1.00 74.62 378 ALA A CA 1
ATOM 3081 C C . ALA A 1 378 ? -22.032 21.959 4.888 1.00 74.62 378 ALA A C 1
ATOM 3083 O O . ALA A 1 378 ? -21.294 22.925 4.654 1.00 74.62 378 ALA A O 1
ATOM 3084 N N . ALA A 1 379 ? -22.515 21.207 3.895 1.00 67.88 379 ALA A N 1
ATOM 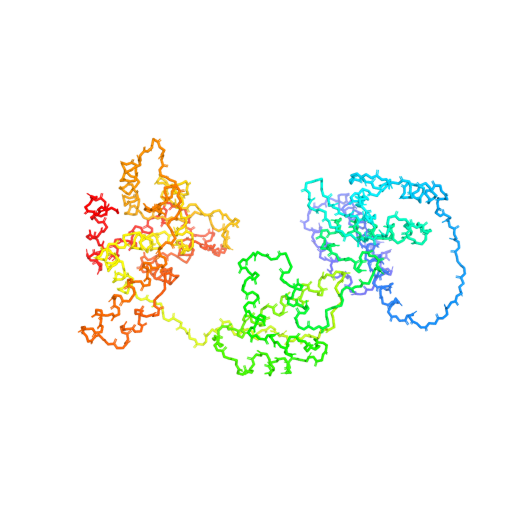3085 C CA . ALA A 1 379 ? -22.203 21.455 2.497 1.00 67.88 379 ALA A CA 1
ATOM 3086 C C . ALA A 1 379 ? -22.906 22.731 2.003 1.00 67.88 379 ALA A C 1
ATOM 3088 O O . ALA A 1 379 ? -24.123 22.799 1.895 1.00 67.88 379 ALA A O 1
ATOM 3089 N N . LYS A 1 380 ? -22.124 23.747 1.614 1.00 61.22 380 LYS A N 1
ATOM 3090 C CA . LYS A 1 380 ? -22.633 25.004 1.017 1.00 61.22 380 LYS A CA 1
ATOM 3091 C C . LYS A 1 380 ? -23.244 24.838 -0.388 1.00 61.22 380 LYS A C 1
ATOM 3093 O O . LYS A 1 380 ? -23.640 25.820 -1.009 1.00 61.22 380 LYS A O 1
ATOM 3098 N N . HIS A 1 381 ? -23.261 23.622 -0.923 1.00 56.38 381 HIS A N 1
ATOM 3099 C CA . HIS A 1 381 ? -23.775 23.290 -2.246 1.00 56.38 381 HIS A CA 1
ATOM 3100 C C . HIS A 1 381 ? -24.620 22.018 -2.131 1.00 56.38 381 HIS A C 1
ATOM 3102 O O . HIS A 1 381 ? -24.216 21.120 -1.398 1.00 56.38 381 HIS A O 1
ATOM 3108 N N . ASP A 1 382 ? -25.698 21.904 -2.918 1.00 57.06 382 ASP A N 1
ATOM 3109 C CA . ASP A 1 382 ? -26.613 20.741 -3.044 1.00 57.06 382 ASP A CA 1
ATOM 3110 C C . ASP A 1 382 ? -25.949 19.437 -3.551 1.00 57.06 382 ASP A C 1
ATOM 3112 O O . ASP A 1 382 ? -26.555 18.592 -4.209 1.00 57.06 382 ASP A O 1
ATOM 3116 N N . LYS A 1 383 ? -24.652 19.253 -3.313 1.00 65.81 383 LYS A N 1
ATOM 3117 C CA . LYS A 1 383 ? -23.887 18.098 -3.766 1.00 65.81 383 LYS A CA 1
ATOM 3118 C C . LYS A 1 383 ? -23.526 17.246 -2.567 1.00 65.81 383 LYS A C 1
ATOM 3120 O O . LYS A 1 383 ? -22.897 17.722 -1.628 1.00 65.81 383 LYS A O 1
ATOM 3125 N N . SER A 1 384 ? -23.871 15.964 -2.654 1.00 72.00 384 SER A N 1
ATOM 3126 C CA . SER A 1 384 ? -23.491 14.982 -1.646 1.00 72.00 384 SER A CA 1
ATOM 3127 C C . SER A 1 384 ? -21.980 14.984 -1.392 1.00 72.00 384 SER A C 1
ATOM 3129 O O . SER A 1 384 ? -21.209 15.125 -2.354 1.00 72.00 384 SER A O 1
ATOM 3131 N N . PRO A 1 385 ? -21.537 14.788 -0.134 1.00 80.88 385 PRO A N 1
ATOM 3132 C CA . PRO A 1 385 ? -20.122 14.757 0.193 1.00 80.88 385 PRO A CA 1
ATOM 3133 C C . PRO A 1 385 ? -19.438 13.655 -0.613 1.00 80.88 385 PRO A C 1
ATOM 3135 O O . PRO A 1 385 ? -19.954 12.545 -0.771 1.00 80.88 385 PRO A O 1
ATOM 3138 N N . TYR A 1 386 ? -18.261 13.961 -1.156 1.00 87.62 386 TYR A N 1
ATOM 3139 C CA . TYR A 1 386 ? -17.532 13.004 -1.988 1.00 87.62 386 TYR A CA 1
ATOM 3140 C C . TYR A 1 386 ? -16.563 12.151 -1.161 1.00 87.62 386 TYR A C 1
ATOM 3142 O O . TYR A 1 386 ? -16.425 10.950 -1.408 1.00 87.62 386 TYR A O 1
ATOM 3150 N N . TRP A 1 387 ? -15.896 12.754 -0.174 1.00 91.81 387 TRP A N 1
ATOM 3151 C CA . TRP A 1 387 ? -14.897 12.102 0.675 1.00 91.81 387 TRP A CA 1
ATOM 3152 C C . TRP A 1 387 ? -15.439 11.901 2.087 1.00 91.81 387 TRP A C 1
ATOM 3154 O O . TRP A 1 387 ? -16.039 12.816 2.634 1.00 91.81 387 TRP A O 1
ATOM 3164 N N . LEU A 1 388 ? -15.148 10.753 2.710 1.00 92.69 388 LEU A N 1
ATOM 3165 C CA . LEU A 1 388 ? -15.418 10.572 4.141 1.00 92.69 388 LEU A CA 1
ATOM 3166 C C . LEU A 1 388 ? -14.566 11.546 4.973 1.00 92.69 388 LEU A C 1
ATOM 3168 O O . LEU A 1 388 ? -15.054 12.179 5.904 1.00 92.69 388 LEU A O 1
ATOM 3172 N N . PHE A 1 389 ? -13.293 11.697 4.594 1.00 92.50 389 PHE A N 1
ATOM 3173 C CA . PHE A 1 389 ? -12.345 12.617 5.223 1.00 92.50 389 PHE A CA 1
ATOM 3174 C C . PHE A 1 389 ? -12.068 13.813 4.311 1.00 92.50 389 PHE A C 1
ATOM 3176 O O . PHE A 1 389 ? -11.053 13.865 3.607 1.00 92.50 389 PHE A O 1
ATOM 3183 N N . GLU A 1 390 ? -12.985 14.773 4.292 1.00 87.38 390 GLU A N 1
ATOM 3184 C CA . GLU A 1 390 ? -12.846 15.986 3.489 1.00 87.38 390 GLU A CA 1
ATOM 3185 C C . GLU A 1 390 ? -11.942 17.031 4.162 1.00 87.38 390 GLU A C 1
ATOM 3187 O O . GLU A 1 390 ? -11.850 17.136 5.384 1.00 87.38 390 GLU A O 1
ATOM 3192 N N . SER A 1 391 ? -11.204 17.802 3.369 1.00 85.62 391 SER A N 1
ATOM 3193 C CA . SER A 1 391 ? -10.332 18.854 3.881 1.00 85.62 391 SER A CA 1
ATOM 3194 C C . SER A 1 391 ? -11.146 20.060 4.349 1.00 85.62 391 SER A C 1
ATOM 3196 O O . SER A 1 391 ? -11.812 20.699 3.540 1.00 85.62 391 SER A O 1
ATOM 3198 N N . LYS A 1 392 ? -10.975 20.452 5.621 1.00 80.38 392 LYS A N 1
ATOM 3199 C CA . LYS A 1 392 ? -11.603 21.656 6.203 1.00 80.38 392 LYS A CA 1
ATOM 3200 C C . LYS A 1 392 ? -11.306 22.950 5.427 1.00 80.38 392 LYS A C 1
ATOM 3202 O O . LYS A 1 392 ? -12.103 23.876 5.447 1.00 80.38 392 LYS A O 1
ATOM 3207 N N . THR A 1 393 ? -10.161 23.026 4.745 1.00 80.38 393 THR A N 1
ATOM 3208 C CA . THR A 1 393 ? -9.715 24.227 4.012 1.00 80.38 393 THR A CA 1
ATOM 3209 C C . THR A 1 393 ? -9.859 24.113 2.497 1.00 80.38 393 THR A C 1
ATOM 3211 O O . THR A 1 393 ? -9.669 25.096 1.784 1.00 80.38 393 THR A O 1
ATOM 3214 N N . ARG A 1 394 ? -10.139 22.916 1.971 1.00 78.81 394 ARG A N 1
ATOM 3215 C CA . ARG A 1 394 ? -10.183 22.645 0.530 1.00 78.81 394 ARG A CA 1
ATOM 3216 C C . ARG A 1 394 ? -11.390 21.779 0.200 1.00 78.81 394 ARG A C 1
ATOM 3218 O O . ARG A 1 394 ? -11.249 20.565 0.043 1.00 78.81 394 ARG A O 1
ATOM 3225 N N . THR A 1 395 ? -12.535 22.427 0.026 1.00 75.25 395 THR A N 1
ATOM 3226 C CA . THR A 1 395 ? -13.790 21.792 -0.390 1.00 75.25 395 THR A CA 1
ATOM 3227 C C . THR A 1 395 ? -13.590 20.888 -1.613 1.00 75.25 395 THR A C 1
ATOM 3229 O O . THR A 1 395 ? -12.845 21.212 -2.544 1.00 75.25 395 THR A O 1
ATOM 3232 N N . GLY A 1 396 ? -14.217 19.717 -1.590 1.00 77.06 396 GLY A N 1
ATOM 3233 C CA . GLY A 1 396 ? -14.149 18.664 -2.600 1.00 77.06 396 GLY A CA 1
ATOM 3234 C C . GLY A 1 396 ? -12.845 17.863 -2.612 1.00 77.06 396 GLY A C 1
ATOM 3235 O O . GLY A 1 396 ? -12.655 17.008 -3.483 1.00 77.06 396 GLY A O 1
ATOM 3236 N N . LYS A 1 397 ? -11.907 18.117 -1.689 1.00 84.94 397 LYS A N 1
ATOM 3237 C CA . LYS A 1 397 ? -10.590 17.465 -1.681 1.00 84.94 397 LYS A CA 1
ATOM 3238 C C . LYS A 1 397 ? -10.360 16.685 -0.393 1.00 84.94 397 LYS A C 1
ATOM 3240 O O . LYS A 1 397 ? -10.720 17.124 0.690 1.00 84.94 397 LYS A O 1
ATOM 3245 N N . VAL A 1 398 ? -9.688 15.545 -0.524 1.00 87.56 398 VAL A N 1
ATOM 3246 C CA . VAL A 1 398 ? -9.307 14.687 0.604 1.00 87.56 398 VAL A CA 1
ATOM 3247 C C . VAL A 1 398 ? -8.405 15.417 1.606 1.00 87.56 398 VAL A C 1
ATOM 3249 O O . VAL A 1 398 ? -7.503 16.175 1.222 1.00 87.56 398 VAL A O 1
ATOM 3252 N N . SER A 1 399 ? -8.624 15.152 2.891 1.00 87.12 399 SER A N 1
ATOM 3253 C CA . SER A 1 399 ? -7.765 15.605 3.980 1.00 87.12 399 SER A CA 1
ATOM 3254 C C . SER A 1 399 ? -6.379 14.971 3.881 1.00 87.12 399 SER A C 1
ATOM 3256 O O . SER A 1 399 ? -6.219 13.752 3.844 1.00 87.12 399 SER A O 1
ATOM 3258 N N . ARG A 1 400 ? -5.341 15.811 3.846 1.00 85.19 400 ARG A N 1
ATOM 3259 C CA . ARG A 1 400 ? -3.937 15.364 3.824 1.00 85.19 400 ARG A CA 1
ATOM 3260 C C . ARG A 1 400 ? -3.298 15.334 5.215 1.00 85.19 400 ARG A C 1
ATOM 3262 O O . ARG A 1 400 ? -2.162 14.895 5.347 1.00 85.19 400 ARG A O 1
ATOM 3269 N N . ASN A 1 401 ? -4.028 15.770 6.243 1.00 87.19 401 ASN A N 1
ATOM 3270 C CA . ASN A 1 401 ? -3.472 16.033 7.571 1.00 87.19 401 ASN A CA 1
ATOM 3271 C C . ASN A 1 401 ? -3.662 14.880 8.567 1.00 87.19 401 ASN A C 1
ATOM 3273 O O . ASN A 1 401 ? -3.143 14.970 9.671 1.00 87.19 401 ASN A O 1
ATOM 3277 N N . ILE A 1 402 ? -4.336 13.789 8.188 1.00 90.81 402 ILE A N 1
ATOM 3278 C CA . ILE A 1 402 ? -4.594 12.642 9.081 1.00 90.81 402 ILE A CA 1
ATOM 3279 C C . ILE A 1 402 ? -3.289 12.043 9.629 1.00 90.81 402 ILE A C 1
ATOM 3281 O O . ILE A 1 402 ? -3.191 11.740 10.815 1.00 90.81 402 ILE A O 1
ATOM 3285 N N . ASP A 1 403 ? -2.259 11.904 8.787 1.00 90.62 403 ASP A N 1
ATOM 3286 C CA . ASP A 1 403 ? -0.959 11.388 9.235 1.00 90.62 403 ASP A CA 1
ATOM 3287 C C . ASP A 1 403 ? -0.289 12.355 10.229 1.00 90.62 403 ASP A C 1
ATOM 3289 O O . ASP A 1 403 ? 0.259 11.916 11.238 1.00 90.62 403 ASP A O 1
ATOM 3293 N N . HIS A 1 404 ? -0.380 13.668 9.992 1.00 92.19 404 HIS A N 1
ATOM 3294 C CA . HIS A 1 404 ? 0.122 14.681 10.926 1.00 92.19 404 HIS A CA 1
ATOM 3295 C C . HIS A 1 404 ? -0.635 14.654 12.260 1.00 92.19 404 HIS A C 1
ATOM 3297 O O . HIS A 1 404 ? 0.006 14.670 13.310 1.00 92.19 404 HIS A O 1
ATOM 3303 N N . GLY A 1 405 ? -1.966 14.546 12.225 1.00 94.31 405 GLY A N 1
ATOM 3304 C CA . GLY A 1 405 ? -2.807 14.397 13.413 1.00 94.31 405 GLY A CA 1
ATOM 3305 C C . GLY A 1 405 ? -2.421 13.164 14.228 1.00 94.31 405 GLY A C 1
ATOM 3306 O O . GLY A 1 405 ? -2.212 13.264 15.432 1.00 94.31 405 GLY A O 1
ATOM 3307 N N . PHE A 1 406 ? -2.178 12.023 13.577 1.00 95.75 406 PHE A N 1
ATOM 3308 C CA . PHE A 1 406 ? -1.721 10.809 14.260 1.00 95.75 406 PHE A CA 1
ATOM 3309 C C . PHE A 1 406 ? -0.383 11.001 14.998 1.00 95.75 406 PHE A C 1
ATOM 3311 O O . PHE A 1 406 ? -0.226 10.531 16.126 1.00 95.75 406 PHE A O 1
ATOM 3318 N N . TYR A 1 407 ? 0.579 11.716 14.402 1.00 95.44 407 TYR A N 1
ATOM 3319 C CA . TYR A 1 407 ? 1.841 12.034 15.081 1.00 95.44 407 TYR A CA 1
ATOM 3320 C C . TYR A 1 407 ? 1.661 13.021 16.241 1.00 95.44 407 TYR A C 1
ATOM 3322 O O . TYR A 1 407 ? 2.345 12.876 17.256 1.00 95.44 407 TYR A O 1
ATOM 3330 N N . ARG A 1 408 ? 0.743 13.992 16.125 1.00 96.75 408 ARG A N 1
ATOM 3331 C CA . ARG A 1 408 ? 0.393 14.903 17.229 1.00 96.75 408 ARG A CA 1
ATOM 3332 C C . ARG A 1 408 ? -0.220 14.145 18.403 1.00 96.75 408 ARG A C 1
ATOM 3334 O O . ARG A 1 408 ? 0.269 14.292 19.519 1.00 96.75 408 ARG A O 1
ATOM 3341 N N . VAL A 1 409 ? -1.186 13.268 18.131 1.00 97.81 409 VAL A N 1
ATOM 3342 C CA . VAL A 1 409 ? -1.818 12.389 19.129 1.00 97.81 409 VAL A CA 1
ATOM 3343 C C . VAL A 1 409 ? -0.778 11.517 19.826 1.00 97.81 409 VAL A C 1
ATOM 3345 O O . VAL A 1 409 ? -0.716 11.493 21.051 1.00 97.81 409 VAL A O 1
ATOM 3348 N N . ARG A 1 410 ? 0.123 10.872 19.068 1.00 97.75 410 ARG A N 1
ATOM 3349 C CA . ARG A 1 410 ? 1.230 10.103 19.660 1.00 97.75 410 ARG A CA 1
ATOM 3350 C C . ARG A 1 410 ? 2.074 10.956 20.604 1.00 97.75 410 ARG A C 1
ATOM 3352 O O . ARG A 1 410 ? 2.412 10.503 21.693 1.00 97.75 410 ARG A O 1
ATOM 3359 N N . LYS A 1 411 ? 2.460 12.160 20.172 1.00 97.56 411 LYS A N 1
ATOM 3360 C CA . LYS A 1 411 ? 3.290 13.062 20.979 1.00 97.56 411 LYS A CA 1
ATOM 3361 C C . LYS A 1 411 ? 2.574 13.454 22.275 1.00 97.56 411 LYS A C 1
ATOM 3363 O O . LYS A 1 411 ? 3.212 13.442 23.323 1.00 97.56 411 LYS A O 1
ATOM 3368 N N . SER A 1 412 ? 1.273 13.743 22.204 1.00 98.00 412 SER A N 1
ATOM 3369 C CA . SER A 1 412 ? 0.449 14.041 23.380 1.00 98.00 412 SER A CA 1
ATOM 3370 C C . SER A 1 412 ? 0.396 12.858 24.345 1.00 98.00 412 SER A C 1
ATOM 3372 O O . SER A 1 412 ? 0.760 13.006 25.509 1.00 98.00 412 SER A O 1
ATOM 3374 N N . LEU A 1 413 ? 0.077 11.656 23.848 1.00 97.62 413 LEU A N 1
ATOM 3375 C CA . LEU A 1 413 ? 0.043 10.436 24.661 1.00 97.62 413 LEU A CA 1
ATOM 3376 C C . LEU A 1 413 ? 1.371 10.156 25.360 1.00 97.62 413 LEU A C 1
ATOM 3378 O O . LEU A 1 413 ? 1.382 9.805 26.535 1.00 97.62 413 LEU A O 1
ATOM 3382 N N . LEU A 1 414 ? 2.495 10.313 24.656 1.00 97.44 414 LEU A N 1
ATOM 3383 C CA . LEU A 1 414 ? 3.818 10.138 25.256 1.00 97.44 414 LEU A CA 1
ATOM 3384 C C . LEU A 1 414 ? 4.065 11.162 26.361 1.00 97.44 414 LEU A C 1
ATOM 3386 O O . LEU A 1 414 ? 4.519 10.781 27.433 1.00 97.44 414 LEU A O 1
ATOM 3390 N N . SER A 1 415 ? 3.724 12.429 26.120 1.00 97.19 415 SER A N 1
ATOM 3391 C CA . SER A 1 415 ? 3.871 13.494 27.113 1.00 97.19 415 SER A CA 1
ATOM 3392 C C . SER A 1 415 ? 3.014 13.235 28.356 1.00 97.19 415 SER A C 1
ATOM 3394 O O . SER A 1 415 ? 3.519 13.337 29.471 1.00 97.19 415 SER A O 1
ATOM 3396 N N . LYS A 1 416 ? 1.737 12.859 28.181 1.00 97.12 416 LYS A N 1
ATOM 3397 C CA . LYS A 1 416 ? 0.820 12.522 29.284 1.00 97.12 416 LYS A CA 1
ATOM 3398 C C . LYS A 1 416 ? 1.317 11.300 30.060 1.00 97.12 416 LYS A C 1
ATOM 3400 O O . LYS A 1 416 ? 1.409 11.349 31.282 1.00 97.12 416 LYS A O 1
ATOM 3405 N N . ALA A 1 417 ? 1.711 10.236 29.360 1.00 95.94 417 ALA A N 1
ATOM 3406 C CA . ALA A 1 417 ? 2.217 9.016 29.983 1.00 95.94 417 ALA A CA 1
ATOM 3407 C C . ALA A 1 417 ? 3.523 9.257 30.761 1.00 95.94 417 ALA A C 1
ATOM 3409 O O . ALA A 1 417 ? 3.695 8.712 31.847 1.00 95.94 417 ALA A O 1
ATOM 3410 N N . GLN A 1 418 ? 4.428 10.092 30.242 1.00 95.56 418 GLN A N 1
ATOM 3411 C CA . GLN A 1 418 ? 5.651 10.484 30.950 1.00 95.56 418 GLN A CA 1
ATOM 3412 C C . GLN A 1 418 ? 5.342 11.286 32.216 1.00 95.56 418 GLN A C 1
ATOM 3414 O O . GLN A 1 418 ? 5.878 10.969 33.274 1.00 95.56 418 GLN A O 1
ATOM 3419 N N . ALA A 1 419 ? 4.445 12.272 32.130 1.00 96.19 419 ALA A N 1
ATOM 3420 C CA . ALA A 1 419 ? 4.027 13.070 33.283 1.00 96.19 419 ALA A CA 1
ATOM 3421 C C . ALA A 1 419 ? 3.358 12.220 34.381 1.00 96.19 419 ALA A C 1
ATOM 3423 O O . ALA A 1 419 ? 3.488 12.521 35.561 1.00 96.19 419 ALA A O 1
ATOM 3424 N N . GLN A 1 420 ? 2.685 11.134 33.996 1.00 95.12 420 GLN A N 1
ATOM 3425 C CA . GLN A 1 420 ? 2.042 10.181 34.906 1.00 95.12 420 GLN A CA 1
ATOM 3426 C C . GLN A 1 420 ? 2.986 9.079 35.422 1.00 95.12 420 GLN A C 1
ATOM 3428 O O . GLN A 1 420 ? 2.537 8.169 36.115 1.00 95.12 420 GLN A O 1
ATOM 3433 N N . GLY A 1 421 ? 4.278 9.111 35.075 1.00 94.38 421 GLY A N 1
ATOM 3434 C CA . GLY A 1 421 ? 5.241 8.097 35.516 1.00 94.38 421 GLY A CA 1
ATOM 3435 C C . GLY A 1 421 ? 5.004 6.706 34.914 1.00 94.38 421 GLY A C 1
ATOM 3436 O O . GLY A 1 421 ? 5.285 5.693 35.554 1.00 94.38 421 GLY A O 1
ATOM 3437 N N . ALA A 1 422 ? 4.463 6.623 33.693 1.00 94.69 422 ALA A N 1
ATOM 3438 C CA . ALA A 1 422 ? 4.183 5.349 33.042 1.00 94.69 422 ALA A CA 1
ATOM 3439 C C . ALA A 1 422 ? 5.457 4.516 32.811 1.00 94.69 422 ALA A C 1
ATOM 3441 O O . ALA A 1 422 ? 6.520 5.033 32.468 1.00 94.69 422 ALA A O 1
ATOM 3442 N N . SER A 1 423 ? 5.321 3.190 32.919 1.00 95.25 423 SER A N 1
ATOM 3443 C CA . SER A 1 423 ? 6.433 2.257 32.703 1.00 95.25 423 SER A CA 1
ATOM 3444 C C . SER A 1 423 ? 7.063 2.384 31.306 1.00 95.25 423 SER A C 1
ATOM 3446 O O . SER A 1 423 ? 6.373 2.677 30.323 1.00 95.25 423 SER A O 1
ATOM 3448 N N . GLU A 1 424 ? 8.350 2.034 31.173 1.00 93.88 424 GLU A N 1
ATOM 3449 C CA . GLU A 1 424 ? 9.022 1.979 29.864 1.00 93.88 424 GLU A CA 1
ATOM 3450 C C . GLU A 1 424 ? 8.273 1.108 28.851 1.00 93.88 424 GLU A C 1
ATOM 3452 O O . GLU A 1 424 ? 8.228 1.419 27.661 1.00 93.88 424 GLU A O 1
ATOM 3457 N N . LYS A 1 425 ? 7.658 0.014 29.313 1.00 91.56 425 LYS A N 1
ATOM 3458 C CA . LYS A 1 425 ? 6.865 -0.882 28.468 1.00 91.56 425 LYS A CA 1
ATOM 3459 C C . LYS A 1 425 ? 5.673 -0.151 27.850 1.00 91.56 425 LYS A C 1
ATOM 3461 O O . LYS A 1 425 ? 5.412 -0.321 26.659 1.00 91.56 425 LYS A O 1
ATOM 3466 N N . THR A 1 426 ? 4.982 0.676 28.632 1.00 92.06 426 THR A N 1
ATOM 3467 C CA . THR A 1 426 ? 3.864 1.505 28.162 1.00 92.06 426 THR A CA 1
ATOM 3468 C C . THR A 1 426 ? 4.345 2.548 27.158 1.00 92.06 426 THR A C 1
ATOM 3470 O O . THR A 1 426 ? 3.786 2.651 26.066 1.00 92.06 426 THR A O 1
ATOM 3473 N N . LEU A 1 427 ? 5.432 3.259 27.469 1.00 94.44 427 LEU A N 1
ATOM 3474 C CA . LEU A 1 427 ? 6.011 4.260 26.567 1.00 94.44 427 LEU A CA 1
ATOM 3475 C C . LEU A 1 427 ? 6.444 3.638 25.230 1.00 94.44 427 LEU A C 1
ATOM 3477 O O . LEU A 1 427 ? 6.123 4.164 24.164 1.00 94.44 427 LEU A O 1
ATOM 3481 N N . ARG A 1 428 ? 7.099 2.468 25.261 1.00 91.75 428 ARG A N 1
ATOM 3482 C CA . ARG A 1 428 ? 7.474 1.714 24.053 1.00 91.75 428 ARG A CA 1
ATOM 3483 C C . ARG A 1 428 ? 6.252 1.249 23.261 1.00 91.75 428 ARG A C 1
ATOM 3485 O O . ARG A 1 428 ? 6.283 1.304 22.029 1.00 91.75 428 ARG A O 1
ATOM 3492 N N . ALA A 1 429 ? 5.179 0.814 23.925 1.00 91.75 429 ALA A N 1
ATOM 3493 C CA . ALA A 1 429 ? 3.937 0.425 23.254 1.00 91.75 429 ALA A CA 1
ATOM 3494 C C . ALA A 1 429 ? 3.315 1.611 22.498 1.00 91.75 429 ALA A C 1
ATOM 3496 O O . ALA A 1 429 ? 2.998 1.477 21.316 1.00 91.75 429 ALA A O 1
ATOM 3497 N N . ILE A 1 430 ? 3.239 2.790 23.127 1.00 94.31 430 ILE A N 1
ATOM 3498 C CA . ILE A 1 430 ? 2.752 4.019 22.482 1.00 94.31 430 ILE A CA 1
ATOM 3499 C C . ILE A 1 430 ? 3.661 4.407 21.310 1.00 94.31 430 ILE A C 1
ATOM 3501 O O . ILE A 1 430 ? 3.174 4.657 20.207 1.00 94.31 430 ILE A O 1
ATOM 3505 N N . GLN A 1 431 ? 4.979 4.421 21.523 1.00 92.88 431 GLN A N 1
ATOM 3506 C CA . GLN A 1 431 ? 5.966 4.852 20.529 1.00 92.88 431 GLN A CA 1
ATOM 3507 C C . GLN A 1 431 ? 5.973 3.962 19.276 1.00 92.88 431 GLN A C 1
ATOM 3509 O O . GLN A 1 431 ? 6.083 4.460 18.152 1.00 92.88 431 GLN A O 1
ATOM 3514 N N . SER A 1 432 ? 5.868 2.645 19.462 1.00 89.62 432 SER A N 1
ATOM 3515 C CA . SER A 1 432 ? 5.957 1.653 18.382 1.00 89.62 432 SER A CA 1
ATOM 3516 C C . SER A 1 432 ? 4.632 1.398 17.658 1.00 89.62 432 SER A C 1
ATOM 3518 O O . SER A 1 432 ? 4.632 0.830 16.560 1.00 89.62 432 SER A O 1
ATOM 3520 N N . PHE A 1 433 ? 3.501 1.827 18.226 1.00 92.81 433 PHE A N 1
ATOM 3521 C CA . PHE A 1 433 ? 2.187 1.647 17.618 1.00 92.81 433 PHE A CA 1
ATOM 3522 C C . PHE A 1 433 ? 2.072 2.389 16.284 1.00 92.81 433 PHE A C 1
ATOM 3524 O O . PHE A 1 433 ? 2.391 3.570 16.190 1.00 92.81 433 PHE A O 1
ATOM 3531 N N . THR A 1 434 ? 1.569 1.735 15.236 1.00 91.06 434 THR A N 1
ATOM 3532 C CA . THR A 1 434 ? 1.292 2.387 13.945 1.00 91.06 434 THR A CA 1
ATOM 3533 C C . THR A 1 434 ? -0.101 2.019 13.460 1.00 91.06 434 THR A C 1
ATOM 3535 O O . THR A 1 434 ? -0.561 0.908 13.712 1.00 91.06 434 THR A O 1
ATOM 3538 N N . GLN A 1 435 ? -0.741 2.900 12.684 1.00 89.81 435 GLN A N 1
ATOM 3539 C CA . GLN A 1 435 ? -2.074 2.638 12.121 1.00 89.81 435 GLN A CA 1
ATOM 3540 C C . GLN A 1 435 ? -2.140 1.329 11.311 1.00 89.81 435 GLN A C 1
ATOM 3542 O O . GLN A 1 435 ? -3.161 0.653 11.307 1.00 89.81 435 GLN A O 1
ATOM 3547 N N . HIS A 1 436 ? -1.037 0.900 10.681 1.00 85.38 436 HIS A N 1
ATOM 3548 C CA . HIS A 1 436 ? -1.011 -0.380 9.964 1.00 85.38 436 HIS A CA 1
ATOM 3549 C C . HIS A 1 436 ? -1.246 -1.588 10.883 1.00 85.38 436 HIS A C 1
ATOM 3551 O O . HIS A 1 436 ? -1.850 -2.568 10.450 1.00 85.38 436 HIS A O 1
ATOM 3557 N N . ARG A 1 437 ? -0.806 -1.503 12.146 1.00 89.00 437 ARG A N 1
ATOM 3558 C CA . ARG A 1 437 ? -0.950 -2.571 13.141 1.00 89.00 437 ARG A CA 1
ATOM 3559 C C . ARG A 1 437 ? -2.379 -2.694 13.689 1.00 89.00 437 ARG A C 1
ATOM 3561 O O . ARG A 1 437 ? -2.651 -3.661 14.388 1.00 89.00 437 ARG A O 1
ATOM 3568 N N . VAL A 1 438 ? -3.302 -1.776 13.364 1.00 93.56 438 VAL A N 1
ATOM 3569 C CA . VAL A 1 438 ? -4.727 -1.906 13.740 1.00 93.56 438 VAL A CA 1
ATOM 3570 C C . VAL A 1 438 ? -5.306 -3.214 13.204 1.00 93.56 438 VAL A C 1
ATOM 3572 O O . VAL A 1 438 ? -6.053 -3.887 13.899 1.00 93.56 438 VAL A O 1
ATOM 3575 N N . ARG A 1 439 ? -4.897 -3.642 12.004 1.00 90.88 439 ARG A N 1
ATOM 3576 C CA . ARG A 1 439 ? -5.343 -4.920 11.431 1.00 90.88 439 ARG A CA 1
ATOM 3577 C C . ARG A 1 439 ? -4.899 -6.140 12.240 1.00 90.88 439 ARG A C 1
ATOM 3579 O O . ARG A 1 439 ? -5.630 -7.120 12.252 1.00 90.88 439 ARG A O 1
ATOM 3586 N N . ASP A 1 440 ? -3.759 -6.077 12.924 1.00 91.19 440 ASP A N 1
ATOM 3587 C CA . ASP A 1 440 ? -3.309 -7.167 13.800 1.00 91.19 440 ASP A CA 1
ATOM 3588 C C . ASP A 1 440 ? -4.194 -7.250 15.053 1.00 91.19 440 ASP A C 1
ATOM 3590 O O . ASP A 1 440 ? -4.494 -8.341 15.530 1.00 91.19 440 ASP A O 1
ATOM 3594 N N . ILE A 1 441 ? -4.662 -6.096 15.549 1.00 94.75 441 ILE A N 1
ATOM 3595 C CA . ILE A 1 441 ? -5.640 -6.026 16.644 1.00 94.75 441 ILE A CA 1
ATOM 3596 C C . ILE A 1 441 ? -6.962 -6.644 16.187 1.00 94.75 441 ILE A C 1
ATOM 3598 O O . ILE A 1 441 ? -7.483 -7.522 16.864 1.00 94.75 441 ILE A O 1
ATOM 3602 N N . VAL A 1 442 ? -7.475 -6.240 15.019 1.00 95.25 442 VAL A N 1
ATOM 3603 C CA . VAL A 1 442 ? -8.721 -6.798 14.465 1.00 95.25 442 VAL A CA 1
ATOM 3604 C C . VAL A 1 442 ? -8.611 -8.311 14.289 1.00 95.25 442 VAL A C 1
ATOM 3606 O O . VAL A 1 442 ? -9.538 -9.018 14.660 1.00 95.25 442 VAL A O 1
ATOM 3609 N N . GLN A 1 443 ? -7.490 -8.817 13.762 1.00 94.69 443 GLN A N 1
ATOM 3610 C CA . GLN A 1 443 ? -7.290 -10.257 13.586 1.00 94.69 443 GLN A CA 1
ATOM 3611 C C . GLN A 1 443 ? -7.509 -11.005 14.900 1.00 94.69 443 GLN A C 1
ATOM 3613 O O . GLN A 1 443 ? -8.259 -11.975 14.932 1.00 94.69 443 GLN A O 1
ATOM 3618 N N . LYS A 1 444 ? -6.895 -10.517 15.983 1.00 94.25 444 LYS A N 1
ATOM 3619 C CA . LYS A 1 444 ? -7.074 -11.098 17.310 1.00 94.25 444 LYS A CA 1
ATOM 3620 C C . LYS A 1 444 ? -8.527 -11.003 17.780 1.00 94.25 444 LYS A C 1
ATOM 3622 O O . LYS A 1 444 ? -9.082 -12.003 18.202 1.00 94.25 444 LYS A O 1
ATOM 3627 N N . LEU A 1 445 ? -9.154 -9.832 17.667 1.00 96.06 445 LEU A N 1
ATOM 3628 C CA . LEU A 1 445 ? -10.522 -9.623 18.154 1.00 96.06 445 LEU A CA 1
ATOM 3629 C C . LEU A 1 445 ? -11.565 -10.462 17.406 1.00 96.06 445 LEU A C 1
ATOM 3631 O O . LEU A 1 445 ? -12.543 -10.892 18.000 1.00 96.06 445 LEU A O 1
ATOM 3635 N N . VAL A 1 446 ? -11.361 -10.699 16.110 1.00 96.44 446 VAL A N 1
ATOM 3636 C CA . VAL A 1 446 ? -12.235 -11.556 15.297 1.00 96.44 446 VAL A CA 1
ATOM 3637 C C . VAL A 1 446 ? -12.080 -13.031 15.692 1.00 96.44 446 VAL A C 1
ATOM 3639 O O . VAL A 1 446 ? -13.078 -13.738 15.806 1.00 96.44 446 VAL A O 1
ATOM 3642 N N . LEU A 1 447 ? -10.855 -13.481 15.980 1.00 95.38 447 LEU A N 1
ATOM 3643 C CA . LEU A 1 447 ? -10.611 -14.822 16.523 1.00 95.38 447 LEU A CA 1
ATOM 3644 C C . LEU A 1 447 ? -11.203 -14.986 17.932 1.00 95.38 447 LEU A C 1
ATOM 3646 O O . LEU A 1 447 ? -11.809 -16.014 18.222 1.00 95.38 447 LEU A O 1
ATOM 3650 N N . ASP A 1 448 ? -11.089 -13.962 18.784 1.00 95.56 448 ASP A N 1
ATOM 3651 C CA . ASP A 1 448 ? -11.604 -13.968 20.163 1.00 95.56 448 ASP A CA 1
ATOM 3652 C C . ASP A 1 448 ? -13.141 -14.112 20.230 1.00 95.56 448 ASP A C 1
ATOM 3654 O O . ASP A 1 448 ? -13.671 -14.499 21.273 1.00 95.56 448 ASP A O 1
ATOM 3658 N N . VAL A 1 449 ? -13.862 -13.823 19.137 1.00 96.62 449 VAL A N 1
ATOM 3659 C CA . VAL A 1 449 ? -15.321 -14.028 19.019 1.00 96.62 449 VAL A CA 1
ATOM 3660 C C . VAL A 1 449 ? -15.705 -15.298 18.253 1.00 96.62 449 VAL A C 1
ATOM 3662 O O . VAL A 1 449 ? -16.870 -15.472 17.894 1.00 96.62 449 VAL A O 1
ATOM 3665 N N . GLY A 1 450 ? -14.742 -16.196 18.027 1.00 94.19 450 GLY A N 1
ATOM 3666 C CA . GLY A 1 450 ? -14.977 -17.531 17.477 1.00 94.19 450 GLY A CA 1
ATOM 3667 C C . GLY A 1 450 ? -15.087 -17.597 15.955 1.00 94.19 450 GLY A C 1
ATOM 3668 O O . GLY A 1 450 ? -15.688 -18.537 15.442 1.00 94.19 450 GLY A O 1
ATOM 3669 N N . ALA A 1 451 ? -14.546 -16.620 15.222 1.00 95.12 451 ALA A N 1
ATOM 3670 C CA . ALA A 1 451 ? -14.518 -16.687 13.763 1.00 95.12 451 ALA A CA 1
ATOM 3671 C C . ALA A 1 451 ? -13.600 -17.810 13.262 1.00 95.12 451 ALA A C 1
ATOM 3673 O O . ALA A 1 451 ? -12.526 -18.053 13.821 1.00 95.12 451 ALA A O 1
ATOM 3674 N N . THR A 1 452 ? -13.981 -18.441 12.152 1.00 94.31 452 THR A N 1
ATOM 3675 C CA . THR A 1 452 ? -13.119 -19.411 11.465 1.00 94.31 452 THR A CA 1
ATOM 3676 C C . THR A 1 452 ? -11.895 -18.725 10.843 1.00 94.31 452 THR A C 1
ATOM 3678 O O . THR A 1 452 ? -11.806 -17.491 10.754 1.00 94.31 452 THR A O 1
ATOM 3681 N N . LEU A 1 453 ? -10.928 -19.514 10.364 1.00 92.50 453 LEU A N 1
ATOM 3682 C CA . LEU A 1 453 ? -9.761 -18.973 9.662 1.00 92.50 453 LEU A CA 1
ATOM 3683 C C . LEU A 1 453 ? -10.158 -18.255 8.361 1.00 92.50 453 LEU A C 1
ATOM 3685 O O . LEU A 1 453 ? -9.684 -17.141 8.121 1.00 92.50 453 LEU A O 1
ATOM 3689 N N . GLY A 1 454 ? -11.066 -18.828 7.562 1.00 91.88 454 GLY A N 1
ATOM 3690 C CA . GLY A 1 454 ? -11.550 -18.201 6.332 1.00 91.88 454 GLY A CA 1
ATOM 3691 C C . GLY A 1 454 ? -12.298 -16.896 6.603 1.00 91.88 454 GLY A C 1
ATOM 3692 O O . GLY A 1 454 ? -12.018 -15.877 5.958 1.00 91.88 454 GLY A O 1
ATOM 3693 N N . GLN A 1 455 ? -13.171 -16.876 7.615 1.00 94.62 455 GLN A N 1
ATOM 3694 C CA . GLN A 1 455 ? -13.873 -15.662 8.046 1.00 94.62 455 GLN A CA 1
ATOM 3695 C C . GLN A 1 455 ? -12.902 -14.592 8.544 1.00 94.62 455 GLN A C 1
ATOM 3697 O O . GLN A 1 455 ? -13.029 -13.422 8.182 1.00 94.62 455 GLN A O 1
ATOM 3702 N N . THR A 1 456 ? -11.887 -14.978 9.320 1.00 94.25 456 THR A N 1
ATOM 3703 C CA . THR A 1 456 ? -10.847 -14.064 9.812 1.00 94.25 456 THR A CA 1
ATOM 3704 C C . THR A 1 456 ? -10.090 -13.410 8.657 1.00 94.25 456 THR A C 1
ATOM 3706 O O . THR A 1 456 ? -9.940 -12.184 8.619 1.00 94.25 456 THR A O 1
ATOM 3709 N N . GLU A 1 457 ? -9.652 -14.196 7.672 1.00 91.88 457 GLU A N 1
ATOM 3710 C CA . GLU A 1 457 ? -8.942 -13.686 6.497 1.00 91.88 457 GLU A CA 1
ATOM 3711 C C . GLU A 1 457 ? -9.818 -12.714 5.687 1.00 91.88 457 GLU A C 1
ATOM 3713 O O . GLU A 1 457 ? -9.367 -11.614 5.336 1.00 91.88 457 GLU A O 1
ATOM 3718 N N . LYS A 1 458 ? -11.095 -13.048 5.469 1.00 90.94 458 LYS A N 1
ATOM 3719 C CA . LYS A 1 458 ? -12.058 -12.186 4.762 1.00 90.94 458 LYS A CA 1
ATOM 3720 C C . LYS A 1 458 ? -12.373 -10.902 5.533 1.00 90.94 458 LYS A C 1
ATOM 3722 O O . LYS A 1 458 ? -12.301 -9.818 4.953 1.00 90.94 458 LYS A O 1
ATOM 3727 N N . CYS A 1 459 ? -12.590 -10.983 6.845 1.00 92.75 459 CYS A N 1
ATOM 3728 C CA . CYS A 1 459 ? -12.765 -9.832 7.740 1.00 92.75 459 CYS A CA 1
ATOM 3729 C C . CYS A 1 459 ? -11.556 -8.886 7.752 1.00 92.75 459 CYS A C 1
ATOM 3731 O O . CYS A 1 459 ? -11.700 -7.699 8.051 1.00 92.75 459 CYS A O 1
ATOM 3733 N N . LEU A 1 460 ? -10.360 -9.387 7.428 1.00 90.00 460 LEU A N 1
ATOM 3734 C CA . LEU A 1 460 ? -9.140 -8.593 7.267 1.00 90.00 460 LEU A CA 1
ATOM 3735 C C . LEU A 1 460 ? -8.932 -8.098 5.833 1.00 90.00 460 LEU A C 1
ATOM 3737 O O . LEU A 1 460 ? -7.960 -7.388 5.568 1.00 90.00 460 LEU A O 1
ATOM 3741 N N . GLY A 1 461 ? -9.791 -8.460 4.889 1.00 87.25 461 GLY A N 1
ATOM 3742 C CA . GLY A 1 461 ? -9.658 -8.113 3.483 1.00 87.25 461 GLY A CA 1
ATOM 3743 C C . GLY A 1 461 ? -8.576 -8.893 2.738 1.00 87.25 461 GLY A C 1
ATOM 3744 O O . GLY A 1 461 ? -7.842 -8.336 1.906 1.00 87.25 461 GLY A O 1
ATOM 3745 N N . ARG A 1 462 ? -8.404 -10.163 3.097 1.00 87.25 462 ARG A N 1
ATOM 3746 C CA . ARG A 1 462 ? -7.517 -11.131 2.448 1.00 87.25 462 ARG A CA 1
ATOM 3747 C C . ARG A 1 462 ? -8.365 -12.194 1.739 1.00 87.25 462 ARG A C 1
ATOM 3749 O O . ARG A 1 462 ? -9.583 -12.247 1.900 1.00 87.25 462 ARG A O 1
ATOM 3756 N N . SER A 1 463 ? -7.725 -12.975 0.875 1.00 86.00 463 SER A N 1
ATOM 3757 C CA . SER A 1 463 ? -8.385 -14.146 0.294 1.00 86.00 463 SER A CA 1
ATOM 3758 C C . SER A 1 463 ? -8.289 -15.281 1.305 1.00 86.00 463 SER A C 1
ATOM 3760 O O . SER A 1 463 ? -7.213 -15.474 1.866 1.00 86.00 463 SER A O 1
ATOM 3762 N N . ALA A 1 464 ? -9.400 -15.977 1.535 1.00 85.12 464 ALA A N 1
ATOM 3763 C CA . ALA A 1 464 ? -9.372 -17.235 2.267 1.00 85.12 464 ALA A CA 1
ATOM 3764 C C . ALA A 1 464 ? -8.607 -18.279 1.440 1.00 85.12 464 ALA A C 1
ATOM 3766 O O . ALA A 1 464 ? -8.464 -18.123 0.222 1.00 85.12 464 ALA A O 1
ATOM 3767 N N . ASP A 1 465 ? -8.088 -19.296 2.113 1.00 85.00 465 ASP A N 1
ATOM 3768 C CA . ASP A 1 465 ? -7.513 -20.465 1.459 1.00 85.00 465 ASP A CA 1
ATOM 3769 C C . ASP A 1 465 ? -8.613 -21.359 0.862 1.00 85.00 465 ASP A C 1
ATOM 3771 O O . ASP A 1 465 ? -9.809 -21.082 1.000 1.00 85.00 465 ASP A O 1
ATOM 3775 N N . ASP A 1 466 ? -8.207 -22.411 0.151 1.00 85.81 466 ASP A N 1
ATOM 3776 C CA . ASP A 1 466 ? -9.137 -23.289 -0.568 1.00 85.81 466 ASP A CA 1
ATOM 3777 C C . ASP A 1 466 ? -10.127 -23.975 0.387 1.00 85.81 466 ASP A C 1
ATOM 3779 O O . ASP A 1 466 ? -11.309 -24.093 0.069 1.00 85.81 466 ASP A O 1
ATOM 3783 N N . LEU A 1 467 ? -9.669 -24.356 1.586 1.00 84.88 467 LEU A N 1
ATOM 3784 C CA . LEU A 1 467 ? -10.514 -24.949 2.625 1.00 84.88 467 LEU A CA 1
ATOM 3785 C C . LEU A 1 467 ? -11.539 -23.946 3.157 1.00 84.88 467 LEU A C 1
ATOM 3787 O O . LEU A 1 467 ? -12.730 -24.253 3.177 1.00 84.88 467 LEU A O 1
ATOM 3791 N N . GLY A 1 468 ? -11.107 -22.737 3.526 1.00 84.31 468 GLY A N 1
ATOM 3792 C CA . GLY A 1 468 ? -12.021 -21.692 3.972 1.00 84.31 468 GLY A CA 1
ATOM 3793 C C . GLY A 1 468 ? -13.042 -21.330 2.894 1.00 84.31 468 GLY A C 1
ATOM 3794 O O . GLY A 1 468 ? -14.208 -21.126 3.200 1.00 84.31 468 GLY A O 1
ATOM 3795 N N . CYS A 1 469 ? -12.647 -21.308 1.617 1.00 84.25 469 CYS A N 1
ATOM 3796 C CA . CYS A 1 469 ? -13.586 -21.055 0.520 1.00 84.25 469 CYS A CA 1
ATOM 3797 C C . CYS A 1 469 ? -14.606 -22.184 0.309 1.00 84.25 469 CYS A C 1
ATOM 3799 O O . CYS A 1 469 ? -15.691 -21.906 -0.196 1.00 84.25 469 CYS A O 1
ATOM 3801 N N . ALA A 1 470 ? -14.259 -23.429 0.640 1.00 81.62 470 ALA A N 1
ATOM 3802 C CA . ALA A 1 470 ? -15.118 -24.589 0.421 1.00 81.62 470 ALA A CA 1
ATOM 3803 C C . ALA A 1 470 ? -16.125 -24.828 1.557 1.00 81.62 470 ALA A C 1
ATOM 3805 O O . ALA A 1 470 ? -17.219 -25.318 1.288 1.00 81.62 470 ALA A O 1
ATOM 3806 N N . TYR A 1 471 ? -15.759 -24.506 2.802 1.00 86.81 471 TYR A N 1
ATOM 3807 C CA . TYR A 1 471 ? -16.517 -24.941 3.982 1.00 86.81 471 TYR A CA 1
ATOM 3808 C C . TYR A 1 471 ? -17.014 -23.812 4.885 1.00 86.81 471 TYR A C 1
ATOM 3810 O O . TYR A 1 471 ? -17.991 -24.016 5.604 1.00 86.81 471 TYR A O 1
ATOM 3818 N N . ASP A 1 472 ? -16.376 -22.640 4.868 1.00 91.44 472 ASP A N 1
ATOM 3819 C CA . ASP A 1 472 ? -16.821 -21.534 5.711 1.00 91.44 472 ASP A CA 1
ATOM 3820 C C . ASP A 1 472 ? -17.930 -20.738 5.014 1.00 91.44 472 ASP A C 1
ATOM 3822 O O . ASP A 1 472 ? -17.881 -20.479 3.809 1.00 91.44 472 ASP A O 1
ATOM 3826 N N . ASP A 1 473 ? -18.899 -20.252 5.790 1.00 92.06 473 ASP A N 1
ATOM 3827 C CA . ASP A 1 473 ? -19.793 -19.206 5.306 1.00 92.06 473 ASP A CA 1
ATOM 3828 C C . ASP A 1 473 ? -19.052 -17.861 5.306 1.00 92.06 473 ASP A C 1
ATOM 3830 O O . ASP A 1 473 ? -18.727 -17.288 6.355 1.00 92.06 473 ASP A O 1
ATOM 3834 N N . LEU A 1 474 ? -18.754 -17.392 4.093 1.00 91.94 474 LEU A N 1
ATOM 3835 C CA . LEU A 1 474 ? -18.016 -16.163 3.806 1.00 91.94 474 LEU A CA 1
ATOM 3836 C C . LEU A 1 474 ? -18.914 -15.067 3.207 1.00 91.94 474 LEU A C 1
ATOM 3838 O O . LEU A 1 474 ? -18.396 -14.131 2.583 1.00 91.94 474 LEU A O 1
ATOM 3842 N N . SER A 1 475 ? -20.239 -15.190 3.347 1.00 92.81 475 SER A N 1
ATOM 3843 C CA . SER A 1 475 ? -21.196 -14.160 2.937 1.00 92.81 475 SER A CA 1
ATOM 3844 C C . SER A 1 475 ? -20.963 -12.843 3.692 1.00 92.81 475 SER A C 1
ATOM 3846 O O . SER A 1 475 ? -20.426 -12.817 4.800 1.00 92.81 475 SER A O 1
ATOM 3848 N N . ILE A 1 476 ? -21.335 -11.710 3.082 1.00 93.88 476 ILE A N 1
ATOM 3849 C CA . ILE A 1 476 ? -21.152 -10.392 3.717 1.00 93.88 476 ILE A CA 1
ATOM 3850 C C . ILE A 1 476 ? -21.938 -10.302 5.026 1.00 93.88 476 ILE A C 1
ATOM 3852 O O . ILE A 1 476 ? -21.396 -9.797 6.002 1.00 93.88 476 ILE A O 1
ATOM 3856 N N . GLU A 1 477 ? -23.153 -10.847 5.062 1.00 95.12 477 GLU A N 1
ATOM 3857 C CA . GLU A 1 477 ? -24.004 -10.898 6.253 1.00 95.12 477 GLU A CA 1
ATOM 3858 C C . GLU A 1 477 ? -23.308 -11.615 7.419 1.00 95.12 477 GLU A C 1
ATOM 3860 O O . GLU A 1 477 ? -23.080 -11.010 8.468 1.00 95.12 477 GLU A O 1
ATOM 3865 N N . THR A 1 478 ? -22.826 -12.841 7.198 1.00 95.81 478 THR A N 1
ATOM 3866 C CA . THR A 1 478 ? -22.117 -13.616 8.227 1.00 95.81 478 THR A CA 1
ATOM 3867 C C . THR A 1 478 ? -20.840 -12.919 8.703 1.00 95.81 478 THR A C 1
ATOM 3869 O O . THR A 1 478 ? -20.530 -12.896 9.898 1.00 95.81 478 THR A O 1
ATOM 3872 N N . LEU A 1 479 ? -20.093 -12.279 7.799 1.00 96.06 479 LEU A N 1
ATOM 3873 C CA . LEU A 1 479 ? -18.905 -11.516 8.189 1.00 96.06 479 LEU A CA 1
ATOM 3874 C C . LEU A 1 479 ? -19.260 -10.233 8.965 1.00 96.06 479 LEU A C 1
ATOM 3876 O O . LEU A 1 479 ? -18.521 -9.847 9.876 1.00 96.06 479 LEU A O 1
ATOM 3880 N N . CYS A 1 480 ? -20.377 -9.578 8.643 1.00 96.56 480 CYS A N 1
ATOM 3881 C CA . CYS A 1 480 ? -20.911 -8.455 9.411 1.00 96.56 480 CYS A CA 1
ATOM 3882 C C . CYS A 1 480 ? -21.312 -8.892 10.826 1.00 96.56 480 CYS A C 1
ATOM 3884 O O . CYS A 1 480 ? -20.991 -8.187 11.782 1.00 96.56 480 CYS A O 1
ATOM 3886 N N . ASP A 1 481 ? -21.895 -10.078 10.997 1.00 97.50 481 ASP A N 1
ATOM 3887 C CA . ASP A 1 481 ? -22.226 -10.631 12.315 1.00 97.50 481 ASP A CA 1
ATOM 3888 C C . ASP A 1 481 ? -20.995 -10.928 13.167 1.00 97.50 481 ASP A C 1
ATOM 3890 O O . ASP A 1 481 ? -20.958 -10.605 14.359 1.00 97.50 481 ASP A O 1
ATOM 3894 N N . VAL A 1 482 ? -19.938 -11.460 12.553 1.00 97.81 482 VAL A N 1
ATOM 3895 C CA . VAL A 1 482 ? -18.634 -11.603 13.212 1.00 97.81 482 VAL A CA 1
ATOM 3896 C C . VAL A 1 482 ? -18.114 -10.236 13.680 1.00 97.81 482 VAL A C 1
ATOM 3898 O O . VAL A 1 482 ? -17.662 -10.095 14.820 1.00 97.81 482 VAL A O 1
ATOM 3901 N N . LYS A 1 483 ? -18.221 -9.193 12.845 1.00 97.88 483 LYS A N 1
ATOM 3902 C CA . LYS A 1 483 ? -17.838 -7.822 13.223 1.00 97.88 483 LYS A CA 1
ATOM 3903 C C . LYS A 1 483 ? -18.741 -7.230 14.307 1.00 97.88 483 LYS A C 1
ATOM 3905 O O . LYS A 1 483 ? -18.240 -6.482 15.147 1.00 97.88 483 LYS A O 1
ATOM 3910 N N . ASN A 1 484 ? -20.033 -7.547 14.315 1.00 98.25 484 ASN A N 1
ATOM 3911 C CA . ASN A 1 484 ? -20.967 -7.107 15.350 1.00 98.25 484 ASN A CA 1
ATOM 3912 C C . ASN A 1 484 ? -20.559 -7.688 16.707 1.00 98.25 484 ASN A C 1
ATOM 3914 O O . ASN A 1 484 ? -20.334 -6.925 17.645 1.00 98.25 484 ASN A O 1
ATOM 3918 N N . LYS A 1 485 ? -20.333 -9.009 16.784 1.00 98.31 485 LYS A N 1
ATOM 3919 C CA . LYS A 1 485 ? -19.827 -9.678 17.997 1.00 98.31 485 LYS A CA 1
ATOM 3920 C C . LYS A 1 485 ? -18.502 -9.073 18.466 1.00 98.31 485 LYS A C 1
ATOM 3922 O O . LYS A 1 485 ? -18.336 -8.798 19.655 1.00 98.31 485 LYS A O 1
ATOM 3927 N N . MET A 1 486 ? -17.586 -8.813 17.526 1.00 98.06 486 MET A N 1
ATOM 3928 C CA . MET A 1 486 ? -16.307 -8.148 17.796 1.00 98.06 486 MET A CA 1
ATOM 3929 C C . MET A 1 486 ? -16.522 -6.788 18.478 1.00 98.06 486 MET A C 1
ATOM 3931 O O . MET A 1 486 ? -15.909 -6.519 19.508 1.00 98.06 486 MET A O 1
ATOM 3935 N N . VAL A 1 487 ? -17.403 -5.935 17.943 1.00 97.94 487 VAL A N 1
ATOM 3936 C CA . VAL A 1 487 ? -17.683 -4.616 18.534 1.00 97.94 487 VAL A CA 1
ATOM 3937 C C . VAL A 1 487 ? -18.379 -4.727 19.886 1.00 97.94 487 VAL A C 1
ATOM 3939 O O . VAL A 1 487 ? -17.967 -4.032 20.809 1.00 97.94 487 VAL A O 1
ATOM 3942 N N . THR A 1 488 ? -19.347 -5.631 20.056 1.00 98.00 488 THR A N 1
ATOM 3943 C CA . THR A 1 488 ? -19.992 -5.867 21.359 1.00 98.00 488 THR A CA 1
ATOM 3944 C C . THR A 1 488 ? -18.965 -6.222 22.435 1.00 98.00 488 THR A C 1
ATOM 3946 O O . THR A 1 488 ? -19.014 -5.692 23.545 1.00 98.00 488 THR A O 1
ATOM 3949 N N . GLN A 1 489 ? -17.985 -7.068 22.107 1.00 97.44 489 GLN A N 1
ATOM 3950 C CA . GLN A 1 489 ? -16.917 -7.422 23.040 1.00 97.44 489 GLN A CA 1
ATOM 3951 C C . GLN A 1 489 ? -15.974 -6.241 23.332 1.00 97.44 489 GLN A C 1
ATOM 3953 O O . GLN A 1 489 ? -15.530 -6.087 24.472 1.00 97.44 489 GLN A O 1
ATOM 3958 N N . ILE A 1 490 ? -15.668 -5.402 22.333 1.00 97.44 490 ILE A N 1
ATOM 3959 C CA . ILE A 1 490 ? -14.884 -4.168 22.525 1.00 97.44 490 ILE A CA 1
ATOM 3960 C C . ILE A 1 490 ? -15.616 -3.228 23.482 1.00 97.44 490 ILE A C 1
ATOM 3962 O O . ILE A 1 490 ? -15.020 -2.788 24.457 1.00 97.44 490 ILE A O 1
ATOM 3966 N N . GLU A 1 491 ? -16.895 -2.947 23.237 1.00 97.19 491 GLU A N 1
ATOM 3967 C CA . GLU A 1 491 ? -17.704 -2.025 24.043 1.00 97.19 491 GLU A CA 1
ATOM 3968 C C . GLU A 1 491 ? -17.897 -2.513 25.486 1.00 97.19 491 GLU A C 1
ATOM 3970 O O . GLU A 1 491 ? -17.973 -1.696 26.402 1.00 97.19 491 GLU A O 1
ATOM 3975 N N . ALA A 1 492 ? -17.929 -3.831 25.707 1.00 96.56 492 ALA A N 1
ATOM 3976 C CA . ALA A 1 492 ? -17.960 -4.413 27.048 1.00 96.56 492 ALA A CA 1
ATOM 3977 C C . ALA A 1 492 ? -16.634 -4.220 27.809 1.00 96.56 492 ALA A C 1
ATOM 3979 O O . ALA A 1 492 ? -16.645 -3.996 29.017 1.00 96.56 492 ALA A O 1
ATOM 3980 N N . LYS A 1 493 ? -15.490 -4.300 27.115 1.00 95.81 493 LYS A N 1
ATOM 3981 C CA . LYS A 1 493 ? -14.148 -4.131 27.707 1.00 95.81 493 LYS A CA 1
ATOM 3982 C C . LYS A 1 493 ? -13.707 -2.664 27.804 1.00 95.81 493 LYS A C 1
ATOM 3984 O O . LYS A 1 493 ? -12.880 -2.338 28.650 1.00 95.81 493 LYS A O 1
ATOM 3989 N N . HIS A 1 494 ? -14.249 -1.800 26.949 1.00 96.38 494 HIS A N 1
ATOM 3990 C CA . HIS A 1 494 ? -13.904 -0.383 26.817 1.00 96.38 494 HIS A CA 1
ATOM 3991 C C . HIS A 1 494 ? -15.173 0.488 26.808 1.00 96.38 494 HIS A C 1
ATOM 3993 O O . HIS A 1 494 ? -15.637 0.906 25.739 1.00 96.38 494 HIS A O 1
ATOM 3999 N N . PRO A 1 495 ? -15.762 0.763 27.990 1.00 96.38 495 PRO A N 1
ATOM 4000 C CA . PRO A 1 495 ? -16.960 1.597 28.105 1.00 96.38 495 PRO A CA 1
ATOM 4001 C C . PRO A 1 495 ? -16.763 3.031 27.592 1.00 96.38 495 PRO A C 1
ATOM 4003 O O . PRO A 1 495 ? -17.707 3.654 27.115 1.00 96.38 495 PRO A O 1
ATOM 4006 N N . ASP A 1 496 ? -15.534 3.540 27.648 1.00 95.00 496 ASP A N 1
ATOM 4007 C CA . ASP A 1 496 ? -15.111 4.820 27.078 1.00 95.00 496 ASP A CA 1
ATOM 4008 C C . ASP A 1 496 ? -15.271 4.855 25.549 1.00 95.00 496 ASP A C 1
ATOM 4010 O O . ASP A 1 496 ? -15.824 5.814 25.007 1.00 95.00 496 ASP A O 1
ATOM 4014 N N . LEU A 1 497 ? -14.880 3.785 24.845 1.00 96.06 497 LEU A N 1
ATOM 4015 C CA . LEU A 1 497 ? -15.146 3.655 23.408 1.00 96.06 497 LEU A CA 1
ATOM 4016 C C . LEU A 1 497 ? -16.636 3.522 23.114 1.00 96.06 497 LEU A C 1
ATOM 4018 O O . LEU A 1 497 ? -17.112 4.139 22.165 1.00 96.06 497 LEU A O 1
ATOM 4022 N N . LYS A 1 498 ? -17.380 2.759 23.924 1.00 97.38 498 LYS A N 1
ATOM 4023 C CA . LYS A 1 498 ? -18.839 2.647 23.780 1.00 97.38 498 LYS A CA 1
ATOM 4024 C C . LYS A 1 498 ? -19.503 4.023 23.865 1.00 97.38 498 LYS A C 1
ATOM 4026 O O . LYS A 1 498 ? -20.324 4.356 23.010 1.00 97.38 498 LYS A O 1
ATOM 4031 N N . ALA A 1 499 ? -19.122 4.814 24.870 1.00 96.69 499 ALA A N 1
ATOM 4032 C CA . ALA A 1 499 ? -19.604 6.176 25.056 1.00 96.69 499 ALA A CA 1
ATOM 4033 C C . ALA A 1 499 ? -19.219 7.064 23.868 1.00 96.69 499 ALA A C 1
ATOM 4035 O O . ALA A 1 499 ? -20.077 7.739 23.312 1.00 96.69 499 ALA A O 1
ATOM 4036 N N . LEU A 1 500 ? -17.966 7.012 23.406 1.00 97.12 500 LEU A N 1
ATOM 4037 C CA . LEU A 1 500 ? -17.535 7.755 22.221 1.00 97.12 500 LEU A CA 1
ATOM 4038 C C . LEU A 1 500 ? -18.341 7.380 20.967 1.00 97.12 500 LEU A C 1
ATOM 4040 O O . LEU A 1 500 ? -18.775 8.266 20.236 1.00 97.12 500 LEU A O 1
ATOM 4044 N N . PHE A 1 501 ? -18.555 6.089 20.704 1.00 97.44 501 PHE A N 1
ATOM 4045 C CA . PHE A 1 501 ? -19.352 5.638 19.559 1.00 97.44 501 PHE A CA 1
ATOM 4046 C C . PHE A 1 501 ? -20.785 6.149 19.645 1.00 97.44 501 PHE A C 1
ATOM 4048 O O . PHE A 1 501 ? -21.331 6.581 18.634 1.00 97.44 501 PHE A O 1
ATOM 4055 N N . GLN A 1 502 ? -21.360 6.157 20.848 1.00 97.31 502 GLN A N 1
ATOM 4056 C CA . GLN A 1 502 ? -22.692 6.698 21.077 1.00 97.31 502 GLN A CA 1
ATOM 4057 C C . GLN A 1 502 ? -22.741 8.203 20.786 1.00 97.31 502 GLN A C 1
ATOM 4059 O O . GLN A 1 502 ? -23.553 8.635 19.981 1.00 97.31 502 GLN A O 1
ATOM 4064 N N . ARG A 1 503 ? -21.782 8.979 21.302 1.00 95.31 503 ARG A N 1
ATOM 4065 C CA . ARG A 1 503 ? -21.666 10.425 21.036 1.00 95.31 503 ARG A CA 1
ATOM 4066 C C . ARG A 1 503 ? -21.515 10.762 19.551 1.00 95.31 503 ARG A C 1
ATOM 4068 O O . ARG A 1 503 ? -22.013 11.787 19.094 1.00 95.31 503 ARG A O 1
ATOM 4075 N N . LEU A 1 504 ? -20.818 9.915 18.788 1.00 94.56 504 LEU A N 1
ATOM 4076 C CA . LEU A 1 504 ? -20.693 10.065 17.333 1.00 94.56 504 LEU A CA 1
ATOM 4077 C C . LEU A 1 504 ? -22.021 9.814 16.607 1.00 94.56 504 LEU A C 1
ATOM 4079 O O . LEU A 1 504 ? -22.298 10.468 15.603 1.00 94.56 504 LEU A O 1
ATOM 4083 N N . ILE A 1 505 ? -22.838 8.885 17.101 1.00 94.88 505 ILE A N 1
ATOM 4084 C CA . ILE A 1 505 ? -24.176 8.607 16.562 1.00 94.88 505 ILE A CA 1
ATOM 4085 C C . ILE A 1 505 ? -25.136 9.746 16.918 1.00 94.88 505 ILE A C 1
ATOM 4087 O O . ILE A 1 505 ? -25.827 10.253 16.039 1.00 94.88 505 ILE A O 1
ATOM 4091 N N . ASP A 1 506 ? -25.093 10.212 18.164 1.00 91.31 506 ASP A N 1
ATOM 4092 C CA . ASP A 1 506 ? -25.986 11.247 18.700 1.00 91.31 506 ASP A CA 1
ATOM 4093 C C . ASP A 1 506 ? -25.597 12.675 18.268 1.00 91.31 506 ASP A C 1
ATOM 4095 O O . ASP A 1 506 ? -26.256 13.642 18.639 1.00 91.31 506 ASP A O 1
ATOM 4099 N N . LYS A 1 507 ? -24.548 12.814 17.441 1.00 82.19 507 LYS A N 1
ATOM 4100 C CA . LYS A 1 507 ? -24.046 14.086 16.882 1.00 82.19 507 LYS A CA 1
ATOM 4101 C C . LYS A 1 507 ? -23.541 15.082 17.933 1.00 82.19 507 LYS A C 1
ATOM 4103 O O . LYS A 1 507 ? -23.460 16.275 17.668 1.00 82.19 507 LYS A O 1
ATOM 4108 N N . GLU A 1 508 ? -23.112 14.601 19.097 1.00 74.69 508 GLU A N 1
ATOM 4109 C CA . GLU A 1 508 ? -22.575 15.446 20.177 1.00 74.69 508 GLU A CA 1
ATOM 4110 C C . GLU A 1 508 ? -21.131 15.920 19.931 1.00 74.69 508 GLU A C 1
ATOM 4112 O O . GLU A 1 508 ? -20.578 16.710 20.698 1.00 74.69 508 GLU A O 1
ATOM 4117 N N . ILE A 1 509 ? -20.475 15.398 18.894 1.00 66.75 509 ILE A N 1
ATOM 4118 C CA . ILE A 1 509 ? -19.111 15.760 18.509 1.00 66.75 509 ILE A CA 1
ATOM 4119 C C . ILE A 1 509 ? -19.184 16.443 17.142 1.00 66.75 509 ILE A C 1
ATOM 4121 O O . ILE A 1 509 ? -19.195 15.775 16.106 1.00 66.75 509 ILE A O 1
ATOM 4125 N N . GLU A 1 510 ? -19.234 17.777 17.135 1.00 57.06 510 GLU A N 1
ATOM 4126 C CA . GLU A 1 510 ? -19.137 18.568 15.902 1.00 57.06 510 GLU A CA 1
ATOM 4127 C C . GLU A 1 510 ? -17.759 18.368 15.233 1.00 57.06 510 GLU A C 1
ATOM 4129 O O . GLU A 1 510 ? -16.727 18.242 15.903 1.00 57.06 510 GLU A O 1
ATOM 4134 N N . GLN A 1 511 ? -17.737 18.269 13.895 1.00 52.38 511 GLN A N 1
ATOM 4135 C CA . GLN A 1 511 ? -16.551 17.857 13.122 1.00 52.38 511 GLN A CA 1
ATOM 4136 C C . GLN A 1 511 ? -15.490 18.931 12.894 1.00 52.38 511 GLN A C 1
ATOM 4138 O O . GLN A 1 511 ? -15.777 20.033 12.385 1.00 52.38 511 GLN A O 1
#

Sequence (511 aa):
MKAKETIFTEVGHLENHKVNIIIGLIETLELDSQEASLVIAGIAVYISTLNQKLTQFEKIKQCRNDANVVAFSSLSQQNSLTEPSKVRDNNLIDFLQAFNGSARVLPGMKGMSIKTSKSKKMIQLRVDKNDAYFQLVDYPIDYVFSKNDINTLIAAHKRFKQRIEAKMPWKDRNYLLHGQYRELITWNQLYDFYCEGKSSSYETKLQRFKKRYFSGTWGEKRISTYCRESFMQDYLDRSVPDRQPSDRNELIKQVDAAIRQAKGQANIAIDVQTLFNKGDRSRADGTDKTPPKLETLTAYIIEAFEMCENQTGLSMITQLMASTRKTRTNFLSWRRINLDECFIEVPSHENKTKFVRHPFPKRFHDILLSIRESQMCAAKHDKSPYWLFESKTRTGKVSRNIDHGFYRVRKSLLSKAQAQGASEKTLRAIQSFTQHRVRDIVQKLVLDVGATLGQTEKCLGRSADDLGCAYDDLSIETLCDVKNKMVTQIEAKHPDLKALFQRLIDKEIEQ

Foldseek 3Di:
DVPPPPPPDDDDDPPPPVVVVVVVVLVVPPDDPVRSVVVVVVVVVVVVVVVVVVVVVVVVVVVVVVVVVPPDDDDDDDDDDPDDDPPPQVVQLVCQQPDAAAWDAGVPQPQWTWYDDPFWIWIWGDDDPPDDTQTQDIDTNNDRDDSVNVVQQVQLSVQQVVCVVVVHDNNDNCCSRPVAFAEPFWQLSLLVVLLPPDDPVVNVVSVVLCCFQLPDVNRGHTQQVDAQVNCCVRRQVDDTPPDDPCSNLVVCVSSVVSVVVQVVHPRYDYRHDDNDDDPSRPPDPVDPDPQQAVVLLVLLLLLCLVVVVPLLSVLLVCCLFQLDASVCSQFPWPVQADLVLQWGADCLVRDPQSQGTGHGAVLVSLLQVLLQVLVCVVDPDNDGQTGSAADPVDGNDGDPCSVVSSVVSLVVVLVVCVVVVHDPVSNCSSVVDDSRSSLVNNLVLLVVLPDDQQLSCVNNRHHRDPVCVVPPDNDSVVSNVSSNSSVVVVCVVCVVVVVVSVCSSVVVRND

Radius of gyration: 33.49 Å; chains: 1; bounding box: 64×87×92 Å

Secondary structure (DSSP, 8-state):
--SSSSS-SS--TTSHHHHHHHHHHHHTTT--HHHHHHHHHHHHHHHHHHHHHHHHHHHHHHHHHHTTT-SSS------------TTSHHHHHHHHHH--SS-EEPTT-TTEEEEE-SSEEEEEE-SSTTSPPEEEEEEETT----HHHHHHHHHHHHHHHHHHHTT-----HHHHHH---EE--BHHHHHHHHHTT--HHHHHHHHHHHHHHS-THHHHSBGGG--HHHHIIIIIIS--TT--TTHHHHHHHHHHHHHHHHHT-TTEE--------TT-S-SS-S----PPPHHHHHHHHHHHHHTT-HHHHHHHHHHHHH---HHHHHT-BGGGEETTTTEEE--GGG-TT---EEE--HHHHHHHHHHHHHHHHH-SSSS---BSSEETTEEEEE-S-HHHHHHHHHHHHHHHHHHTT--HHHHHHHHH--GGGHHHHHHHHHHHTT--HHHHHHHTT----HHHHHHS---HHHHHHHHHHHHHHHHHH-HHHHHHHHHHHTT-S--

pLDDT: mean 81.6, std 18.57, range [24.05, 98.31]